Protein 1Q0X (pdb70)

Sequence (427 aa):
DAVVTQESALTTSPGETVTLTCRSSTGAVTTSNYANWVQEKPDHLFTGLIGGTNNRAPGVPARFSGSLIGDKAALTITGAQTEDEAIYFCALWSNNKLVFGGGTKLTVLGQPKSSPTVTLFPPSSEELSTAKATLVCTITDFYPGVVTVDWKVDGTPVTAGMETTQPSKQSNNKYMASSYLTLTARAWERHSSYSCQVTHEGHSSNKTLSRAEVQLQQSGAELMKPGASVKISCKATGYTFSSYWIEWVKQRPGHGLEWIGEILPGSGDTIFNEKFKGKATFTADTSSNTAYMQLSSLTSEDSAVYYCARWVLDYYGMDYWGQGTSLTVSSASTTPPSVYPLAPGGSAMVTLGCLVKGYFPEPVTVVWNKGSLSTGTHTFPAVLAADLYTLSSSVTVSASSWPGQSVTCNVAHPASSTKVDKKIAPS

Secondary structure (DSSP, 8-state):
--EEEE---EEE-TT--EEEEEEEESS-GGGSEEEEEEE-TTS-EEEEEEE-TTT--EEE-GGGTTTEEEEEETTTTEEEEEE-S--GGG-EEEEEEEEETTTTEEEEE---EEEEE--PPPB--EEEEE------EEEEEEEEEEEBSS--EEEEGGGTB-TTEEEPPPEEETTEEEEEEEEEEETTTTTTS--EEEEEEGGGTEEEEEE----/---EEE-SEEEE-TT--EEEEEEESSS---GGG--EEEEEETTTEEEEEEETTTEEPTT--TTEEEEEETTEEEEEESS--GGG-EEEEEEEE-SS-EEE---EEEEE--S--BPPEEEEEPPPHHHHTTTEEEEEEEEEEEBSS--EEEEEETTEEE-TTEEEPPPEE-TTS-EEEEEEEEEEHHHHTT--EEEEEEEETTEEEEEEEE--

B-factor: mean 27.27, std 8.22, range [9.15, 73.94]

Radius of gyration: 24.74 Å; Cα contacts (8 Å, |Δi|>4): 1158; chains: 2; bounding box: 66×43×62 Å

Solvent-accessible surface area: 19442 Å² total; per-residue (Å²): 162,12,91,10,79,19,53,90,59,48,87,7,36,68,59,91,86,15,52,0,30,0,84,10,82,97,34,60,4,61,90,73,24,68,0,1,0,2,9,17,56,117,128,51,93,7,55,2,3,1,0,12,9,92,50,103,5,76,84,17,55,84,42,3,47,8,44,66,84,75,45,58,0,0,0,24,0,64,32,2,74,74,95,2,59,8,48,0,8,0,2,2,101,14,100,117,31,12,32,16,1,56,8,0,123,3,34,2,39,44,46,111,127,22,66,11,74,5,33,21,2,30,11,14,94,71,1,46,100,72,44,98,0,2,0,0,0,4,0,12,38,0,14,15,14,108,29,82,18,72,3,67,6,72,58,86,106,32,105,81,44,32,69,46,7,137,51,29,128,11,124,78,76,56,37,20,1,0,0,6,0,44,27,67,1,125,18,13,83,169,59,62,42,0,9,0,39,0,39,8,104,75,118,61,24,70,95,76,28,75,88,135,167,28,92,10,111,17,30,54,86,51,109,41,133,75,59,31,48,9,107,0,26,0,106,1,59,51,42,84,3,39,70,68,44,0,3,0,0,12,28,64,116,83,95,24,11,39,14,0,0,29,5,38,11,51,68,44,86,52,84,59,22,112,141,8,167,68,43,4,80,13,61,37,60,74,107,53,60,11,0,60,0,77,1,44,75,2,57,70,87,6,31,8,24,2,0,0,0,18,37,27,117,129,18,93,0,0,7,63,21,0,70,8,1,38,4,60,10,26,85,53,84,70,40,69,13,51,8,19,29,2,11,41,70,110,148,80,106,23,28,0,0,0,1,0,48,12,1,27,45,85,87,10,71,17,65,2,30,136,43,93,47,87,118,31,42,37,52,3,35,26,21,98,37,97,128,54,36,7,12,0,0,3,0,41,14,50,46,106,34,20,83,64,120,65,4,17,0,21,5,23,0,83,54,32,104,33,171,40,96,53,127,2,55,78,130

Foldseek 3Di:
DKAKAWDAEDEEAAQAKDKIKIDIPVWFADLQFQKWKWWADPPRDIDTAGTSQFDGDPPHDPQWGWHGDTRIIMIMRGRDDQVRQTWMKMWTCDPNDIHIYPTYGYHYPPDDFDAWDKDKAWADPVQLVVQKTKIKIKIDFGPPQDKDKWKDFVRHTDDVQKDKAGWDADPVRGIIIMMMHMDTSVVVVVTFKMKMWMDDPRDIDMDMDTPD/DWAWAKDAAAEAAAQAKDKIKIAIDDDQLQAWKKWKWWADVPPGIDTAWIARNVVRDIDGDVVCPPFWDWDADSVRRMIMIMGGRDDQVRFTWMKIFTADVVVRDTDYIYPTYGYGHHPDDFDAWDKDWAADPVPFKGKIKMKTDFGDDDDKDKDKPNPPQDPQKDWDDWDDDPNGIITMMMHMDTPCCPPVPWIKMWMADVRVRDIDIGIHHHD

Nearest PDB structures (foldseek):
  1q0y-assembly1_L  TM=1.003E+00  e=4.539E-42  Mus musculus
  2y36-assembly1_L  TM=9.740E-01  e=8.845E-39  Mus musculus
  2y07-assembly1_L  TM=9.586E-01  e=6.105E-39  Mus musculus
  7u62-assembly2_M  TM=8.510E-01  e=1.624E-39  Mus musculus
  7u8c-assembly1_L  TM=8.739E-01  e=7.546E-39  Mus musculus

Structure (mmCIF, N/CA/C/O backbone):
data_1Q0X
#
_entry.id   1Q0X
#
_cell.length_a   56.514
_cell.length_b   59.924
_cell.length_c   114.706
_cell.angle_alpha   90.00
_cell.angle_beta   92.36
_cell.angle_gamma   90.00
#
_symmetry.space_group_name_H-M   'C 1 2 1'
#
loop_
_entity.id
_entity.type
_entity.pdbx_description
1 polymer 'Fab 9B1, light chain'
2 polymer 'Fab 9B1, heavy chain'
3 non-polymer 'SULFATE ION'
4 non-polymer 'TETRAETHYLENE GLYCOL'
5 water water
#
loop_
_atom_site.group_PDB
_atom_site.id
_atom_site.type_symbol
_atom_site.label_atom_id
_atom_site.label_alt_id
_atom_site.label_comp_id
_atom_site.label_asym_id
_atom_site.label_entity_id
_atom_site.label_seq_id
_atom_site.pdbx_PDB_ins_code
_atom_site.Cartn_x
_atom_site.Cartn_y
_atom_site.Cartn_z
_atom_site.occupancy
_atom_site.B_iso_or_equiv
_atom_site.auth_seq_id
_atom_site.auth_comp_id
_atom_site.auth_asym_id
_atom_site.auth_atom_id
_atom_site.pdbx_PDB_model_num
ATOM 1 N N . ASP A 1 1 ? 48.925 72.271 10.669 1.00 47.87 1 ASP L N 1
ATOM 2 C CA . ASP A 1 1 ? 47.795 72.108 11.629 1.00 48.43 1 ASP L CA 1
ATOM 3 C C . ASP A 1 1 ? 46.444 72.141 10.923 1.00 45.88 1 ASP L C 1
ATOM 4 O O . ASP A 1 1 ? 45.582 72.955 11.255 1.00 45.67 1 ASP L O 1
ATOM 9 N N . ALA A 1 2 ? 46.261 71.259 9.947 1.00 43.30 2 ALA L N 1
ATOM 10 C CA . ALA A 1 2 ? 45.001 71.195 9.220 1.00 40.92 2 ALA L CA 1
ATOM 11 C C . ALA A 1 2 ? 43.886 70.808 10.186 1.00 38.59 2 ALA L C 1
ATOM 12 O O . ALA A 1 2 ? 44.141 70.195 11.224 1.00 39.31 2 ALA L O 1
ATOM 14 N N . VAL A 1 3 ? 42.655 71.178 9.852 1.00 34.65 3 VAL L N 1
ATOM 15 C CA . VAL A 1 3 ? 41.511 70.850 10.694 1.00 33.95 3 VAL L CA 1
ATOM 16 C C . VAL A 1 3 ? 40.614 69.876 9.935 1.00 30.54 3 VAL L C 1
ATOM 17 O O . VAL A 1 3 ? 40.191 70.158 8.815 1.00 30.95 3 VAL L O 1
ATOM 21 N N . VAL A 1 4 ? 40.333 68.731 10.550 1.00 27.72 4 VAL L N 1
ATOM 22 C CA . VAL A 1 4 ? 39.502 67.701 9.929 1.00 24.50 4 VAL L CA 1
ATOM 23 C C . VAL A 1 4 ? 38.101 67.709 10.526 1.00 23.79 4 VAL L C 1
ATOM 24 O O . VAL A 1 4 ? 37.940 67.623 11.745 1.00 24.10 4 VAL L O 1
ATOM 28 N N . THR A 1 5 ? 37.090 67.797 9.662 1.00 23.66 5 THR L N 1
ATOM 29 C CA . THR A 1 5 ? 35.701 67.855 10.109 1.00 24.74 5 THR L CA 1
ATOM 30 C C . THR A 1 5 ? 34.819 66.683 9.669 1.00 21.11 5 THR L C 1
ATOM 31 O O . THR A 1 5 ? 34.839 66.266 8.510 1.00 22.50 5 THR L O 1
ATOM 35 N N . GLN A 1 6 ? 34.038 66.175 10.618 1.00 21.27 6 GLN L N 1
ATOM 36 C CA . GLN A 1 6 ? 33.122 65.057 10.401 1.00 20.03 6 GLN L CA 1
ATOM 37 C C . GLN A 1 6 ? 31.723 65.409 10.888 1.00 22.99 6 GLN L C 1
ATOM 38 O O . GLN A 1 6 ? 31.554 66.317 11.701 1.00 23.47 6 GLN L O 1
ATOM 44 N N . GLU A 1 7 ? 30.721 64.680 10.403 1.00 21.05 7 GLU L N 1
ATOM 45 C CA . GLU A 1 7 ? 29.351 64.901 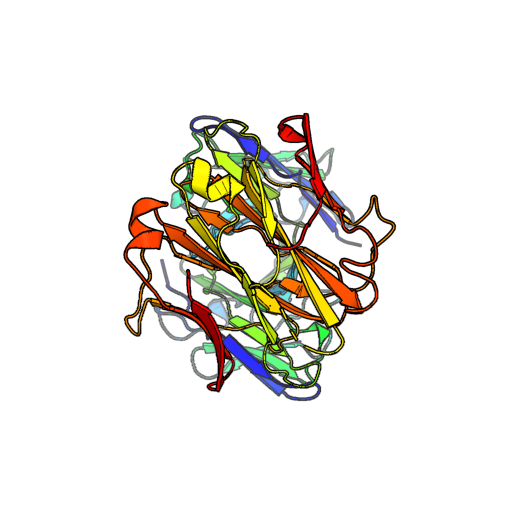10.858 1.00 22.61 7 GLU L CA 1
ATOM 46 C C . GLU A 1 7 ? 29.392 64.599 12.356 1.00 21.70 7 GLU L C 1
ATOM 47 O O . GLU A 1 7 ? 30.099 63.689 12.781 1.00 23.30 7 GLU L O 1
ATOM 53 N N . SER A 1 8 ? 28.644 65.339 13.165 1.00 21.80 8 SER L N 1
ATOM 54 C CA . SER A 1 8 ? 28.669 65.079 14.601 1.00 20.99 8 SER L CA 1
ATOM 55 C C . SER A 1 8 ? 27.909 63.800 14.933 1.00 22.00 8 SER L C 1
ATOM 56 O O . SER A 1 8 ? 28.326 63.018 15.791 1.00 22.71 8 SER L O 1
ATOM 59 N N . ALA A 1 9 ? 26.796 63.587 14.243 1.00 19.55 9 ALA L N 1
ATOM 60 C CA . ALA A 1 9 ? 25.977 62.412 14.493 1.00 19.45 9 ALA L CA 1
ATOM 61 C C . ALA A 1 9 ? 25.137 62.036 13.281 1.00 19.28 9 ALA L C 1
ATOM 62 O O . ALA A 1 9 ? 24.750 62.891 12.489 1.00 21.64 9 ALA L O 1
ATOM 64 N N . LEU A 1 10 ? 24.869 60.743 13.152 1.00 18.13 11 LEU L N 1
ATOM 65 C CA . LEU A 1 10 ? 24.058 60.214 12.062 1.00 18.77 11 LEU L CA 1
ATOM 66 C C . LEU A 1 10 ? 23.282 59.034 12.617 1.00 18.42 11 LEU L C 1
ATOM 67 O O . LEU A 1 10 ? 23.760 58.340 13.519 1.00 18.29 11 LEU L O 1
ATOM 72 N N . THR A 1 11 ? 22.085 58.818 12.080 1.00 18.87 12 THR L N 1
ATOM 73 C CA . THR A 1 11 ? 21.238 57.706 12.495 1.00 20.43 12 THR L CA 1
ATOM 74 C C . THR A 1 11 ? 20.878 56.863 11.283 1.00 21.32 12 THR L C 1
ATOM 75 O O . THR A 1 11 ? 20.609 57.400 10.205 1.00 23.70 12 THR L O 1
ATOM 79 N N . THR A 1 12 ? 20.875 55.546 11.471 1.00 20.20 13 THR L N 1
ATOM 80 C CA . THR A 1 12 ? 20.525 54.614 10.407 1.00 20.74 13 THR L CA 1
ATOM 81 C C . THR A 1 12 ? 19.826 53.408 11.030 1.00 23.12 13 THR L C 1
ATOM 82 O O . THR A 1 12 ? 19.751 53.291 12.253 1.00 20.03 13 THR L O 1
ATOM 86 N N . SER A 1 13 ? 19.304 52.521 10.192 1.00 24.80 14 SER L N 1
ATOM 87 C CA . SER A 1 13 ? 18.616 51.332 10.683 1.00 25.33 14 SER L CA 1
ATOM 88 C C . SER A 1 13 ? 19.269 50.089 10.100 1.00 26.09 14 SER L C 1
ATOM 89 O O . SER A 1 13 ? 19.976 50.163 9.094 1.00 24.55 14 SER L O 1
ATOM 92 N N . PRO A 1 14 ? 19.048 48.927 10.730 1.00 25.07 15 PRO L N 1
ATOM 93 C CA . PRO A 1 14 ? 19.635 47.681 10.240 1.00 24.26 15 PRO L CA 1
ATOM 94 C C . PRO A 1 14 ? 19.320 47.446 8.769 1.00 23.63 15 PRO L C 1
ATOM 95 O O . PRO A 1 14 ? 18.190 47.660 8.324 1.00 25.05 15 PRO L O 1
ATOM 99 N N . GLY A 1 15 ? 20.337 47.031 8.020 1.00 22.87 16 GLY L N 1
ATOM 100 C CA . GLY A 1 15 ? 20.151 46.751 6.610 1.00 21.75 16 GLY L CA 1
ATOM 101 C C . GLY A 1 15 ? 20.356 47.915 5.663 1.00 21.08 16 GLY L C 1
ATOM 102 O O . GLY A 1 15 ? 20.495 47.708 4.455 1.00 24.11 16 GLY L O 1
ATOM 103 N N . GLU A 1 16 ? 20.383 49.136 6.188 1.00 18.54 17 GLU L N 1
ATOM 104 C CA . GLU A 1 16 ? 20.557 50.305 5.338 1.00 17.05 17 GLU L CA 1
ATOM 105 C C . GLU A 1 16 ? 22.013 50.636 5.077 1.00 17.75 17 GLU L C 1
ATOM 106 O O . GLU A 1 16 ? 22.922 50.086 5.701 1.00 20.36 17 GLU L O 1
ATOM 112 N N . THR A 1 17 ? 22.215 51.533 4.125 1.00 17.75 18 THR L N 1
ATOM 113 C CA . THR A 1 17 ? 23.539 52.001 3.770 1.00 17.97 18 THR L CA 1
ATOM 114 C C . THR A 1 17 ? 23.685 53.388 4.379 1.00 19.98 18 THR L C 1
ATOM 115 O O . THR A 1 17 ? 22.775 54.219 4.293 1.00 18.51 18 THR L O 1
ATOM 119 N N . VAL A 1 18 ? 24.813 53.630 5.033 1.00 19.67 19 VAL L N 1
ATOM 120 C CA . VAL A 1 18 ? 25.061 54.932 5.623 1.00 17.37 19 VAL L CA 1
ATOM 121 C C . VAL A 1 18 ? 26.454 55.360 5.193 1.00 16.75 19 VAL L C 1
ATOM 122 O O . VAL A 1 18 ? 27.354 54.528 5.053 1.00 18.47 19 VAL L O 1
ATOM 126 N N . THR A 1 19 ? 26.616 56.655 4.953 1.00 17.61 20 THR L N 1
ATOM 127 C CA . THR A 1 19 ? 27.892 57.186 4.499 1.00 18.63 20 THR L CA 1
ATOM 128 C C . THR A 1 19 ? 28.370 58.319 5.396 1.00 19.87 20 THR L C 1
ATOM 129 O O . THR A 1 19 ? 27.652 59.297 5.621 1.00 18.34 20 THR L O 1
ATOM 133 N N . LEU A 1 20 ? 29.583 58.172 5.916 1.00 19.96 21 LEU L N 1
ATOM 134 C CA . LEU A 1 20 ? 30.183 59.177 6.784 1.00 19.48 21 LEU L CA 1
ATOM 135 C C . LEU A 1 20 ? 31.244 59.901 5.971 1.00 19.25 21 LEU L C 1
ATOM 136 O O . LEU A 1 20 ? 31.910 59.281 5.147 1.00 19.14 21 LEU L O 1
ATOM 141 N N . THR A 1 21 ? 31.405 61.204 6.192 1.00 17.90 22 THR L N 1
ATOM 142 C CA . THR A 1 21 ? 32.403 61.957 5.435 1.00 20.17 22 THR L CA 1
ATOM 143 C C . THR A 1 21 ? 33.443 62.635 6.306 1.00 18.86 22 THR L C 1
ATOM 144 O O . THR A 1 21 ? 33.237 62.867 7.500 1.00 18.40 22 THR L O 1
ATOM 148 N N . CYS A 1 22 ? 34.552 62.990 5.672 1.00 18.89 23 CYS L N 1
ATOM 149 C CA . CYS A 1 22 ? 35.689 63.571 6.364 1.00 21.44 23 CYS L CA 1
ATOM 150 C C . CYS A 1 22 ? 36.288 64.686 5.514 1.00 23.50 23 CYS L C 1
ATOM 151 O O . CYS A 1 22 ? 36.876 64.430 4.466 1.00 23.89 23 CYS L O 1
ATOM 154 N N . ARG A 1 23 ? 36.136 65.920 5.980 1.00 25.04 24 ARG L N 1
ATOM 155 C CA . ARG A 1 23 ? 36.629 67.086 5.256 1.00 27.25 24 ARG L CA 1
ATOM 156 C C . ARG A 1 23 ? 37.871 67.745 5.859 1.00 27.70 24 ARG L C 1
ATOM 157 O O . ARG A 1 23 ? 38.073 67.733 7.071 1.00 28.22 24 ARG L O 1
ATOM 165 N N . SER A 1 24 ? 38.696 68.324 4.990 1.00 25.56 25 SER L N 1
ATOM 166 C CA . SER A 1 24 ? 39.918 69.011 5.397 1.00 28.56 25 SER L CA 1
ATOM 167 C C . SER A 1 24 ? 39.789 70.511 5.155 1.00 30.62 25 SER L C 1
ATOM 168 O O . SER A 1 24 ? 39.273 70.938 4.122 1.00 30.90 25 SER L O 1
ATOM 171 N N . SER A 1 25 ? 40.271 71.303 6.107 1.00 30.36 26 SER L N 1
ATOM 172 C CA . SER A 1 25 ? 40.218 72.758 5.995 1.00 34.52 26 SER L CA 1
ATOM 173 C C . SER A 1 25 ? 41.309 73.238 5.044 1.00 35.83 26 SER L C 1
ATOM 174 O O . SER A 1 25 ? 41.260 74.358 4.535 1.00 35.94 26 SER L O 1
ATOM 177 N N . THR A 1 26 ? 42.298 72.381 4.814 1.00 37.84 27 THR L N 1
ATOM 178 C CA . THR A 1 26 ? 43.416 72.707 3.939 1.00 39.03 27 THR L CA 1
ATOM 179 C C . THR A 1 26 ? 43.024 72.661 2.469 1.00 38.69 27 THR L C 1
ATOM 180 O O . THR A 1 26 ? 43.564 73.404 1.651 1.00 38.50 27 THR L O 1
ATOM 184 N N . GLY A 1 27 A 42.084 71.785 2.139 1.00 37.46 27 GLY L N 1
ATOM 185 C CA . GLY A 1 27 A 41.642 71.660 0.763 1.00 36.26 27 GLY L CA 1
ATOM 186 C C . GLY A 1 27 A 40.964 70.328 0.517 1.00 35.15 27 GLY L C 1
ATOM 187 O O . GLY A 1 27 A 40.453 69.706 1.447 1.00 34.60 27 GLY L O 1
ATOM 188 N N . ALA A 1 28 B 40.963 69.884 -0.735 1.00 35.28 27 ALA L N 1
ATOM 189 C CA . ALA A 1 28 B 40.335 68.618 -1.085 1.00 32.62 27 ALA L CA 1
ATOM 190 C C . ALA A 1 28 B 41.141 67.442 -0.554 1.00 31.91 27 ALA L C 1
ATOM 191 O O . ALA A 1 28 B 42.375 67.449 -0.592 1.00 31.06 27 ALA L O 1
ATOM 193 N N . VAL A 1 29 C 40.438 66.434 -0.048 1.00 29.54 27 VAL L N 1
ATOM 194 C CA . VAL A 1 29 C 41.093 65.238 0.457 1.00 27.26 27 VAL L CA 1
ATOM 195 C C . VAL A 1 29 C 41.438 64.391 -0.760 1.00 27.64 27 VAL L C 1
ATOM 196 O O . VAL A 1 29 C 40.618 64.240 -1.665 1.00 30.12 27 VAL L O 1
ATOM 200 N N . THR A 1 30 ? 42.655 63.854 -0.788 1.00 26.61 28 THR L N 1
ATOM 201 C CA . THR A 1 30 ? 43.102 63.024 -1.901 1.00 28.44 28 THR L CA 1
ATOM 202 C C . THR A 1 30 ? 43.795 61.771 -1.369 1.00 28.37 28 THR L C 1
ATOM 203 O O . THR A 1 30 ? 43.990 61.627 -0.162 1.00 28.12 28 THR L O 1
ATOM 207 N N . THR A 1 31 ? 44.169 60.867 -2.267 1.00 28.93 29 THR L N 1
ATOM 208 C CA . THR A 1 31 ? 44.841 59.642 -1.851 1.00 29.62 29 THR L CA 1
ATOM 209 C C . THR A 1 31 ? 46.161 59.950 -1.149 1.00 28.90 29 THR L C 1
ATOM 210 O O . THR A 1 31 ? 46.717 59.101 -0.455 1.00 27.69 29 THR L O 1
ATOM 214 N N . SER A 1 32 ? 46.657 61.169 -1.333 1.00 29.33 30 SER L N 1
ATOM 215 C CA . SER A 1 32 ? 47.909 61.581 -0.710 1.00 27.21 30 SER L CA 1
ATOM 216 C C . SER A 1 32 ? 47.727 61.880 0.772 1.00 26.38 30 SER L C 1
ATOM 217 O O . SER A 1 32 ? 48.698 62.166 1.470 1.00 26.90 30 SER L O 1
ATOM 220 N N . ASN A 1 33 ? 46.483 61.825 1.248 1.00 24.62 31 ASN L N 1
ATOM 221 C CA . ASN A 1 33 ? 46.201 62.067 2.663 1.00 24.49 31 ASN L CA 1
ATOM 222 C C . ASN A 1 33 ? 46.020 60.743 3.402 1.00 23.49 31 ASN L C 1
ATOM 223 O O . ASN A 1 33 ? 45.823 60.729 4.615 1.00 23.50 31 ASN L O 1
ATOM 228 N N . TYR A 1 34 ? 46.089 59.640 2.657 1.00 24.25 32 TYR L N 1
ATOM 229 C CA . TYR A 1 34 ? 45.957 58.287 3.203 1.00 23.42 32 TYR L CA 1
ATOM 230 C C . TYR A 1 34 ? 44.908 58.188 4.306 1.00 24.14 32 TYR L C 1
ATOM 231 O O . TYR A 1 34 ? 45.179 57.686 5.399 1.00 23.27 32 TYR L O 1
ATOM 240 N N . ALA A 1 35 ? 43.700 58.645 4.003 1.00 21.45 33 ALA L N 1
ATOM 241 C CA . ALA A 1 35 ? 42.617 58.633 4.980 1.00 21.46 33 ALA L CA 1
ATOM 242 C C . ALA A 1 35 ? 42.438 57.319 5.730 1.00 18.07 33 ALA L C 1
ATOM 243 O O . ALA A 1 35 ? 42.375 56.243 5.137 1.00 18.79 33 ALA L O 1
ATOM 245 N N . ASN A 1 36 ? 42.348 57.434 7.052 1.00 18.48 34 ASN L N 1
ATOM 246 C CA . ASN A 1 36 ? 42.145 56.292 7.931 1.00 17.73 34 ASN L CA 1
ATOM 247 C C . ASN A 1 36 ? 40.772 56.444 8.553 1.00 15.14 34 ASN L C 1
ATOM 248 O O . ASN A 1 36 ? 40.276 57.553 8.706 1.00 18.03 34 ASN L O 1
ATOM 253 N N . TRP A 1 37 ? 40.180 55.314 8.917 1.00 17.04 35 TRP L N 1
ATOM 254 C CA . TRP A 1 37 ? 38.900 55.299 9.609 1.00 18.14 35 TRP L CA 1
ATOM 255 C C . TRP A 1 37 ? 39.027 54.280 10.732 1.00 16.27 35 TRP L C 1
ATOM 256 O O . TRP A 1 37 ? 39.433 53.148 10.491 1.00 17.65 35 TRP L O 1
ATOM 267 N N . VAL A 1 38 ? 38.718 54.695 11.957 1.00 15.86 36 VAL L N 1
ATOM 268 C CA . VAL A 1 38 ? 38.771 53.791 13.100 1.00 16.86 36 VAL L CA 1
ATOM 269 C C . VAL A 1 38 ? 37.430 53.851 13.821 1.00 16.19 36 VAL L C 1
ATOM 270 O O . VAL A 1 38 ? 36.694 54.838 13.711 1.00 16.67 36 VAL L O 1
ATOM 274 N N . GLN A 1 39 ? 37.128 52.795 14.564 1.00 17.75 37 GLN L N 1
ATOM 275 C CA . GLN A 1 39 ? 35.845 52.656 15.255 1.00 16.40 37 GLN L CA 1
ATOM 276 C C . GLN A 1 39 ? 35.986 52.530 16.769 1.00 16.35 37 GLN L C 1
ATOM 277 O O . GLN A 1 39 ? 36.743 51.693 17.247 1.00 18.41 37 GLN L O 1
ATOM 283 N N . GLU A 1 40 ? 35.262 53.364 17.516 1.00 15.72 38 GLU L N 1
ATOM 284 C CA . GLU A 1 40 ? 35.296 53.299 18.982 1.00 16.13 38 GLU L CA 1
ATOM 285 C C . GLU A 1 40 ? 33.948 52.836 19.526 1.00 18.29 38 GLU L C 1
ATOM 286 O O . GLU A 1 40 ? 32.932 53.505 19.329 1.00 18.37 38 GLU L O 1
ATOM 292 N N . LYS A 1 41 ? 33.943 51.697 20.207 1.00 20.87 39 LYS L N 1
ATOM 293 C CA . LYS A 1 41 ? 32.712 51.173 20.801 1.00 24.50 39 LYS L CA 1
ATOM 294 C C . LYS A 1 41 ? 32.769 51.430 22.305 1.00 28.42 39 LYS L C 1
ATOM 295 O O . LYS A 1 41 ? 33.831 51.743 22.842 1.00 29.05 39 LYS L O 1
ATOM 301 N N . PRO A 1 42 ? 31.625 51.315 23.003 1.00 30.93 40 PRO L N 1
ATOM 302 C CA . PRO A 1 42 ? 31.559 51.544 24.450 1.00 35.29 40 PRO L CA 1
ATOM 303 C C . PRO A 1 42 ? 32.745 51.002 25.244 1.00 36.37 40 PRO L C 1
ATOM 304 O O . PRO A 1 42 ? 33.282 49.937 24.938 1.00 36.80 40 PRO L O 1
ATOM 308 N N . ASP A 1 43 ? 33.128 51.753 26.273 1.00 38.55 41 ASP L N 1
ATOM 309 C CA . ASP A 1 43 ? 34.252 51.414 27.137 1.00 39.55 41 ASP L CA 1
ATOM 310 C C . ASP A 1 43 ? 35.529 51.640 26.331 1.00 37.82 41 ASP L C 1
ATOM 311 O O . ASP A 1 43 ? 36.475 50.852 26.395 1.00 36.95 41 ASP L O 1
ATOM 316 N N . HIS A 1 44 ? 35.525 52.739 25.580 1.00 32.95 42 HIS L N 1
ATOM 317 C CA . HIS A 1 44 ? 36.626 53.152 24.715 1.00 30.25 42 HIS L CA 1
ATOM 318 C C . HIS A 1 44 ? 37.394 52.014 24.047 1.00 26.94 42 HIS L C 1
ATOM 319 O O . HIS A 1 44 ? 38.605 51.868 24.221 1.00 27.74 42 HIS L O 1
ATOM 326 N N . LEU A 1 45 ? 36.670 51.226 23.256 1.00 25.43 43 LEU L N 1
ATOM 327 C CA . LEU A 1 45 ? 37.246 50.095 22.538 1.00 22.33 43 LEU L CA 1
ATOM 328 C C . LEU A 1 45 ? 37.459 50.467 21.072 1.00 23.50 43 LEU L C 1
ATOM 329 O O . LEU A 1 45 ? 36.502 50.524 20.302 1.00 21.21 43 LEU L O 1
ATOM 334 N N . PHE A 1 46 ? 38.712 50.717 20.696 1.00 18.71 44 PHE L N 1
ATOM 335 C CA . PHE A 1 46 ? 39.052 51.099 19.325 1.00 18.87 44 PHE L CA 1
ATOM 336 C C . PHE A 1 46 ? 39.482 49.945 18.424 1.00 18.19 44 PHE L C 1
ATOM 337 O O . PHE A 1 46 ? 40.172 49.017 18.851 1.00 17.36 44 PHE L O 1
ATOM 345 N N . THR A 1 47 ? 39.096 50.045 17.157 1.00 18.91 45 THR L N 1
ATOM 346 C CA . THR A 1 47 ? 39.415 49.045 16.147 1.00 23.67 45 THR L CA 1
ATOM 347 C C . THR A 1 47 ? 39.707 49.798 14.851 1.00 20.51 45 THR L C 1
ATOM 348 O O . THR A 1 47 ? 38.968 50.706 14.497 1.00 19.96 45 THR L O 1
ATOM 352 N N . GLY A 1 48 ? 40.783 49.437 14.157 1.00 21.30 46 GLY L N 1
ATOM 353 C CA . GLY A 1 48 ? 41.090 50.099 12.898 1.00 19.01 46 GLY L CA 1
ATOM 354 C C . GLY A 1 48 ? 40.216 49.498 11.809 1.00 17.73 46 GLY L C 1
ATOM 355 O O . GLY A 1 48 ? 40.039 48.282 11.777 1.00 20.12 46 GLY L O 1
ATOM 356 N N . LEU A 1 49 ? 39.663 50.329 10.926 1.00 16.59 47 LEU L N 1
ATOM 357 C CA . LEU A 1 49 ? 38.793 49.826 9.862 1.00 17.82 47 LEU L CA 1
ATOM 358 C C . LEU A 1 49 ? 39.378 50.005 8.476 1.00 17.07 47 LEU L C 1
ATOM 359 O O . LEU A 1 49 ? 39.415 49.066 7.676 1.00 19.54 47 LEU L O 1
ATOM 364 N N . ILE A 1 50 ? 39.834 51.223 8.208 1.00 16.40 48 ILE L N 1
ATOM 365 C CA . ILE A 1 50 ? 40.375 51.581 6.902 1.00 17.84 48 ILE L CA 1
ATOM 366 C C . ILE A 1 50 ? 41.699 52.336 6.980 1.00 19.06 48 ILE L C 1
ATOM 367 O O . ILE A 1 50 ? 41.924 53.140 7.882 1.00 21.13 48 ILE L O 1
ATOM 372 N N . GLY A 1 51 ? 42.569 52.064 6.015 1.00 19.33 49 GLY L N 1
ATOM 373 C CA . GLY A 1 51 ? 43.843 52.746 5.936 1.00 19.70 49 GLY L CA 1
ATOM 374 C C . GLY A 1 51 ? 44.090 53.024 4.463 1.00 19.68 49 GLY L C 1
ATOM 375 O O . GLY A 1 51 ? 43.493 52.365 3.616 1.00 22.27 49 GLY L O 1
ATOM 376 N N . GLY A 1 52 ? 44.940 53.996 4.150 1.00 23.53 50 GLY L N 1
ATOM 377 C CA . GLY A 1 52 ? 45.238 54.287 2.754 1.00 20.86 50 GLY L CA 1
ATOM 378 C C . GLY A 1 52 ? 44.020 54.525 1.879 1.00 20.49 50 GLY L C 1
ATOM 379 O O . GLY A 1 52 ? 43.964 54.066 0.736 1.00 22.53 50 GLY L O 1
ATOM 380 N N . THR A 1 53 ? 43.051 55.250 2.428 1.00 20.32 51 THR L N 1
ATOM 381 C CA . THR A 1 53 ? 41.804 55.589 1.748 1.00 20.90 51 THR L CA 1
ATOM 382 C C . THR A 1 53 ? 40.807 54.451 1.571 1.00 21.65 51 THR L C 1
ATOM 383 O O . THR A 1 53 ? 39.628 54.615 1.892 1.00 22.26 51 THR L O 1
ATOM 387 N N . ASN A 1 54 ? 41.262 53.305 1.069 1.00 20.14 52 ASN L N 1
ATOM 388 C CA . ASN A 1 54 ? 40.347 52.197 0.820 1.00 20.17 52 ASN L CA 1
ATOM 389 C C . ASN A 1 54 ? 40.813 50.796 1.199 1.00 20.43 52 ASN L C 1
ATOM 390 O O . ASN A 1 54 ? 40.190 49.811 0.811 1.00 20.61 52 ASN L O 1
ATOM 395 N N . ASN A 1 55 ? 41.889 50.692 1.967 1.00 20.48 53 ASN L N 1
ATOM 396 C CA . ASN A 1 55 ? 42.378 49.382 2.377 1.00 22.03 53 ASN L CA 1
ATOM 397 C C . ASN A 1 55 ? 41.659 48.944 3.651 1.00 19.70 53 ASN L C 1
ATOM 398 O O . ASN A 1 55 ? 41.671 49.660 4.652 1.00 19.26 53 ASN L O 1
ATOM 403 N N . ARG A 1 56 ? 41.034 47.774 3.614 1.00 22.22 54 ARG L N 1
ATOM 404 C CA . ARG A 1 56 ? 40.324 47.276 4.786 1.00 25.44 54 ARG L CA 1
ATOM 405 C C . ARG A 1 56 ? 41.278 46.540 5.729 1.00 26.53 54 ARG L C 1
ATOM 406 O O . ARG A 1 56 ? 42.102 45.734 5.292 1.00 26.64 54 ARG L O 1
ATOM 414 N N . ALA A 1 57 ? 41.169 46.833 7.022 1.00 24.40 55 ALA L N 1
ATOM 415 C CA . ALA A 1 57 ? 42.022 46.216 8.032 1.00 25.51 55 ALA L CA 1
ATOM 416 C C . ALA A 1 57 ? 41.741 44.727 8.192 1.00 27.36 55 ALA L C 1
ATOM 417 O O . ALA A 1 57 ? 40.664 44.242 7.843 1.00 25.56 55 ALA L O 1
ATOM 419 N N . PRO A 1 58 ? 42.718 43.977 8.727 1.00 30.18 56 PRO L N 1
ATOM 420 C CA . PRO A 1 58 ? 42.557 42.535 8.932 1.00 30.59 56 PRO L CA 1
ATOM 421 C C . PRO A 1 58 ? 41.418 42.202 9.895 1.00 30.11 56 PRO L C 1
ATOM 422 O O . PRO A 1 58 ? 41.375 42.707 11.017 1.00 32.04 56 PRO L O 1
ATOM 426 N N . GLY A 1 59 ? 40.496 41.354 9.449 1.00 32.44 57 GLY L N 1
ATOM 427 C CA . GLY A 1 59 ? 39.389 40.951 10.297 1.00 30.46 57 GLY L CA 1
ATOM 428 C C . GLY A 1 59 ? 38.164 41.841 10.248 1.00 32.74 57 GLY L C 1
ATOM 429 O O . GLY A 1 59 ? 37.134 41.514 10.837 1.00 33.75 57 GLY L O 1
ATOM 430 N N . VAL A 1 60 ? 38.265 42.965 9.549 1.00 28.01 58 VAL L N 1
ATOM 431 C CA . VAL A 1 60 ? 37.143 43.888 9.441 1.00 25.82 58 VAL L CA 1
ATOM 432 C C . VAL A 1 60 ? 36.114 43.397 8.428 1.00 24.09 58 VAL L C 1
ATOM 433 O O . VAL A 1 60 ? 36.461 42.999 7.316 1.00 24.79 58 VAL L O 1
ATOM 437 N N . PRO A 1 61 ? 34.825 43.407 8.808 1.00 24.93 59 PRO L N 1
ATOM 438 C CA . PRO A 1 61 ? 33.735 42.967 7.934 1.00 26.38 59 PRO L CA 1
ATOM 439 C C . PRO A 1 61 ? 33.778 43.619 6.553 1.00 25.55 59 PRO L C 1
ATOM 440 O O . PRO A 1 61 ? 34.153 44.784 6.413 1.00 24.52 59 PRO L O 1
ATOM 444 N N . ALA A 1 62 ? 33.379 42.867 5.534 1.00 26.63 60 ALA L N 1
ATOM 445 C CA . ALA A 1 62 ? 33.387 43.378 4.171 1.00 24.60 60 ALA L CA 1
ATOM 446 C C . ALA A 1 62 ? 32.404 44.519 3.930 1.00 24.29 60 ALA L C 1
ATOM 447 O O . ALA A 1 62 ? 32.517 45.232 2.936 1.00 27.96 60 ALA L O 1
ATOM 449 N N . ARG A 1 63 ? 31.450 44.699 4.837 1.00 22.25 61 ARG L N 1
ATOM 450 C CA . ARG A 1 63 ? 30.447 45.750 4.680 1.00 20.95 61 ARG L CA 1
ATOM 451 C C . ARG A 1 63 ? 30.990 47.160 4.874 1.00 18.98 61 ARG L C 1
ATOM 452 O O . ARG A 1 63 ? 30.296 48.140 4.590 1.00 19.10 61 ARG L O 1
ATOM 460 N N . PHE A 1 64 ? 32.227 47.255 5.356 1.00 20.03 62 PHE L N 1
ATOM 461 C CA . PHE A 1 64 ? 32.882 48.545 5.559 1.00 19.75 62 PHE L CA 1
ATOM 462 C C . PHE A 1 64 ? 33.791 48.841 4.378 1.00 20.37 62 PHE L C 1
ATOM 463 O O . PHE A 1 64 ? 34.595 47.999 3.994 1.00 20.69 62 PHE L O 1
ATOM 471 N N . SER A 1 65 ? 33.673 50.030 3.801 1.00 20.07 63 SER L N 1
ATOM 472 C CA . SER A 1 65 ? 34.554 50.387 2.698 1.00 19.69 63 SER L CA 1
ATOM 473 C C . SER A 1 65 ? 34.879 51.869 2.735 1.00 16.77 63 SER L C 1
ATOM 474 O O . SER A 1 65 ? 34.080 52.689 3.190 1.00 17.92 63 SER L O 1
ATOM 477 N N . GLY A 1 66 ? 36.074 52.204 2.264 1.00 18.90 64 GLY L N 1
ATOM 478 C CA . GLY A 1 66 ? 36.500 53.586 2.251 1.00 18.88 64 GLY L CA 1
ATOM 479 C C . GLY A 1 66 ? 36.609 54.091 0.833 1.00 18.52 64 GLY L C 1
ATOM 480 O O . GLY A 1 66 ? 36.880 53.322 -0.086 1.00 18.09 64 GLY L O 1
ATOM 481 N N . SER A 1 67 ? 36.396 55.387 0.656 1.00 19.30 65 SER L N 1
ATOM 482 C CA . SER A 1 67 ? 36.473 55.979 -0.668 1.00 19.04 65 SER L CA 1
ATOM 483 C C . SER A 1 67 ? 36.628 57.485 -0.574 1.00 20.62 65 SER L C 1
ATOM 484 O O . SER A 1 67 ? 36.794 58.047 0.508 1.00 21.51 65 SER L O 1
ATOM 487 N N . LEU A 1 68 ? 36.592 58.129 -1.732 1.00 21.93 66 LEU L N 1
ATOM 488 C CA . LEU A 1 68 ? 36.651 59.575 -1.810 1.00 22.49 66 LEU L CA 1
ATOM 489 C C . LEU A 1 68 ? 35.341 59.987 -2.466 1.00 23.83 66 LEU L C 1
ATOM 490 O O . LEU A 1 68 ? 34.941 59.408 -3.476 1.00 25.54 66 LEU L O 1
ATOM 495 N N . ILE A 1 69 ? 34.656 60.952 -1.869 1.00 23.04 67 ILE L N 1
ATOM 496 C CA . ILE A 1 69 ? 33.404 61.453 -2.423 1.00 23.89 67 ILE L CA 1
ATOM 497 C C . ILE A 1 69 ? 33.615 62.943 -2.600 1.00 26.28 67 ILE L C 1
ATOM 498 O O . ILE A 1 69 ? 33.642 63.694 -1.628 1.00 24.54 67 ILE L O 1
ATOM 503 N N . GLY A 1 70 ? 33.770 63.371 -3.847 1.00 28.85 68 GLY L N 1
ATOM 504 C CA . GLY A 1 70 ? 34.014 64.777 -4.089 1.00 29.42 68 GLY L CA 1
ATOM 505 C C . GLY A 1 70 ? 35.381 65.101 -3.518 1.00 30.50 68 GLY L C 1
ATOM 506 O O . GLY A 1 70 ? 36.352 64.394 -3.780 1.00 31.49 68 GLY L O 1
ATOM 507 N N . ASP A 1 71 ? 35.459 66.151 -2.711 1.00 30.67 69 ASP L N 1
ATOM 508 C CA . ASP A 1 71 ? 36.728 66.552 -2.120 1.00 31.64 69 ASP L CA 1
ATOM 509 C C . ASP A 1 71 ? 36.844 66.080 -0.673 1.00 29.23 69 ASP L C 1
ATOM 510 O O . ASP A 1 71 ? 37.566 66.678 0.123 1.00 31.48 69 ASP L O 1
ATOM 515 N N . LYS A 1 72 ? 36.136 65.004 -0.339 1.00 27.01 70 LYS L N 1
ATOM 516 C CA . LYS A 1 72 ? 36.156 64.470 1.023 1.00 25.46 70 LYS L CA 1
ATOM 517 C C . LYS A 1 72 ? 36.414 62.968 1.032 1.00 22.02 70 LYS L C 1
ATOM 518 O O . LYS A 1 72 ? 36.212 62.287 0.030 1.00 24.07 70 LYS L O 1
ATOM 524 N N . ALA A 1 73 ? 36.852 62.454 2.176 1.00 19.00 71 ALA L N 1
ATOM 525 C CA . ALA A 1 73 ? 37.067 61.022 2.323 1.00 18.01 71 ALA L CA 1
ATOM 526 C C . ALA A 1 73 ? 35.735 60.509 2.853 1.00 17.81 71 ALA L C 1
ATOM 527 O O . ALA A 1 73 ? 35.002 61.249 3.510 1.00 19.76 71 ALA L O 1
ATOM 529 N N . ALA A 1 74 ? 35.417 59.252 2.577 1.00 18.19 72 ALA L N 1
ATOM 530 C CA . ALA A 1 74 ? 34.153 58.704 3.038 1.00 17.99 72 ALA L CA 1
ATOM 531 C C . ALA A 1 74 ? 34.257 57.265 3.495 1.00 18.24 72 ALA L C 1
ATOM 532 O O . ALA A 1 74 ? 35.080 56.494 3.000 1.00 20.16 72 ALA L O 1
ATOM 534 N N . LEU A 1 75 ? 33.416 56.919 4.464 1.00 18.68 73 LEU L N 1
ATOM 535 C CA . LEU A 1 75 ? 33.343 55.560 4.963 1.00 14.67 73 LEU L CA 1
ATOM 536 C C . LEU A 1 75 ? 31.910 55.133 4.703 1.00 16.38 73 LEU L C 1
ATOM 537 O O . LEU A 1 75 ? 30.972 55.804 5.126 1.00 19.38 73 LEU L O 1
ATOM 542 N N . THR A 1 76 ? 31.748 54.027 3.995 1.00 17.00 74 THR L N 1
ATOM 543 C CA . THR A 1 76 ? 30.419 53.514 3.702 1.00 18.00 74 THR L CA 1
ATOM 544 C C . THR A 1 76 ? 30.216 52.203 4.442 1.00 18.15 74 THR L C 1
ATOM 545 O O . THR A 1 76 ? 31.096 51.345 4.468 1.00 19.08 74 THR L O 1
ATOM 549 N N . ILE A 1 77 ? 29.055 52.074 5.071 1.00 18.68 75 ILE L N 1
ATOM 550 C CA . ILE A 1 77 ? 28.696 50.846 5.754 1.00 16.96 75 ILE L CA 1
ATOM 551 C C . ILE A 1 77 ? 27.446 50.402 5.012 1.00 18.08 75 ILE L C 1
ATOM 552 O O . ILE A 1 77 ? 26.409 51.059 5.085 1.00 19.60 75 ILE L O 1
ATOM 557 N N . THR A 1 78 ? 27.558 49.324 4.246 1.00 20.50 76 THR L N 1
ATOM 558 C CA . THR A 1 78 ? 26.417 48.812 3.505 1.00 23.06 76 THR L CA 1
ATOM 559 C C . THR A 1 78 ? 25.820 47.694 4.353 1.00 26.12 76 THR L C 1
ATOM 560 O O . THR A 1 78 ? 26.551 46.861 4.885 1.00 33.90 76 THR L O 1
ATOM 564 N N . GLY A 1 79 ? 24.499 47.685 4.493 1.00 23.82 77 GLY L N 1
ATOM 565 C CA . GLY A 1 79 ? 23.864 46.664 5.301 1.00 24.11 77 GLY L CA 1
ATOM 566 C C . GLY A 1 79 ? 24.263 46.837 6.754 1.00 21.74 77 GLY L C 1
ATOM 567 O O . GLY A 1 79 ? 24.809 45.926 7.368 1.00 24.81 77 GLY L O 1
ATOM 568 N N . ALA A 1 80 ? 23.995 48.017 7.300 1.00 20.43 78 ALA L N 1
ATOM 569 C CA . ALA A 1 80 ? 24.338 48.312 8.685 1.00 20.57 78 ALA L CA 1
ATOM 570 C C . ALA A 1 80 ? 23.769 47.279 9.644 1.00 22.37 78 ALA L C 1
ATOM 571 O O . ALA A 1 80 ? 22.668 46.771 9.454 1.00 23.76 78 ALA L O 1
ATOM 573 N N . GLN A 1 81 ? 24.537 46.962 10.674 1.00 20.56 79 GLN L N 1
ATOM 574 C CA . GLN A 1 81 ? 24.090 46.006 11.669 1.00 20.75 79 GLN L CA 1
ATOM 575 C C . GLN A 1 81 ? 24.049 46.725 13.008 1.00 20.82 79 GLN L C 1
ATOM 576 O O . GLN A 1 81 ? 24.739 47.715 13.206 1.00 19.67 79 GLN L O 1
ATOM 582 N N . THR A 1 82 ? 23.210 46.250 13.919 1.00 21.31 80 THR L N 1
ATOM 583 C CA . THR A 1 82 ? 23.093 46.893 15.221 1.00 23.69 80 THR L CA 1
ATOM 584 C C . THR A 1 82 ? 24.436 47.083 15.920 1.00 22.37 80 THR L C 1
ATOM 585 O O . THR A 1 82 ? 24.661 48.095 16.584 1.00 24.68 80 THR L O 1
ATOM 589 N N . GLU A 1 83 ? 25.321 46.101 15.769 1.00 23.26 81 GLU L N 1
ATOM 590 C CA . GLU A 1 83 ? 26.641 46.139 16.391 1.00 26.02 81 GLU L CA 1
ATOM 591 C C . GLU A 1 83 ? 27.539 47.243 15.850 1.00 22.56 81 GLU L C 1
ATOM 592 O O . GLU A 1 83 ? 28.580 47.546 16.438 1.00 23.68 81 GLU L O 1
ATOM 598 N N . ASP A 1 84 ? 27.143 47.833 14.729 1.00 19.83 82 ASP L N 1
ATOM 599 C CA . ASP A 1 84 ? 27.940 48.891 14.126 1.00 20.16 82 ASP L CA 1
ATOM 600 C C . ASP A 1 84 ? 27.753 50.241 14.798 1.00 19.93 82 ASP L C 1
ATOM 601 O O . ASP A 1 84 ? 28.413 51.217 14.439 1.00 17.13 82 ASP L O 1
ATOM 606 N N . GLU A 1 85 ? 26.856 50.309 15.774 1.00 17.95 83 GLU L N 1
ATOM 607 C CA . GLU A 1 85 ? 26.658 51.560 16.484 1.00 19.19 83 GLU L CA 1
ATOM 608 C C . GLU A 1 85 ? 27.970 51.843 17.197 1.00 20.29 83 GLU L C 1
ATOM 609 O O . GLU A 1 85 ? 28.460 51.015 17.971 1.00 21.66 83 GLU L O 1
ATOM 615 N N . ALA A 1 86 ? 28.541 53.008 16.925 1.00 19.26 84 ALA L N 1
ATOM 616 C CA . ALA A 1 86 ? 29.811 53.393 17.523 1.00 18.36 84 ALA L CA 1
ATOM 617 C C . ALA A 1 86 ? 30.156 54.811 17.124 1.00 18.02 84 ALA L C 1
ATOM 618 O O . ALA A 1 86 ? 29.372 55.497 16.468 1.00 19.09 84 ALA L O 1
ATOM 620 N N . ILE A 1 87 ? 31.339 55.252 17.532 1.00 17.40 85 ILE L N 1
ATOM 621 C CA . ILE A 1 87 ? 31.816 56.576 17.168 1.00 17.44 85 ILE L CA 1
ATOM 622 C C . ILE A 1 87 ? 32.925 56.309 16.158 1.00 18.40 85 ILE L C 1
ATOM 623 O O . ILE A 1 87 ? 33.871 55.577 16.447 1.00 19.72 85 ILE L O 1
ATOM 628 N N . TYR A 1 88 ? 32.793 56.879 14.965 1.00 15.98 86 TYR L N 1
ATOM 629 C CA . TYR A 1 88 ? 33.788 56.677 13.922 1.00 16.61 86 TYR L CA 1
ATOM 630 C C . TYR A 1 88 ? 34.659 57.904 13.734 1.00 16.21 86 TYR L C 1
ATOM 631 O O . TYR A 1 88 ? 34.156 59.015 13.562 1.00 18.35 86 TYR L O 1
ATOM 640 N N . PHE A 1 89 ? 35.971 57.700 13.761 1.00 15.91 87 PHE L N 1
ATOM 641 C CA . PHE A 1 89 ? 36.895 58.813 13.579 1.00 17.07 87 PHE L CA 1
ATOM 642 C C . PHE A 1 89 ? 37.691 58.629 12.305 1.00 17.65 87 PHE L C 1
ATOM 643 O O . PHE A 1 89 ? 38.061 57.513 11.953 1.00 16.83 87 PHE L O 1
ATOM 651 N N . CYS A 1 90 ? 37.961 59.725 11.614 1.00 17.23 88 CYS L N 1
ATOM 652 C CA . CYS A 1 90 ? 38.794 59.633 10.432 1.00 17.76 88 CYS L CA 1
ATOM 653 C C . CYS A 1 90 ? 40.074 60.345 10.810 1.00 18.63 88 CYS L C 1
ATOM 654 O O . CYS A 1 90 ? 40.094 61.147 11.744 1.00 20.08 88 CYS L O 1
ATOM 657 N N . ALA A 1 91 ? 41.150 60.016 10.111 1.00 18.93 89 ALA L N 1
ATOM 658 C CA . ALA A 1 91 ? 42.436 60.645 10.349 1.00 20.48 89 ALA L CA 1
ATOM 659 C C . ALA A 1 91 ? 43.051 60.902 8.986 1.00 20.42 89 ALA L C 1
ATOM 660 O O . ALA A 1 91 ? 42.987 60.056 8.086 1.00 20.15 89 ALA L O 1
ATOM 662 N N . LEU A 1 92 ? 43.632 62.081 8.833 1.00 21.92 90 LEU L N 1
ATOM 663 C CA . LEU A 1 92 ? 44.261 62.447 7.579 1.00 24.28 90 LEU L CA 1
ATOM 664 C C . LEU A 1 92 ? 45.731 62.733 7.813 1.00 24.98 90 LEU L C 1
ATOM 665 O O . LEU A 1 92 ? 46.109 63.264 8.855 1.00 26.36 90 LEU L O 1
ATOM 670 N N . TRP A 1 93 ? 46.559 62.354 6.848 1.00 26.80 91 TRP L N 1
ATOM 671 C CA . TRP A 1 93 ? 47.987 62.604 6.941 1.00 29.80 91 TRP L CA 1
ATOM 672 C C . TRP A 1 93 ? 48.218 63.876 6.136 1.00 32.58 91 TRP L C 1
ATOM 673 O O . TRP A 1 93 ? 48.049 63.881 4.917 1.00 31.33 91 TRP L O 1
ATOM 684 N N . SER A 1 94 ? 48.575 64.957 6.824 1.00 35.88 92 SER L N 1
ATOM 685 C CA . SER A 1 94 ? 48.819 66.240 6.172 1.00 40.68 92 SER L CA 1
ATOM 686 C C . SER A 1 94 ? 49.947 66.999 6.863 1.00 41.38 92 SER L C 1
ATOM 687 O O . SER A 1 94 ? 49.950 67.140 8.086 1.00 41.04 92 SER L O 1
ATOM 690 N N . ASN A 1 95 ? 50.898 67.489 6.071 1.00 43.66 93 ASN L N 1
ATOM 691 C CA . ASN A 1 95 ? 52.042 68.232 6.596 1.00 44.19 93 ASN L CA 1
ATOM 692 C C . ASN A 1 95 ? 52.842 67.339 7.540 1.00 44.12 93 ASN L C 1
ATOM 693 O O . ASN A 1 95 ? 53.213 67.760 8.634 1.00 44.77 93 ASN L O 1
ATOM 698 N N . ASN A 1 96 ? 53.109 66.109 7.105 1.00 44.09 94 ASN L N 1
ATOM 699 C CA . ASN A 1 96 ? 53.842 65.139 7.915 1.00 43.80 94 ASN L CA 1
ATOM 700 C C . ASN A 1 96 ? 53.267 65.068 9.323 1.00 42.40 94 ASN L C 1
ATOM 701 O O . ASN A 1 96 ? 53.989 64.871 10.304 1.00 42.44 94 ASN L O 1
ATOM 706 N N . LYS A 1 97 ? 51.952 65.227 9.403 1.00 39.40 95 LYS L N 1
ATOM 707 C CA . LYS A 1 97 ? 51.238 65.188 10.668 1.00 36.88 95 LYS L CA 1
ATOM 708 C C . LYS A 1 97 ? 49.982 64.346 10.506 1.00 33.06 95 LYS L C 1
ATOM 709 O O . LYS A 1 97 ? 49.392 64.303 9.428 1.00 29.87 95 LYS L O 1
ATOM 715 N N . LEU A 1 98 ? 49.588 63.666 11.575 1.00 32.40 96 LEU L N 1
ATOM 716 C CA . LEU A 1 98 ? 48.388 62.842 11.548 1.00 28.50 96 LEU L CA 1
ATOM 717 C C . LEU A 1 98 ? 47.333 63.619 12.317 1.00 25.39 96 LEU L C 1
ATOM 718 O O . LEU A 1 98 ? 47.475 63.846 13.520 1.00 25.86 96 LEU L O 1
ATOM 723 N N . VAL A 1 99 ? 46.284 64.040 11.616 1.00 23.16 97 VAL L N 1
ATOM 724 C CA . VAL A 1 99 ? 45.215 64.821 12.225 1.00 21.73 97 VAL L CA 1
ATOM 725 C C . VAL A 1 99 ? 43.898 64.056 12.221 1.00 21.50 97 VAL L C 1
ATOM 726 O O . VAL A 1 99 ? 43.465 63.546 11.189 1.00 23.76 97 VAL L O 1
ATOM 730 N N . PHE A 1 100 ? 43.266 63.986 13.385 1.00 20.35 98 PHE L N 1
ATOM 731 C CA . PHE A 1 100 ? 42.004 63.272 13.544 1.00 20.65 98 PHE L CA 1
ATOM 732 C C . PHE A 1 100 ? 40.795 64.189 13.460 1.00 20.94 98 PHE L C 1
ATOM 733 O O . PHE A 1 100 ? 40.863 65.356 13.842 1.00 22.80 98 PHE L O 1
ATOM 741 N N . GLY A 1 101 ? 39.684 63.641 12.976 1.00 20.70 99 GLY L N 1
ATOM 742 C CA . GLY A 1 101 ? 38.450 64.401 12.908 1.00 21.15 99 GLY L CA 1
ATOM 743 C C . GLY A 1 101 ? 37.822 64.329 14.291 1.00 21.02 99 GLY L C 1
ATOM 744 O O . GLY A 1 101 ? 38.343 63.631 15.159 1.00 22.60 99 GLY L O 1
ATOM 745 N N . GLY A 1 102 ? 36.714 65.038 14.497 1.00 20.67 100 GLY L N 1
ATOM 746 C CA . GLY A 1 102 ? 36.062 65.049 15.796 1.00 18.44 100 GLY L CA 1
ATOM 747 C C . GLY A 1 102 ? 35.219 63.825 16.097 1.00 20.49 100 GLY L C 1
ATOM 748 O O . GLY A 1 102 ? 34.729 63.663 17.220 1.00 22.24 100 GLY L O 1
ATOM 749 N N . GLY A 1 103 ? 35.046 62.970 15.094 1.00 20.98 101 GLY L N 1
ATOM 750 C CA . GLY A 1 103 ? 34.271 61.755 15.264 1.00 19.48 101 GLY L CA 1
ATOM 751 C C . GLY A 1 103 ? 32.782 61.892 15.000 1.00 20.34 101 GLY L C 1
ATOM 752 O O . GLY A 1 103 ? 32.178 62.936 15.272 1.00 22.25 101 GLY L O 1
ATOM 753 N N . THR A 1 104 ? 32.189 60.832 14.459 1.00 17.85 102 THR L N 1
ATOM 754 C CA . THR A 1 104 ? 30.755 60.822 14.179 1.00 17.73 102 THR L CA 1
ATOM 755 C C . THR A 1 104 ? 30.097 59.719 14.993 1.00 17.85 102 THR L C 1
ATOM 756 O O . THR A 1 104 ? 30.484 58.553 14.905 1.00 16.65 102 THR L O 1
ATOM 760 N N . LYS A 1 105 ? 29.109 60.097 15.798 1.00 17.47 103 LYS L N 1
ATOM 761 C CA . LYS A 1 105 ? 28.382 59.131 16.608 1.00 18.67 103 LYS L CA 1
ATOM 762 C C . LYS A 1 105 ? 27.298 58.522 15.726 1.00 18.49 103 LYS L C 1
ATOM 763 O O . LYS A 1 105 ? 26.327 59.195 15.378 1.00 19.69 103 LYS L O 1
ATOM 769 N N . LEU A 1 106 ? 27.479 57.259 15.355 1.00 17.96 104 LEU L N 1
ATOM 770 C CA . LEU A 1 106 ? 26.499 56.567 14.533 1.00 18.56 104 LEU L CA 1
ATOM 771 C C . LEU A 1 106 ? 25.558 55.756 15.403 1.00 18.19 104 LEU L C 1
ATOM 772 O O . LEU A 1 106 ? 25.985 54.856 16.135 1.00 19.79 104 LEU L O 1
ATOM 777 N N . THR A 1 107 ? 24.278 56.099 15.329 1.00 17.76 105 THR L N 1
ATOM 778 C CA . THR A 1 107 ? 23.255 55.375 16.058 1.00 20.57 105 THR L CA 1
ATOM 779 C C . THR A 1 107 ? 22.614 54.428 15.056 1.00 20.25 105 THR L C 1
ATOM 780 O O . THR A 1 107 ? 22.305 54.820 13.933 1.00 20.81 105 THR L O 1
ATOM 784 N N . VAL A 1 108 ? 22.458 53.171 15.445 1.00 20.34 106 VAL L N 1
ATOM 785 C CA . VAL A 1 108 ? 21.800 52.194 14.590 1.00 21.82 106 VAL L CA 1
ATOM 786 C C . VAL A 1 108 ? 20.593 51.768 15.408 1.00 20.81 106 VAL L C 1
ATOM 787 O O . VAL A 1 108 ? 20.745 51.174 16.470 1.00 23.59 106 VAL L O 1
ATOM 791 N N . LEU A 1 109 A 19.399 52.100 14.928 1.00 21.38 106 LEU L N 1
ATOM 792 C CA . LEU A 1 109 A 18.175 51.759 15.646 1.00 24.29 106 LEU L CA 1
ATOM 793 C C . LEU A 1 109 A 17.992 50.248 15.700 1.00 24.84 106 LEU L C 1
ATOM 794 O O . LEU A 1 109 A 17.612 49.622 14.711 1.00 30.89 106 LEU L O 1
ATOM 799 N N . GLY A 1 110 ? 18.260 49.668 16.868 1.00 23.35 107 GLY L N 1
ATOM 800 C CA . GLY A 1 110 ? 18.153 48.229 17.026 1.00 25.49 107 GLY L CA 1
ATOM 801 C C . GLY A 1 110 ? 16.926 47.749 17.772 1.00 25.40 107 GLY L C 1
ATOM 802 O O . GLY A 1 110 ? 16.755 46.553 18.008 1.00 27.74 107 GLY L O 1
ATOM 803 N N . GLN A 1 111 ? 16.075 48.691 18.153 1.00 24.30 108 GLN L N 1
ATOM 804 C CA . GLN A 1 111 ? 14.843 48.374 18.860 1.00 24.05 108 GLN L CA 1
ATOM 805 C C . GLN A 1 111 ? 13.883 49.541 18.688 1.00 20.87 108 GLN L C 1
ATOM 806 O O . GLN A 1 111 ? 14.278 50.626 18.256 1.00 18.99 108 GLN L O 1
ATOM 812 N N . PRO A 1 112 ? 12.604 49.331 19.023 1.00 20.15 109 PRO L N 1
ATOM 813 C CA . PRO A 1 112 ? 11.590 50.380 18.897 1.00 21.29 109 PRO L CA 1
ATOM 814 C C . PRO A 1 112 ? 11.914 51.610 19.727 1.00 20.52 109 PRO L C 1
ATOM 815 O O . PRO A 1 112 ? 12.485 51.506 20.812 1.00 21.00 109 PRO L O 1
ATOM 819 N N . LYS A 1 113 ? 11.546 52.776 19.212 1.00 19.27 110 LYS L N 1
ATOM 820 C CA . LYS A 1 113 ? 11.761 54.008 19.945 1.00 19.95 110 LYS L CA 1
ATOM 821 C C . LYS A 1 113 ? 10.861 53.914 21.165 1.00 21.43 110 LYS L C 1
ATOM 822 O O . LYS A 1 113 ? 9.823 53.253 21.130 1.00 20.97 110 LYS L O 1
ATOM 828 N N . SER A 1 114 ? 11.270 54.557 22.248 1.00 19.63 111 SER L N 1
ATOM 829 C CA . SER A 1 114 ? 10.498 54.525 23.476 1.00 19.95 111 SER L CA 1
ATOM 830 C C . SER A 1 114 ? 10.657 55.826 24.242 1.00 18.29 111 SER L C 1
ATOM 831 O O . SER A 1 114 ? 11.774 56.258 24.524 1.00 19.85 111 SER L O 1
ATOM 834 N N . SER A 1 115 ? 9.539 56.465 24.570 1.00 19.69 112 SER L N 1
ATOM 835 C CA . SER A 1 115 ? 9.586 57.701 25.330 1.00 17.92 112 SER L CA 1
ATOM 836 C C . SER A 1 115 ? 9.989 57.364 26.766 1.00 19.60 112 SER L C 1
ATOM 837 O O . SER A 1 115 ? 9.748 56.257 27.254 1.00 20.35 112 SER L O 1
ATOM 840 N N . PRO A 1 116 ? 10.600 58.324 27.467 1.00 19.24 113 PRO L N 1
ATOM 841 C CA . PRO A 1 116 ? 11.031 58.087 28.844 1.00 17.99 113 PRO L CA 1
ATOM 842 C C . PRO A 1 116 ? 9.940 58.050 29.900 1.00 20.67 113 PRO L C 1
ATOM 843 O O . PRO A 1 116 ? 8.892 58.684 29.769 1.00 21.79 113 PRO L O 1
ATOM 847 N N . THR A 1 117 ? 10.224 57.294 30.950 1.00 21.29 114 THR L N 1
ATOM 848 C CA . THR A 1 117 ? 9.359 57.189 32.109 1.00 22.65 114 THR L CA 1
ATOM 849 C C . THR A 1 117 ? 10.080 58.091 33.109 1.00 22.49 114 THR L C 1
ATOM 850 O O . THR A 1 117 ? 11.270 57.918 33.367 1.00 23.06 114 THR L O 1
ATOM 854 N N . VAL A 1 118 ? 9.364 59.066 33.653 1.00 19.13 115 VAL L N 1
ATOM 855 C CA . VAL A 1 118 ? 9.958 60.014 34.587 1.00 20.93 115 VAL L CA 1
ATOM 856 C C . VAL A 1 118 ? 9.372 59.900 35.989 1.00 20.52 115 VAL L C 1
ATOM 857 O O . VAL A 1 118 ? 8.160 59.761 36.151 1.00 21.88 115 VAL L O 1
ATOM 861 N N . THR A 1 119 ? 10.249 59.962 36.989 1.00 20.69 116 THR L N 1
ATOM 862 C CA . THR A 1 119 ? 9.860 59.904 38.402 1.00 23.48 116 THR L CA 1
ATOM 863 C C . THR A 1 119 ? 10.574 61.049 39.123 1.00 22.90 116 THR L C 1
ATOM 864 O O . THR A 1 119 ? 11.781 61.222 38.973 1.00 22.20 116 THR L O 1
ATOM 868 N N . LEU A 1 120 ? 9.834 61.836 39.898 1.00 22.32 117 LEU L N 1
ATOM 869 C CA . LEU A 1 120 ? 10.431 62.958 40.612 1.00 20.80 117 LEU L CA 1
ATOM 870 C C . LEU A 1 120 ? 10.323 62.781 42.120 1.00 21.99 117 LEU L C 1
ATOM 871 O O . LEU A 1 120 ? 9.228 62.574 42.650 1.00 24.53 117 LEU L O 1
ATOM 876 N N . PHE A 1 121 ? 11.464 62.864 42.794 1.00 19.36 118 PHE L N 1
ATOM 877 C CA . PHE A 1 121 ? 11.534 62.716 44.247 1.00 21.93 118 PHE L CA 1
ATOM 878 C C . PHE A 1 121 ? 11.869 64.036 44.921 1.00 22.06 118 PHE L C 1
ATOM 879 O O . PHE A 1 121 ? 12.713 64.788 44.444 1.00 20.63 118 PHE L O 1
ATOM 887 N N . PRO A 1 122 ? 11.210 64.333 46.049 1.00 23.73 119 PRO L N 1
ATOM 888 C CA . PRO A 1 122 ? 11.470 65.572 46.783 1.00 24.51 119 PRO L CA 1
ATOM 889 C C . PRO A 1 122 ? 12.640 65.348 47.745 1.00 23.87 119 PRO L C 1
ATOM 890 O O . PRO A 1 122 ? 13.078 64.212 47.955 1.00 25.69 119 PRO L O 1
ATOM 894 N N . PRO A 1 123 ? 13.176 66.428 48.325 1.00 24.68 120 PRO L N 1
ATOM 895 C CA . PRO A 1 123 ? 14.292 66.321 49.264 1.00 25.03 120 PRO L CA 1
ATOM 896 C C . PRO A 1 123 ? 13.848 65.524 50.489 1.00 26.16 120 PRO L C 1
ATOM 897 O O . PRO A 1 123 ? 12.710 65.652 50.939 1.00 26.21 120 PRO L O 1
ATOM 901 N N . SER A 1 124 ? 14.738 64.698 51.022 1.00 26.77 121 SER L N 1
ATOM 902 C CA . SER A 1 124 ? 14.402 63.911 52.202 1.00 27.55 121 SER L CA 1
ATOM 903 C C . SER A 1 124 ? 14.483 64.819 53.424 1.00 28.90 121 SER L C 1
ATOM 904 O O . SER A 1 124 ? 15.248 65.782 53.441 1.00 28.80 121 SER L O 1
ATOM 907 N N . SER A 1 125 ? 13.691 64.510 54.444 1.00 30.94 122 SER L N 1
ATOM 908 C CA . SER A 1 125 ? 13.697 65.302 55.665 1.00 32.34 122 SER L CA 1
ATOM 909 C C . SER A 1 125 ? 15.109 65.336 56.236 1.00 31.57 122 SER L C 1
ATOM 910 O O . SER A 1 125 ? 15.560 66.359 56.745 1.00 31.13 122 SER L O 1
ATOM 913 N N . GLU A 1 126 ? 15.808 64.210 56.127 1.00 30.26 123 GLU L N 1
ATOM 914 C CA . GLU A 1 126 ? 17.164 64.093 56.643 1.00 29.25 123 GLU L CA 1
ATOM 915 C C . GLU A 1 126 ? 18.137 65.063 55.981 1.00 29.25 123 GLU L C 1
ATOM 916 O O . GLU A 1 126 ? 18.979 65.656 56.650 1.00 28.38 123 GLU L O 1
ATOM 922 N N . GLU A 1 127 ? 18.034 65.222 54.664 1.00 26.19 124 GLU L N 1
ATOM 923 C CA . GLU A 1 127 ? 18.928 66.136 53.966 1.00 26.88 124 GLU L CA 1
ATOM 924 C C . GLU A 1 127 ? 18.558 67.578 54.300 1.00 26.48 124 GLU L C 1
ATOM 925 O O . GLU A 1 127 ? 19.431 68.418 54.512 1.00 27.69 124 GLU L O 1
ATOM 931 N N . LEU A 1 128 ? 17.259 67.854 54.351 1.00 27.15 125 LEU L N 1
ATOM 932 C CA . LEU A 1 128 ? 16.778 69.198 54.654 1.00 27.53 125 LEU L CA 1
ATOM 933 C C . LEU A 1 128 ? 17.338 69.728 55.972 1.00 29.30 125 LEU L C 1
ATOM 934 O O . LEU A 1 128 ? 17.536 70.937 56.127 1.00 30.07 125 LEU L O 1
ATOM 939 N N . SER A 1 129 ? 17.605 68.822 56.910 1.00 30.78 126 SER L N 1
ATOM 940 C CA . SER A 1 129 ? 18.142 69.208 58.215 1.00 32.85 126 SER L CA 1
ATOM 941 C C . SER A 1 129 ? 19.567 69.739 58.115 1.00 33.25 126 SER L C 1
ATOM 942 O O . SER A 1 129 ? 20.066 70.369 59.048 1.00 35.70 126 SER L O 1
ATOM 945 N N . THR A 1 130 ? 20.224 69.481 56.990 1.00 32.06 127 THR L N 1
ATOM 946 C CA . THR A 1 130 ? 21.588 69.950 56.797 1.00 31.19 127 THR L CA 1
ATOM 947 C C . THR A 1 130 ? 21.578 71.250 56.012 1.00 31.05 127 THR L C 1
ATOM 948 O O . THR A 1 130 ? 22.625 71.743 55.594 1.00 32.15 127 THR L O 1
ATOM 952 N N . ALA A 1 131 ? 20.386 71.802 55.814 1.00 31.25 128 ALA L N 1
ATOM 953 C CA . ALA A 1 131 ? 20.229 73.047 55.072 1.00 32.25 128 ALA L CA 1
ATOM 954 C C . ALA A 1 131 ? 20.542 72.832 53.592 1.00 31.92 128 ALA L C 1
ATOM 955 O O . ALA A 1 131 ? 21.045 73.730 52.913 1.00 29.77 128 ALA L O 1
ATOM 957 N N . LYS A 1 132 ? 20.242 71.630 53.106 1.00 30.43 129 LYS L N 1
ATOM 958 C CA . LYS A 1 132 ? 20.463 71.269 51.707 1.00 29.60 129 LYS L CA 1
ATOM 959 C C . LYS A 1 132 ? 19.188 70.624 51.183 1.00 26.79 129 LYS L C 1
ATOM 960 O O . LYS A 1 132 ? 18.443 70.003 51.936 1.00 27.42 129 LYS L O 1
ATOM 966 N N . ALA A 1 133 ? 18.936 70.771 49.889 1.00 24.29 130 ALA L N 1
ATOM 967 C CA . ALA A 1 133 ? 17.752 70.186 49.281 1.00 22.90 130 ALA L CA 1
ATOM 968 C C . ALA A 1 133 ? 18.077 69.722 47.874 1.00 23.06 130 ALA L C 1
ATOM 969 O O . ALA A 1 133 ? 18.449 70.520 47.018 1.00 26.16 130 ALA L O 1
ATOM 971 N N . THR A 1 134 ? 17.947 68.425 47.640 1.00 21.12 131 THR L N 1
ATOM 972 C CA . THR A 1 134 ? 18.220 67.890 46.318 1.00 21.50 131 THR L CA 1
ATOM 973 C C . THR A 1 134 ? 17.002 67.152 45.790 1.00 22.79 131 THR L C 1
ATOM 974 O O . THR A 1 134 ? 16.513 66.214 46.422 1.00 24.48 131 THR L O 1
ATOM 978 N N . LEU A 1 135 ? 16.482 67.601 44.651 1.00 20.57 132 LEU L N 1
ATOM 979 C CA . LEU A 1 135 ? 15.361 66.915 44.035 1.00 20.06 132 LEU L CA 1
ATOM 980 C C . LEU A 1 135 ? 16.005 65.963 43.047 1.00 19.71 132 LEU L C 1
ATOM 981 O O . LEU A 1 135 ? 16.999 66.307 42.410 1.00 20.25 132 LEU L O 1
ATOM 986 N N . VAL A 1 136 ? 15.457 64.761 42.945 1.00 17.51 133 VAL L N 1
ATOM 987 C CA . VAL A 1 136 ? 16.008 63.762 42.039 1.00 20.17 133 VAL L CA 1
ATOM 988 C C . VAL A 1 136 ? 14.990 63.370 40.990 1.00 20.76 133 VAL L C 1
ATOM 989 O O . VAL A 1 136 ? 13.875 62.951 41.302 1.00 19.31 133 VAL L O 1
ATOM 993 N N . CYS A 1 137 ? 15.382 63.514 39.732 1.00 18.91 134 CYS L N 1
ATOM 994 C CA . CYS A 1 137 ? 14.511 63.175 38.627 1.00 18.67 134 CYS L CA 1
ATOM 995 C C . CYS A 1 137 ? 15.099 61.973 37.913 1.00 18.78 134 CYS L C 1
ATOM 996 O O . CYS A 1 137 ? 16.132 62.087 37.252 1.00 21.28 134 CYS L O 1
ATOM 999 N N . THR A 1 138 ? 14.463 60.816 38.063 1.00 16.75 135 THR L N 1
ATOM 1000 C CA . THR A 1 138 ? 14.966 59.614 37.404 1.00 17.82 135 THR L CA 1
ATOM 1001 C C . THR A 1 138 ? 14.295 59.470 36.049 1.00 17.28 135 THR L C 1
ATOM 1002 O O . THR A 1 138 ? 13.102 59.753 35.887 1.00 17.34 135 THR L O 1
ATOM 1006 N N . ILE A 1 139 ? 15.073 59.013 35.075 1.00 15.19 136 ILE L N 1
ATOM 1007 C CA . ILE A 1 139 ? 14.601 58.878 33.705 1.00 15.09 136 ILE L CA 1
ATOM 1008 C C . ILE A 1 139 ? 14.966 57.485 33.210 1.00 17.50 136 ILE L C 1
ATOM 1009 O O . ILE A 1 139 ? 16.144 57.145 33.117 1.00 18.37 136 ILE L O 1
ATOM 1014 N N . THR A 1 140 ? 13.957 56.677 32.901 1.00 17.44 137 THR L N 1
ATOM 1015 C CA . THR A 1 140 ? 14.217 55.313 32.468 1.00 18.37 137 THR L CA 1
ATOM 1016 C C . THR A 1 140 ? 13.470 54.865 31.214 1.00 16.19 137 THR L C 1
ATOM 1017 O O . THR A 1 140 ? 12.560 55.534 30.727 1.00 16.99 137 THR L O 1
ATOM 1021 N N . ASP A 1 141 ? 13.888 53.711 30.702 1.00 18.04 138 ASP L N 1
ATOM 1022 C CA . ASP A 1 141 ? 13.277 53.093 29.532 1.00 20.40 138 ASP L CA 1
ATOM 1023 C C . ASP A 1 141 ? 13.094 53.952 28.287 1.00 19.14 138 ASP L C 1
ATOM 1024 O O . ASP A 1 141 ? 12.028 53.938 27.670 1.00 19.09 138 ASP L O 1
ATOM 1029 N N . PHE A 1 142 ? 14.113 54.712 27.906 1.00 17.36 139 PHE L N 1
ATOM 1030 C CA . PHE A 1 142 ? 13.964 55.499 26.696 1.00 14.57 139 PHE L CA 1
ATOM 1031 C C . PHE A 1 142 ? 14.917 55.017 25.617 1.00 16.12 139 PHE L C 1
ATOM 1032 O O . PHE A 1 142 ? 15.958 54.433 25.906 1.00 17.63 139 PHE L O 1
ATOM 1040 N N . TYR A 1 143 ? 14.526 55.233 24.367 1.00 17.18 140 TYR L N 1
ATOM 1041 C CA . TYR A 1 143 ? 15.341 54.811 23.240 1.00 18.71 140 TYR L CA 1
ATOM 1042 C C . TYR A 1 143 ? 14.937 55.633 22.025 1.00 20.14 140 TYR L C 1
ATOM 1043 O O . TYR A 1 143 ? 13.754 55.770 21.733 1.00 19.73 140 TYR L O 1
ATOM 1052 N N . PRO A 1 144 ? 15.910 56.200 21.294 1.00 18.13 141 PRO L N 1
ATOM 1053 C CA . PRO A 1 144 ? 17.365 56.155 21.486 1.00 20.60 141 PRO L CA 1
ATOM 1054 C C . PRO A 1 144 ? 17.810 56.851 22.769 1.00 19.14 141 PRO L C 1
ATOM 1055 O O . PRO A 1 144 ? 17.009 57.495 23.451 1.00 20.21 141 PRO L O 1
ATOM 1059 N N . GLY A 1 145 ? 19.102 56.740 23.070 1.00 21.09 142 GLY L N 1
ATOM 1060 C CA . GLY A 1 145 ? 19.638 57.321 24.288 1.00 21.39 142 GLY L CA 1
ATOM 1061 C C . GLY A 1 145 ? 20.064 58.775 24.265 1.00 23.17 142 GLY L C 1
ATOM 1062 O O . GLY A 1 145 ? 21.215 59.084 24.582 1.00 28.74 142 GLY L O 1
ATOM 1063 N N . VAL A 1 146 ? 19.151 59.664 23.889 1.00 21.47 143 VAL L N 1
ATOM 1064 C CA . VAL A 1 146 ? 19.427 61.097 23.857 1.00 22.30 143 VAL L CA 1
ATOM 1065 C C . VAL A 1 146 ? 18.235 61.877 24.405 1.00 23.72 143 VAL L C 1
ATOM 1066 O O . VAL A 1 146 ? 17.131 61.800 23.868 1.00 21.43 143 VAL L O 1
ATOM 1070 N N . VAL A 1 147 ? 18.458 62.621 25.482 1.00 21.51 144 VAL L N 1
ATOM 1071 C CA . VAL A 1 147 ? 17.403 63.432 26.073 1.00 19.21 144 VAL L CA 1
ATOM 1072 C C . VAL A 1 147 ? 17.976 64.752 26.554 1.00 19.61 144 VAL L C 1
ATOM 1073 O O . VAL A 1 147 ? 19.194 64.903 26.703 1.00 21.24 144 VAL L O 1
ATOM 1077 N N . THR A 1 148 ? 17.092 65.716 26.771 1.00 18.31 145 THR L N 1
ATOM 1078 C CA . THR A 1 148 ? 17.490 67.001 27.312 1.00 20.29 145 THR L CA 1
ATOM 1079 C C . THR A 1 148 ? 16.537 67.210 28.471 1.00 20.64 145 THR L C 1
ATOM 1080 O O . THR A 1 148 ? 15.366 66.810 28.408 1.00 19.67 145 THR L O 1
ATOM 1084 N N . VAL A 1 149 ? 17.044 67.810 29.540 1.00 17.94 146 VAL L N 1
ATOM 1085 C CA . VAL A 1 149 ? 16.238 68.030 30.728 1.00 18.43 146 VAL L CA 1
ATOM 1086 C C . VAL A 1 149 ? 16.110 69.505 31.078 1.00 21.36 146 VAL L C 1
ATOM 1087 O O . VAL A 1 149 ? 17.063 70.275 30.967 1.00 22.32 146 VAL L O 1
ATOM 1091 N N . ASP A 1 150 ? 14.912 69.887 31.498 1.00 19.48 147 ASP L N 1
ATOM 1092 C CA . ASP A 1 150 ? 14.633 71.255 31.891 1.00 21.08 147 ASP L CA 1
ATOM 1093 C C . ASP A 1 150 ? 13.878 71.240 33.202 1.00 21.16 147 ASP L C 1
ATOM 1094 O O . ASP A 1 150 ? 12.956 70.442 33.380 1.00 22.53 147 ASP L O 1
ATOM 1099 N N . TRP A 1 151 ? 14.285 72.107 34.122 1.00 19.60 148 TRP L N 1
ATOM 1100 C CA . TRP A 1 151 ? 13.623 72.223 35.416 1.00 18.03 148 TRP L CA 1
ATOM 1101 C C . TRP A 1 151 ? 12.904 73.554 35.518 1.00 19.92 148 TRP L C 1
ATOM 1102 O O . TRP A 1 151 ? 13.362 74.564 34.995 1.00 19.99 148 TRP L O 1
ATOM 1113 N N . LYS A 1 152 ? 11.773 73.547 36.202 1.00 20.50 149 LYS L N 1
ATOM 1114 C CA . LYS A 1 152 ? 11.017 74.766 36.396 1.00 24.10 149 LYS L CA 1
ATOM 1115 C C . LYS A 1 152 ? 10.511 74.808 37.820 1.00 24.34 149 LYS L C 1
ATOM 1116 O O . LYS A 1 152 ? 9.999 73.818 38.349 1.00 25.06 149 LYS L O 1
ATOM 1122 N N . VAL A 1 153 ? 10.686 75.961 38.446 1.00 24.82 150 VAL L N 1
ATOM 1123 C CA . VAL A 1 153 ? 10.227 76.162 39.802 1.00 26.33 150 VAL L CA 1
ATOM 1124 C C . VAL A 1 153 ? 9.123 77.201 39.697 1.00 27.83 150 VAL L C 1
ATOM 1125 O O . VAL A 1 153 ? 9.375 78.354 39.346 1.00 27.85 150 VAL L O 1
ATOM 1129 N N . ASP A 1 154 ? 7.898 76.776 39.986 1.00 28.42 151 ASP L N 1
ATOM 1130 C CA . ASP A 1 154 ? 6.739 77.651 39.900 1.00 29.03 151 ASP L CA 1
ATOM 1131 C C . ASP A 1 154 ? 6.618 78.266 38.513 1.00 30.75 151 ASP L C 1
ATOM 1132 O O . ASP A 1 154 ? 6.298 79.446 38.367 1.00 32.74 151 ASP L O 1
ATOM 1137 N N . GLY A 1 155 ? 6.887 77.448 37.499 1.00 28.19 152 GLY L N 1
ATOM 1138 C CA . GLY A 1 155 ? 6.776 77.884 36.120 1.00 29.50 152 GLY L CA 1
ATOM 1139 C C . GLY A 1 155 ? 7.986 78.539 35.483 1.00 27.95 152 GLY L C 1
ATOM 1140 O O . GLY A 1 155 ? 8.028 78.681 34.262 1.00 30.59 152 GLY L O 1
ATOM 1141 N N . THR A 1 156 ? 8.963 78.941 36.288 1.00 29.93 153 THR L N 1
ATOM 1142 C CA . THR A 1 156 ? 10.152 79.599 35.754 1.00 30.68 153 THR L CA 1
ATOM 1143 C C . THR A 1 156 ? 11.355 78.667 35.643 1.00 28.21 153 THR L C 1
ATOM 1144 O O . THR A 1 156 ? 11.682 77.945 36.585 1.00 26.23 153 THR L O 1
ATOM 1148 N N . PRO A 1 157 ? 12.034 78.681 34.485 1.00 26.04 154 PRO L N 1
ATOM 1149 C CA . PRO A 1 157 ? 13.207 77.829 34.259 1.00 23.72 154 PRO L CA 1
ATOM 1150 C C . PRO A 1 157 ? 14.323 78.068 35.266 1.00 23.16 154 PRO L C 1
ATOM 1151 O O . PRO A 1 157 ? 14.599 79.204 35.651 1.00 20.10 154 PRO L O 1
ATOM 1155 N N . VAL A 1 158 ? 14.969 76.985 35.685 1.00 21.33 155 VAL L N 1
ATOM 1156 C CA . VAL A 1 158 ? 16.071 77.084 36.622 1.00 20.13 155 VAL L CA 1
ATOM 1157 C C . VAL A 1 158 ? 17.173 76.123 36.206 1.00 20.56 155 VAL L C 1
ATOM 1158 O O . VAL A 1 158 ? 16.912 74.952 35.924 1.00 21.90 155 VAL L O 1
ATOM 1162 N N . THR A 1 159 ? 18.401 76.630 36.151 1.00 19.77 156 THR L N 1
ATOM 1163 C CA . THR A 1 159 ? 19.543 75.801 35.790 1.00 18.86 156 THR L CA 1
ATOM 1164 C C . THR A 1 159 ? 20.625 75.844 36.869 1.00 19.41 156 THR L C 1
ATOM 1165 O O . THR A 1 159 ? 21.516 74.998 36.895 1.00 19.43 156 THR L O 1
ATOM 1169 N N . ALA A 1 160 ? 20.551 76.828 37.760 1.00 22.28 157 ALA L N 1
ATOM 1170 C CA . ALA A 1 160 ? 21.534 76.944 38.834 1.00 21.79 157 ALA L CA 1
ATOM 1171 C C . ALA A 1 160 ? 21.384 75.748 39.769 1.00 24.22 157 ALA L C 1
ATOM 1172 O O . ALA A 1 160 ? 20.277 75.440 40.207 1.00 24.97 157 ALA L O 1
ATOM 1174 N N . GLY A 1 161 ? 22.493 75.073 40.058 1.00 22.72 158 GLY L N 1
ATOM 1175 C CA . GLY A 1 161 ? 22.451 73.925 40.948 1.00 21.82 158 GLY L CA 1
ATOM 1176 C C . GLY A 1 161 ? 21.923 72.666 40.290 1.00 19.85 158 GLY L C 1
ATOM 1177 O O . GLY A 1 161 ? 21.633 71.671 40.956 1.00 21.47 158 GLY L O 1
ATOM 1178 N N . MET A 1 162 ? 21.817 72.689 38.970 1.00 18.67 159 MET L N 1
ATOM 1179 C CA . MET A 1 162 ? 21.302 71.528 38.271 1.00 20.79 159 MET L CA 1
ATOM 1180 C C . MET A 1 162 ? 22.382 70.756 37.524 1.00 20.43 159 MET L C 1
ATOM 1181 O O . MET A 1 162 ? 23.282 71.343 36.917 1.00 22.99 159 MET L O 1
ATOM 1186 N N . GLU A 1 163 ? 22.294 69.432 37.603 1.00 18.97 160 GLU L N 1
ATOM 1187 C CA . GLU A 1 163 ? 23.240 68.547 36.937 1.00 20.44 160 GLU L CA 1
ATOM 1188 C C . GLU A 1 163 ? 22.491 67.351 36.370 1.00 20.31 160 GLU L C 1
ATOM 1189 O O . GLU A 1 163 ? 21.597 66.806 37.014 1.00 18.70 160 GLU L O 1
ATOM 1195 N N . THR A 1 164 ? 22.865 66.933 35.166 1.00 17.49 161 THR L N 1
ATOM 1196 C CA . THR A 1 164 ? 22.206 65.801 34.524 1.00 16.84 161 THR L CA 1
ATOM 1197 C C . THR A 1 164 ? 23.257 64.799 34.073 1.00 17.05 161 THR L C 1
ATOM 1198 O O . THR A 1 164 ? 24.284 65.184 33.517 1.00 19.82 161 THR L O 1
ATOM 1202 N N . THR A 1 165 ? 23.000 63.520 34.313 1.00 15.87 162 THR L N 1
ATOM 1203 C CA . THR A 1 165 ? 23.959 62.489 33.937 1.00 17.08 162 THR L CA 1
ATOM 1204 C C . THR A 1 165 ? 23.911 62.199 32.456 1.00 18.22 162 THR L C 1
ATOM 1205 O O . THR A 1 165 ? 23.032 62.666 31.737 1.00 18.96 162 THR L O 1
ATOM 1209 N N . GLN A 1 166 ? 24.895 61.427 32.015 1.00 21.09 163 GLN L N 1
ATOM 1210 C CA . GLN A 1 166 ? 24.953 60.973 30.640 1.00 20.91 163 GLN L CA 1
ATOM 1211 C C . GLN A 1 166 ? 24.020 59.772 30.660 1.00 19.87 163 GLN L C 1
ATOM 1212 O O . GLN A 1 166 ? 23.756 59.202 31.724 1.00 21.89 163 GLN L O 1
ATOM 1218 N N . PRO A 1 167 ? 23.494 59.378 29.498 1.00 20.17 164 PRO L N 1
ATOM 1219 C CA . PRO A 1 167 ? 22.599 58.223 29.459 1.00 18.72 164 PRO L CA 1
ATOM 1220 C C . PRO A 1 167 ? 23.432 56.951 29.559 1.00 19.54 164 PRO L C 1
ATOM 1221 O O . PRO A 1 167 ? 24.585 56.923 29.127 1.00 21.13 164 PRO L O 1
ATOM 1225 N N . SER A 1 168 ? 22.866 55.905 30.146 1.00 18.93 165 SER L N 1
ATOM 1226 C CA . SER A 1 168 ? 23.571 54.637 30.252 1.00 19.68 165 SER L CA 1
ATOM 1227 C C . SER A 1 168 ? 22.597 53.533 29.877 1.00 18.49 165 SER L C 1
ATOM 1228 O O . SER A 1 168 ? 21.384 53.681 30.046 1.00 20.87 165 SER L O 1
ATOM 1231 N N . LYS A 1 169 ? 23.128 52.431 29.362 1.00 19.87 166 LYS L N 1
ATOM 1232 C CA . LYS A 1 169 ? 22.298 51.313 28.930 1.00 22.86 166 LYS L CA 1
ATOM 1233 C C . LYS A 1 169 ? 21.754 50.482 30.084 1.00 24.90 166 LYS L C 1
ATOM 1234 O O . LYS A 1 169 ? 22.472 50.173 31.041 1.00 29.11 166 LYS L O 1
ATOM 1240 N N . GLN A 1 170 ? 20.476 50.130 29.989 1.00 23.09 167 GLN L N 1
ATOM 1241 C CA . GLN A 1 170 ? 19.808 49.306 30.993 1.00 24.96 167 GLN L CA 1
ATOM 1242 C C . GLN A 1 170 ? 19.923 47.845 30.562 1.00 24.52 167 GLN L C 1
ATOM 1243 O O . GLN A 1 170 ? 20.355 47.551 29.447 1.00 25.29 167 GLN L O 1
ATOM 1249 N N . SER A 1 171 ? 19.519 46.932 31.437 1.00 27.90 168 SER L N 1
ATOM 1250 C CA . SER A 1 171 ? 19.583 45.509 31.124 1.00 30.00 168 SER L CA 1
ATOM 1251 C C . SER A 1 171 ? 18.693 45.146 29.935 1.00 29.88 168 SER L C 1
ATOM 1252 O O . SER A 1 171 ? 18.997 44.213 29.188 1.00 31.73 168 SER L O 1
ATOM 1255 N N . ASN A 1 172 ? 17.597 45.880 29.757 1.00 27.99 169 ASN L N 1
ATOM 1256 C CA . ASN A 1 172 ? 16.685 45.606 28.649 1.00 24.88 169 ASN L CA 1
ATOM 1257 C C . ASN A 1 172 ? 17.087 46.326 27.369 1.00 25.81 169 ASN L C 1
ATOM 1258 O O . ASN A 1 172 ? 16.333 46.357 26.403 1.00 28.61 169 ASN L O 1
ATOM 1263 N N . ASN A 1 173 ? 18.286 46.897 27.373 1.00 24.52 170 ASN L N 1
ATOM 1264 C CA . ASN A 1 173 ? 18.832 47.612 26.224 1.00 26.83 170 ASN L CA 1
ATOM 1265 C C . ASN A 1 173 ? 18.283 49.010 25.971 1.00 23.93 170 ASN L C 1
ATOM 1266 O O . ASN A 1 173 ? 18.668 49.662 25.003 1.00 22.96 170 ASN L O 1
ATOM 1271 N N . LYS A 1 174 ? 17.364 49.466 26.817 1.00 20.16 172 LYS L N 1
ATOM 1272 C CA . LYS A 1 174 ? 16.870 50.828 26.682 1.00 18.99 172 LYS L CA 1
ATOM 1273 C C . LYS A 1 174 ? 17.846 51.671 27.505 1.00 17.30 172 LYS L C 1
ATOM 1274 O O . LYS A 1 174 ? 18.826 51.141 28.030 1.00 19.16 172 LYS L O 1
ATOM 1280 N N . TYR A 1 175 ? 17.587 52.968 27.622 1.00 16.60 173 TYR L N 1
ATOM 1281 C CA . TYR A 1 175 ? 18.484 53.843 28.375 1.00 16.55 173 TYR L CA 1
ATOM 1282 C C . TYR A 1 175 ? 17.890 54.479 29.616 1.00 18.34 173 TYR L C 1
ATOM 1283 O O . TYR A 1 175 ? 16.676 54.608 29.750 1.00 18.94 173 TYR L O 1
ATOM 1292 N N . MET A 1 176 ? 18.778 54.884 30.518 1.00 16.56 174 MET L N 1
ATOM 1293 C CA . MET A 1 176 ? 18.394 55.547 31.757 1.00 18.73 174 MET L CA 1
ATOM 1294 C C . MET A 1 176 ? 19.317 56.738 32.004 1.00 18.43 174 MET L C 1
ATOM 1295 O O . MET A 1 176 ? 20.453 56.778 31.522 1.00 17.48 174 MET L O 1
ATOM 1300 N N . ALA A 1 177 ? 18.811 57.718 32.746 1.00 17.08 175 ALA L N 1
ATOM 1301 C CA . ALA A 1 177 ? 19.577 58.908 33.093 1.00 18.66 175 ALA L CA 1
ATOM 1302 C C . ALA A 1 177 ? 18.942 59.514 34.334 1.00 18.90 175 ALA L C 1
ATOM 1303 O O . ALA A 1 177 ? 17.851 59.108 34.736 1.00 19.09 175 ALA L O 1
ATOM 1305 N N . SER A 1 178 ? 19.630 60.473 34.941 1.00 17.16 176 SER L N 1
ATOM 1306 C CA . SER A 1 178 ? 19.128 61.139 36.136 1.00 18.58 176 SER L CA 1
ATOM 1307 C C . SER A 1 178 ? 19.464 62.613 36.064 1.00 18.37 176 SER L C 1
ATOM 1308 O O . SER A 1 178 ? 20.443 62.999 35.436 1.00 17.16 176 SER L O 1
ATOM 1311 N N . SER A 1 179 ? 18.645 63.440 36.702 1.00 14.64 177 SER L N 1
ATOM 1312 C CA . SER A 1 179 ? 18.918 64.864 36.752 1.00 17.27 177 SER L CA 1
ATOM 1313 C C . SER A 1 179 ? 18.686 65.283 38.193 1.00 18.51 177 SER L C 1
ATOM 1314 O O . SER A 1 179 ? 17.799 64.751 38.870 1.00 17.50 177 SER L O 1
ATOM 1317 N N . TYR A 1 180 ? 19.490 66.228 38.654 1.00 16.78 178 TYR L N 1
ATOM 1318 C CA . TYR A 1 180 ? 19.414 66.705 40.029 1.00 16.74 178 TYR L CA 1
ATOM 1319 C C . TYR A 1 180 ? 19.333 68.214 40.117 1.00 19.88 178 TYR L C 1
ATOM 1320 O O . TYR A 1 180 ? 20.013 68.926 39.387 1.00 18.32 178 TYR L O 1
ATOM 1329 N N . LEU A 1 181 ? 18.498 68.701 41.025 1.00 18.18 179 LEU L N 1
ATOM 1330 C CA . LEU A 1 181 ? 18.392 70.133 41.256 1.00 16.61 179 LEU L CA 1
ATOM 1331 C C . LEU A 1 181 ? 18.695 70.316 42.737 1.00 18.55 179 LEU L C 1
ATOM 1332 O O . LEU A 1 181 ? 17.960 69.821 43.589 1.00 21.56 179 LEU L O 1
ATOM 1337 N N . THR A 1 182 ? 19.789 71.007 43.038 1.00 20.99 180 THR L N 1
ATOM 1338 C CA . THR A 1 182 ? 20.191 71.234 44.420 1.00 20.47 180 THR L CA 1
ATOM 1339 C C . THR A 1 182 ? 20.103 72.695 44.828 1.00 23.67 180 THR L C 1
ATOM 1340 O O . THR A 1 182 ? 20.561 73.584 44.112 1.00 21.85 180 THR L O 1
ATOM 1344 N N . LEU A 1 183 ? 19.501 72.932 45.987 1.00 23.65 181 LEU L N 1
ATOM 1345 C CA . LEU A 1 183 ? 19.360 74.282 46.514 1.00 25.74 181 LEU L CA 1
ATOM 1346 C C . LEU A 1 183 ? 19.603 74.193 48.009 1.00 25.19 181 LEU L C 1
ATOM 1347 O O . LEU A 1 183 ? 19.843 73.109 48.546 1.00 24.08 181 LEU L O 1
ATOM 1352 N N . THR A 1 184 ? 19.556 75.336 48.680 1.00 25.51 182 THR L N 1
ATOM 1353 C CA . THR A 1 184 ? 19.718 75.345 50.125 1.00 25.85 182 THR L CA 1
ATOM 1354 C C . THR A 1 184 ? 18.330 74.979 50.629 1.00 26.38 182 THR L C 1
ATOM 1355 O O . THR A 1 184 ? 17.354 75.081 49.887 1.00 27.89 182 THR L O 1
ATOM 1359 N N . ALA A 1 185 ? 18.232 74.544 51.877 1.00 25.36 183 ALA L N 1
ATOM 1360 C CA . ALA A 1 185 ? 16.931 74.190 52.422 1.00 27.30 183 ALA L CA 1
ATOM 1361 C C . ALA A 1 185 ? 16.065 75.445 52.429 1.00 28.13 183 ALA L C 1
ATOM 1362 O O . ALA A 1 185 ? 14.871 75.395 52.135 1.00 27.26 183 ALA L O 1
ATOM 1364 N N . ARG A 1 186 ? 16.682 76.577 52.747 1.00 28.20 184 ARG L N 1
ATOM 1365 C CA . ARG A 1 186 ? 15.959 77.843 52.796 1.00 29.91 184 ARG L CA 1
ATOM 1366 C C . ARG A 1 186 ? 15.378 78.218 51.436 1.00 30.82 184 ARG L C 1
ATOM 1367 O O . ARG A 1 186 ? 14.234 78.667 51.345 1.00 31.50 184 ARG L O 1
ATOM 1375 N N . ALA A 1 187 ? 16.168 78.039 50.380 1.00 27.49 185 ALA L N 1
ATOM 1376 C CA . ALA A 1 187 ? 15.722 78.361 49.029 1.00 28.51 185 ALA L CA 1
ATOM 1377 C C . ALA A 1 187 ? 14.601 77.423 48.594 1.00 28.49 185 ALA L C 1
ATOM 1378 O O . ALA A 1 187 ? 13.657 77.836 47.917 1.00 29.41 185 ALA L O 1
ATOM 1380 N N . TRP A 1 188 ? 14.711 76.159 48.986 1.00 26.97 186 TRP L N 1
ATOM 1381 C CA . TRP A 1 188 ? 13.704 75.163 48.653 1.00 26.14 186 TRP L CA 1
ATOM 1382 C C . TRP A 1 188 ? 12.347 75.595 49.200 1.00 27.26 186 TRP L C 1
ATOM 1383 O O . TRP A 1 188 ? 11.316 75.398 48.556 1.00 25.90 186 TRP L O 1
ATOM 1394 N N . GLU A 1 189 ? 12.365 76.226 50.368 1.00 29.25 187 GLU L N 1
ATOM 1395 C CA . GLU A 1 189 ? 11.140 76.683 51.020 1.00 31.60 187 GLU L CA 1
ATOM 1396 C C . GLU A 1 189 ? 10.570 77.969 50.418 1.00 32.04 187 GLU L C 1
ATOM 1397 O O . GLU A 1 189 ? 9.432 78.341 50.708 1.00 30.63 187 GLU L O 1
ATOM 1403 N N . ARG A 1 190 ? 11.357 78.644 49.582 1.00 30.34 188 ARG L N 1
ATOM 1404 C CA . ARG A 1 190 ? 10.908 79.879 48.944 1.00 31.77 188 ARG L CA 1
ATOM 1405 C C . ARG A 1 190 ? 10.203 79.606 47.617 1.00 31.79 188 ARG L C 1
ATOM 1406 O O . ARG A 1 190 ? 9.906 80.529 46.860 1.00 32.95 188 ARG L O 1
ATOM 1414 N N . HIS A 1 191 ? 9.938 78.335 47.338 1.00 31.94 189 HIS L N 1
ATOM 1415 C CA . HIS A 1 191 ? 9.263 77.943 46.107 1.00 32.01 189 HIS L CA 1
ATOM 1416 C C . HIS A 1 191 ? 8.172 76.927 46.427 1.00 30.68 189 HIS L C 1
ATOM 1417 O O . HIS A 1 191 ? 8.223 76.263 47.460 1.00 30.91 189 HIS L O 1
ATOM 1424 N N . SER A 1 192 ? 7.191 76.803 45.540 1.00 28.62 190 SER L N 1
ATOM 1425 C CA . SER A 1 192 ? 6.091 75.869 45.756 1.00 31.14 190 SER L CA 1
ATOM 1426 C C . SER A 1 192 ? 6.121 74.646 44.848 1.00 28.90 190 SER L C 1
ATOM 1427 O O . SER A 1 192 ? 6.290 73.519 45.310 1.00 33.02 190 SER L O 1
ATOM 1430 N N . SER A 1 193 ? 5.948 74.877 43.552 1.00 28.65 191 SER L N 1
ATOM 1431 C CA . SER A 1 193 ? 5.925 73.793 42.584 1.00 28.59 191 SER L CA 1
ATOM 1432 C C . SER A 1 193 ? 7.271 73.577 41.909 1.00 26.58 191 SER L C 1
ATOM 1433 O O . SER A 1 193 ? 7.919 74.530 41.473 1.00 26.32 191 SER L O 1
ATOM 1436 N N . TYR A 1 194 ? 7.686 72.315 41.832 1.00 24.38 192 TYR L N 1
ATOM 1437 C CA . TYR A 1 194 ? 8.945 71.943 41.192 1.00 24.08 192 TYR L CA 1
ATOM 1438 C C . TYR A 1 194 ? 8.613 70.995 40.063 1.00 23.45 192 TYR L C 1
ATOM 1439 O O . TYR A 1 194 ? 7.831 70.066 40.237 1.00 23.86 192 TYR L O 1
ATOM 1448 N N . SER A 1 195 ? 9.214 71.226 38.903 1.00 22.04 193 SER L N 1
ATOM 1449 C CA . SER A 1 195 ? 8.933 70.399 37.745 1.00 23.43 193 SER L CA 1
ATOM 1450 C C . SER A 1 195 ? 10.172 69.952 36.986 1.00 21.82 193 SER L C 1
ATOM 1451 O O . SER A 1 195 ? 11.080 70.744 36.752 1.00 21.07 193 SER L O 1
ATOM 1454 N N . CYS A 1 196 ? 10.195 68.673 36.621 1.00 21.87 194 CYS L N 1
ATOM 1455 C CA . CYS A 1 196 ? 11.284 68.096 35.842 1.00 20.70 194 CYS L CA 1
ATOM 1456 C C . CYS A 1 196 ? 10.661 67.734 34.500 1.00 19.31 194 CYS L C 1
ATOM 1457 O O . CYS A 1 196 ? 9.689 66.981 34.443 1.00 21.01 194 CYS L O 1
ATOM 1460 N N . GLN A 1 197 ? 11.215 68.274 33.422 1.00 19.56 195 GLN L N 1
ATOM 1461 C CA . GLN A 1 197 ? 10.685 68.018 32.094 1.00 20.88 195 GLN L CA 1
ATOM 1462 C C . GLN A 1 197 ? 11.758 67.403 31.210 1.00 20.64 195 GLN L C 1
ATOM 1463 O O . GLN A 1 197 ? 12.839 67.971 31.031 1.00 20.05 195 GLN L O 1
ATOM 1469 N N . VAL A 1 198 ? 11.448 66.232 30.667 1.00 17.05 196 VAL L N 1
ATOM 1470 C CA . VAL A 1 198 ? 12.379 65.497 29.828 1.00 17.58 196 VAL L CA 1
ATOM 1471 C C . VAL A 1 198 ? 11.926 65.454 28.374 1.00 18.72 196 VAL L C 1
ATOM 1472 O O . VAL A 1 198 ? 10.868 64.908 28.053 1.00 20.34 196 VAL L O 1
ATOM 1476 N N . THR A 1 199 ? 12.730 66.041 27.494 1.00 19.44 197 THR L N 1
ATOM 1477 C CA . THR A 1 199 ? 12.411 66.056 26.072 1.00 18.71 197 THR L CA 1
ATOM 1478 C C . THR A 1 199 ? 13.202 64.973 25.349 1.00 21.03 197 THR L C 1
ATOM 1479 O O . THR A 1 199 ? 14.433 64.880 25.471 1.00 19.37 197 THR L O 1
ATOM 1483 N N . HIS A 1 200 ? 12.478 64.153 24.597 1.00 19.98 198 HIS L N 1
ATOM 1484 C CA . HIS A 1 200 ? 13.052 63.038 23.853 1.00 16.42 198 HIS L CA 1
ATOM 1485 C C . HIS A 1 200 ? 12.442 63.055 22.459 1.00 20.84 198 HIS L C 1
ATOM 1486 O O . HIS A 1 200 ? 11.235 62.901 22.304 1.00 20.68 198 HIS L O 1
ATOM 1493 N N . GLU A 1 201 ? 13.282 63.263 21.451 1.00 21.24 199 GLU L N 1
ATOM 1494 C CA . GLU A 1 201 ? 12.833 63.319 20.065 1.00 21.93 199 GLU L CA 1
ATOM 1495 C C . GLU A 1 201 ? 11.631 64.233 19.853 1.00 23.71 199 GLU L C 1
ATOM 1496 O O . GLU A 1 201 ? 10.642 63.844 19.223 1.00 25.41 199 GLU L O 1
ATOM 1502 N N . GLY A 1 202 ? 11.718 65.446 20.385 1.00 23.23 200 GLY L N 1
ATOM 1503 C CA . GLY A 1 202 ? 10.648 66.410 20.214 1.00 25.70 200 GLY L CA 1
ATOM 1504 C C . GLY A 1 202 ? 9.458 66.302 21.146 1.00 26.87 200 GLY L C 1
ATOM 1505 O O . GLY A 1 202 ? 8.621 67.205 21.181 1.00 32.01 200 GLY L O 1
ATOM 1506 N N . HIS A 1 203 ? 9.362 65.212 21.900 1.00 20.99 201 HIS L N 1
ATOM 1507 C CA . HIS A 1 203 ? 8.245 65.045 22.822 1.00 22.73 201 HIS L CA 1
ATOM 1508 C C . HIS A 1 203 ? 8.733 65.233 24.248 1.00 20.92 201 HIS L C 1
ATOM 1509 O O . HIS A 1 203 ? 9.766 64.684 24.629 1.00 22.01 201 HIS L O 1
ATOM 1516 N N . SER A 1 204 ? 7.987 66.009 25.031 1.00 20.82 202 SER L N 1
ATOM 1517 C CA . SER A 1 204 ? 8.353 66.281 26.420 1.00 20.13 202 SER L CA 1
ATOM 1518 C C . SER A 1 204 ? 7.470 65.564 27.439 1.00 24.84 202 SER L C 1
ATOM 1519 O O . SER A 1 204 ? 6.243 65.673 27.402 1.00 25.21 202 SER L O 1
ATOM 1522 N N . SER A 1 205 ? 8.110 64.831 28.343 1.00 24.70 203 SER L N 1
ATOM 1523 C CA . SER A 1 205 ? 7.415 64.121 29.407 1.00 23.70 203 SER L CA 1
ATOM 1524 C C . SER A 1 205 ? 7.734 64.881 30.693 1.00 26.56 203 SER L C 1
ATOM 1525 O O . SER A 1 205 ? 8.901 65.152 30.984 1.00 22.65 203 SER L O 1
ATOM 1528 N N . ASN A 1 206 ? 6.703 65.229 31.458 1.00 25.49 204 ASN L N 1
ATOM 1529 C CA . ASN A 1 206 ? 6.891 65.996 32.685 1.00 29.02 204 ASN L CA 1
ATOM 1530 C C . ASN A 1 206 ? 6.325 65.393 33.963 1.00 29.19 204 ASN L C 1
ATOM 1531 O O . ASN A 1 206 ? 5.344 64.653 33.942 1.00 29.44 204 ASN L O 1
ATOM 1536 N N . LYS A 1 207 ? 6.970 65.735 35.072 1.00 27.92 207 LYS L N 1
ATOM 1537 C CA . LYS A 1 207 ? 6.561 65.313 36.404 1.00 27.67 207 LYS L CA 1
ATOM 1538 C C . LYS A 1 207 ? 6.770 66.507 37.321 1.00 27.28 207 LYS L C 1
ATOM 1539 O O . LYS A 1 207 ? 7.777 67.210 37.214 1.00 25.83 207 LYS L O 1
ATOM 1545 N N . THR A 1 208 ? 5.818 66.752 38.212 1.00 28.77 208 THR L N 1
ATOM 1546 C CA . THR A 1 208 ? 5.929 67.877 39.129 1.00 29.59 208 THR L CA 1
ATOM 1547 C C . THR A 1 208 ? 5.482 67.500 40.530 1.00 28.30 208 THR L C 1
ATOM 1548 O O . THR A 1 208 ? 4.845 66.471 40.734 1.00 27.15 208 THR L O 1
ATOM 1552 N N . LEU A 1 209 ? 5.825 68.345 41.494 1.00 27.41 209 LEU L N 1
ATOM 1553 C CA . LEU A 1 209 ? 5.443 68.125 42.881 1.00 28.54 209 LEU L CA 1
ATOM 1554 C C . LEU A 1 209 ? 5.372 69.464 43.597 1.00 29.73 209 LEU L C 1
ATOM 1555 O O . LEU A 1 209 ? 5.921 70.462 43.123 1.00 27.40 209 LEU L O 1
ATOM 1560 N N . SER A 1 210 ? 4.683 69.474 44.733 1.00 30.99 210 SER L N 1
ATOM 1561 C CA . SER A 1 210 ? 4.538 70.669 45.551 1.00 33.44 210 SER L CA 1
ATOM 1562 C C . SER A 1 210 ? 5.258 70.415 46.869 1.00 33.61 210 SER L C 1
ATOM 1563 O O . SER A 1 210 ? 5.074 69.367 47.484 1.00 34.18 210 SER L O 1
ATOM 1566 N N . ARG A 1 211 ? 6.074 71.371 47.298 1.00 35.74 211 ARG L N 1
ATOM 1567 C CA . ARG A 1 211 ? 6.822 71.238 48.546 1.00 37.37 211 ARG L CA 1
ATOM 1568 C C . ARG A 1 211 ? 5.925 70.915 49.735 1.00 40.37 211 ARG L C 1
ATOM 1569 O O . ARG A 1 211 ? 6.260 70.067 50.565 1.00 40.81 211 ARG L O 1
ATOM 1577 N N . ALA A 1 212 ? 4.786 71.594 49.816 1.00 42.68 212 ALA L N 1
ATOM 1578 C CA . ALA A 1 212 ? 3.849 71.376 50.912 1.00 47.32 212 ALA L CA 1
ATOM 1579 C C . ALA A 1 212 ? 3.144 70.033 50.777 1.00 48.88 212 ALA L C 1
ATOM 1580 O O . ALA A 1 212 ? 3.437 69.310 49.801 1.00 50.53 212 ALA L O 1
ATOM 1583 N N . GLU B 2 1 ? 47.190 35.797 16.654 1.00 37.13 1 GLU H N 1
ATOM 1584 C CA . GLU B 2 1 ? 46.271 36.968 16.696 1.00 35.75 1 GLU H CA 1
ATOM 1585 C C . GLU B 2 1 ? 46.978 38.178 17.295 1.00 32.31 1 GLU H C 1
ATOM 1586 O O . GLU B 2 1 ? 47.528 38.108 18.395 1.00 30.96 1 GLU H O 1
ATOM 1592 N N . VAL B 2 2 ? 46.961 39.284 16.556 1.00 30.45 2 VAL H N 1
ATOM 1593 C CA . VAL B 2 2 ? 47.605 40.518 16.994 1.00 28.04 2 VAL H CA 1
ATOM 1594 C C . VAL B 2 2 ? 46.860 41.162 18.155 1.00 25.51 2 VAL H C 1
ATOM 1595 O O . VAL B 2 2 ? 45.645 41.336 18.109 1.00 24.04 2 VAL H O 1
ATOM 1599 N N . GLN B 2 3 ? 47.601 41.510 19.199 1.00 24.46 3 GLN H N 1
ATOM 1600 C CA . GLN B 2 3 ? 47.015 42.143 20.370 1.00 23.66 3 GLN H CA 1
ATOM 1601 C C . GLN B 2 3 ? 47.980 43.130 21.010 1.00 22.60 3 GLN H C 1
ATOM 1602 O O . GLN B 2 3 ? 49.187 42.906 21.026 1.00 21.38 3 GLN H O 1
ATOM 1608 N N . LEU B 2 4 ? 47.427 44.222 21.527 1.00 20.82 4 LEU H N 1
ATOM 1609 C CA . LEU B 2 4 ? 48.201 45.246 22.218 1.00 20.12 4 LEU H CA 1
ATOM 1610 C C . LEU B 2 4 ? 47.522 45.448 23.576 1.00 19.94 4 LEU H C 1
ATOM 1611 O O . LEU B 2 4 ? 46.383 45.912 23.644 1.00 21.14 4 LEU H O 1
ATOM 1616 N N . GLN B 2 5 ? 48.210 45.078 24.652 1.00 19.41 5 GLN H N 1
ATOM 1617 C CA . GLN B 2 5 ? 47.664 45.223 26.004 1.00 19.99 5 GLN H CA 1
ATOM 1618 C C . GLN B 2 5 ? 48.344 46.365 26.746 1.00 19.96 5 GLN H C 1
ATOM 1619 O O . GLN B 2 5 ? 49.564 46.359 26.909 1.00 21.66 5 GLN H O 1
ATOM 1625 N N . GLN B 2 6 ? 47.556 47.327 27.220 1.00 18.08 6 GLN H N 1
ATOM 1626 C CA . GLN B 2 6 ? 48.109 48.488 27.922 1.00 17.60 6 GLN H CA 1
ATOM 1627 C C . GLN B 2 6 ? 47.949 48.406 29.427 1.00 19.63 6 GLN H C 1
ATOM 1628 O O . GLN B 2 6 ? 47.135 47.630 29.939 1.00 20.33 6 GLN H O 1
ATOM 1634 N N . SER B 2 7 ? 48.726 49.218 30.133 1.00 18.32 7 SER H N 1
ATOM 1635 C CA . SER B 2 7 ? 48.651 49.232 31.586 1.00 19.83 7 SER H CA 1
ATOM 1636 C C . SER B 2 7 ? 47.305 49.769 32.058 1.00 19.80 7 SER H C 1
ATOM 1637 O O . SER B 2 7 ? 46.582 50.424 31.303 1.00 19.50 7 SER H O 1
ATOM 1640 N N . GLY B 2 8 ? 46.976 49.479 33.313 1.00 20.32 8 GLY H N 1
ATOM 1641 C CA . GLY B 2 8 ? 45.703 49.897 33.876 1.00 21.78 8 GLY H CA 1
ATOM 1642 C C . GLY B 2 8 ? 45.552 51.377 34.155 1.00 21.09 8 GLY H C 1
ATOM 1643 O O . GLY B 2 8 ? 46.492 52.149 33.986 1.00 22.23 8 GLY H O 1
ATOM 1644 N N . ALA B 2 9 ? 44.354 51.766 34.588 1.00 23.65 9 ALA H N 1
ATOM 1645 C CA . ALA B 2 9 ? 44.052 53.161 34.886 1.00 24.51 9 ALA H CA 1
ATOM 1646 C C . ALA B 2 9 ? 45.020 53.732 35.914 1.00 25.20 9 ALA H C 1
ATOM 1647 O O . ALA B 2 9 ? 45.387 53.065 36.879 1.00 23.86 9 ALA H O 1
ATOM 1649 N N . GLU B 2 10 ? 45.420 54.982 35.701 1.00 27.02 10 GLU H N 1
ATOM 1650 C CA . GLU B 2 10 ? 46.359 55.656 36.587 1.00 29.43 10 GLU H CA 1
ATOM 1651 C C . GLU B 2 10 ? 45.721 56.858 37.272 1.00 29.60 10 GLU H C 1
ATOM 1652 O O . GLU B 2 10 ? 44.942 57.594 36.668 1.00 25.42 10 GLU H O 1
ATOM 1658 N N . LEU B 2 11 ? 46.055 57.045 38.543 1.00 33.74 11 LEU H N 1
ATOM 1659 C CA . LEU B 2 11 ? 45.551 58.173 39.313 1.00 35.28 11 LEU H CA 1
ATOM 1660 C C . LEU B 2 11 ? 46.805 58.885 39.791 1.00 35.87 11 LEU H C 1
ATOM 1661 O O . LEU B 2 11 ? 47.526 58.379 40.652 1.00 36.84 11 LEU H O 1
ATOM 1666 N N . MET B 2 12 ? 47.076 60.049 39.210 1.00 34.44 12 MET H N 1
ATOM 1667 C CA . MET B 2 12 ? 48.263 60.813 39.560 1.00 32.02 12 MET H CA 1
ATOM 1668 C C . MET B 2 12 ? 47.924 62.204 40.066 1.00 30.93 12 MET H C 1
ATOM 1669 O O . MET B 2 12 ? 46.892 62.771 39.714 1.00 29.60 12 MET H O 1
ATOM 1674 N N . LYS B 2 13 ? 48.806 62.744 40.897 1.00 32.17 13 LYS H N 1
ATOM 1675 C CA . LYS B 2 13 ? 48.623 64.084 41.425 1.00 33.85 13 LYS H CA 1
ATOM 1676 C C . LYS B 2 13 ? 49.403 65.043 40.536 1.00 33.69 13 LYS H C 1
ATOM 1677 O O . LYS B 2 13 ? 50.402 64.663 39.923 1.00 33.44 13 LYS H O 1
ATOM 1683 N N . PRO B 2 14 ? 48.951 66.300 40.446 1.00 34.33 14 PRO H N 1
ATOM 1684 C CA . PRO B 2 14 ? 49.626 67.301 39.619 1.00 33.63 14 PRO H CA 1
ATOM 1685 C C . PRO B 2 14 ? 51.127 67.337 39.879 1.00 33.96 14 PRO H C 1
ATOM 1686 O O . PRO B 2 14 ? 51.570 67.269 41.027 1.00 34.22 14 PRO H O 1
ATOM 1690 N N . GLY B 2 15 ? 51.907 67.439 38.809 1.00 32.32 15 GLY H N 1
ATOM 1691 C CA . GLY B 2 15 ? 53.349 67.490 38.952 1.00 31.36 15 GLY H CA 1
ATOM 1692 C C . GLY B 2 15 ? 54.009 66.127 38.922 1.00 30.73 15 GLY H C 1
ATOM 1693 O O . GLY B 2 15 ? 55.228 66.025 38.807 1.00 29.67 15 GLY H O 1
ATOM 1694 N N . ALA B 2 16 ? 53.208 65.075 39.032 1.00 30.48 16 ALA H N 1
ATOM 1695 C CA . ALA B 2 16 ? 53.740 63.722 39.009 1.00 29.99 16 ALA H CA 1
ATOM 1696 C C . ALA B 2 16 ? 54.105 63.319 37.584 1.00 31.75 16 ALA H C 1
ATOM 1697 O O . ALA B 2 16 ? 54.012 64.119 36.652 1.00 30.19 16 ALA H O 1
ATOM 1699 N N . SER B 2 17 ? 54.528 62.071 37.431 1.00 32.96 17 SER H N 1
ATOM 1700 C CA . SER B 2 17 ? 54.903 61.533 36.131 1.00 33.96 17 SER H CA 1
ATOM 1701 C C . SER B 2 17 ? 54.352 60.118 36.056 1.00 33.05 17 SER H C 1
ATOM 1702 O O . SER B 2 17 ? 54.197 59.454 37.083 1.00 33.54 17 SER H O 1
ATOM 1705 N N . VAL B 2 18 ? 54.045 59.655 34.850 1.00 27.25 18 VAL H N 1
ATOM 1706 C CA . VAL B 2 18 ? 53.508 58.312 34.693 1.00 26.17 18 VAL H CA 1
ATOM 1707 C C . VAL B 2 18 ? 54.082 57.634 33.455 1.00 26.08 18 VAL H C 1
ATOM 1708 O O . VAL B 2 18 ? 54.393 58.294 32.469 1.00 23.18 18 VAL H O 1
ATOM 1712 N N . LYS B 2 19 ? 54.232 56.314 33.528 1.00 23.86 19 LYS H N 1
ATOM 1713 C CA . LYS B 2 19 ? 54.767 55.534 32.417 1.00 23.72 19 LYS H CA 1
ATOM 1714 C C . LYS B 2 19 ? 53.722 54.502 32.016 1.00 24.49 19 LYS H C 1
ATOM 1715 O O . LYS B 2 19 ? 53.423 53.571 32.771 1.00 25.31 19 LYS H O 1
ATOM 1721 N N . ILE B 2 20 ? 53.164 54.685 30.825 1.00 21.12 20 ILE H N 1
ATOM 1722 C CA . ILE B 2 20 ? 52.134 53.801 30.290 1.00 20.91 20 ILE H CA 1
ATOM 1723 C C . ILE B 2 20 ? 52.778 52.760 29.386 1.00 20.60 20 ILE H C 1
ATOM 1724 O O . ILE B 2 20 ? 53.612 53.095 28.542 1.00 21.19 20 ILE H O 1
ATOM 1729 N N . SER B 2 21 ? 52.385 51.500 29.557 1.00 17.41 21 SER H N 1
ATOM 1730 C CA . SER B 2 21 ? 52.950 50.418 28.760 1.00 19.85 21 SER H CA 1
ATOM 1731 C C . SER B 2 21 ? 51.982 49.911 27.700 1.00 19.51 21 SER H C 1
ATOM 1732 O O . SER B 2 21 ? 50.767 50.086 27.806 1.00 19.05 21 SER H O 1
ATOM 1735 N N . CYS B 2 22 ? 52.552 49.270 26.684 1.00 17.57 22 CYS H N 1
ATOM 1736 C CA . CYS B 2 22 ? 51.811 48.719 25.555 1.00 18.07 22 CYS H CA 1
ATOM 1737 C C . CYS B 2 22 ? 52.525 47.428 25.152 1.00 17.80 22 CYS H C 1
ATOM 1738 O O . CYS B 2 22 ? 53.545 47.463 24.469 1.00 18.28 22 CYS H O 1
ATOM 1741 N N . LYS B 2 23 ? 51.986 46.291 25.581 1.00 17.63 23 LYS H N 1
ATOM 1742 C CA . LYS B 2 23 ? 52.595 44.996 25.291 1.00 17.66 23 LYS H CA 1
ATOM 1743 C C . LYS B 2 23 ? 52.013 44.359 24.040 1.00 20.35 23 LYS H C 1
ATOM 1744 O O . LYS B 2 23 ? 50.810 44.146 23.945 1.00 19.59 23 LYS H O 1
ATOM 1750 N N . ALA B 2 24 ? 52.880 44.036 23.090 1.00 19.74 24 ALA H N 1
ATOM 1751 C CA . ALA B 2 24 ? 52.436 43.445 21.835 1.00 18.86 24 ALA H CA 1
ATOM 1752 C C . ALA B 2 24 ? 52.657 41.938 21.755 1.00 20.86 24 ALA H C 1
ATOM 1753 O O . ALA B 2 24 ? 53.676 41.420 22.208 1.00 23.33 24 ALA H O 1
ATOM 1755 N N . THR B 2 25 ? 51.687 41.247 21.164 1.00 22.01 25 THR H N 1
ATOM 1756 C CA . THR B 2 25 ? 51.762 39.803 20.963 1.00 22.44 25 THR H CA 1
ATOM 1757 C C . THR B 2 25 ? 51.128 39.489 19.611 1.00 20.91 25 THR H C 1
ATOM 1758 O O . THR B 2 25 ? 50.342 40.277 19.095 1.00 20.78 25 THR H O 1
ATOM 1762 N N . GLY B 2 26 ? 51.486 38.351 19.027 1.00 21.87 26 GLY H N 1
ATOM 1763 C CA . GLY B 2 26 ? 50.891 37.970 17.758 1.00 23.37 26 GLY H CA 1
ATOM 1764 C C . GLY B 2 26 ? 51.609 38.399 16.491 1.00 22.40 26 GLY H C 1
ATOM 1765 O O . GLY B 2 26 ? 51.178 38.051 15.392 1.00 24.98 26 GLY H O 1
ATOM 1766 N N . TYR B 2 27 ? 52.689 39.163 16.630 1.00 22.17 27 TYR H N 1
ATOM 1767 C CA . TYR B 2 27 ? 53.454 39.614 15.469 1.00 21.20 27 TYR H CA 1
ATOM 1768 C C . TYR B 2 27 ? 54.859 40.030 15.893 1.00 19.26 27 TYR H C 1
ATOM 1769 O O . TYR B 2 27 ? 55.172 40.054 17.083 1.00 19.91 27 TYR H O 1
ATOM 1778 N N . THR B 2 28 ? 55.708 40.351 14.922 1.00 19.79 28 THR H N 1
ATOM 1779 C CA . THR B 2 28 ? 57.073 40.768 15.228 1.00 20.49 28 THR H CA 1
ATOM 1780 C C . THR B 2 28 ? 57.100 42.246 15.592 1.00 19.07 28 THR H C 1
ATOM 1781 O O . THR B 2 28 ? 57.119 43.124 14.731 1.00 21.58 28 THR H O 1
ATOM 1785 N N . PHE B 2 29 ? 57.096 42.488 16.897 1.00 20.57 29 PHE H N 1
ATOM 1786 C CA . PHE B 2 29 ? 57.090 43.821 17.487 1.00 19.33 29 PHE H CA 1
ATOM 1787 C C . PHE B 2 29 ? 58.111 44.814 16.923 1.00 18.95 29 PHE H C 1
ATOM 1788 O O . PHE B 2 29 ? 57.795 45.981 16.710 1.00 20.26 29 PHE H O 1
ATOM 1796 N N . SER B 2 30 ? 59.334 44.361 16.677 1.00 20.65 30 SER H N 1
ATOM 1797 C CA . SER B 2 30 ? 60.357 45.275 16.181 1.00 17.72 30 SER H CA 1
ATOM 1798 C C . SER B 2 30 ? 60.140 45.815 14.768 1.00 17.73 30 SER H C 1
ATOM 1799 O O . SER B 2 30 ? 60.722 46.837 14.398 1.00 19.76 30 SER H O 1
ATOM 1802 N N . SER B 2 31 ? 59.284 45.154 13.995 1.00 20.19 31 SER H N 1
ATOM 1803 C CA . SER B 2 31 ? 59.039 45.540 12.606 1.00 19.04 31 SER H CA 1
ATOM 1804 C C . SER B 2 31 ? 58.006 46.626 12.308 1.00 21.00 31 SER H C 1
ATOM 1805 O O . SER B 2 31 ? 57.954 47.121 11.185 1.00 21.58 31 SER H O 1
ATOM 1808 N N . TYR B 2 32 ? 57.200 47.013 13.291 1.00 17.88 32 TYR H N 1
ATOM 1809 C CA . TYR B 2 32 ? 56.157 48.004 13.038 1.00 17.95 32 TYR H CA 1
ATOM 1810 C C . TYR B 2 32 ? 56.171 49.217 13.946 1.00 17.78 32 TYR H C 1
ATOM 1811 O O . TYR B 2 32 ? 56.475 49.108 15.132 1.00 18.67 32 TYR H O 1
ATOM 1820 N N . TRP B 2 33 ? 55.832 50.373 13.385 1.00 18.41 33 TRP H N 1
ATOM 1821 C CA . TRP B 2 33 ? 55.771 51.597 14.170 1.00 18.32 33 TRP H CA 1
ATOM 1822 C C . TRP B 2 33 ? 54.600 51.524 15.133 1.00 18.27 33 TRP H C 1
ATOM 1823 O O . TRP B 2 33 ? 53.539 50.991 14.795 1.00 17.54 33 TRP H O 1
ATOM 1834 N N . ILE B 2 34 ? 54.810 52.049 16.335 1.00 17.73 34 ILE H N 1
ATOM 1835 C CA . ILE B 2 34 ? 53.766 52.114 17.348 1.00 16.45 34 ILE H CA 1
ATOM 1836 C C . ILE B 2 34 ? 53.378 53.583 17.478 1.00 16.98 34 ILE H C 1
ATOM 1837 O O . ILE B 2 34 ? 54.236 54.442 17.702 1.00 18.09 34 ILE H O 1
ATOM 1842 N N . GLU B 2 35 ? 52.090 53.866 17.317 1.00 15.75 35 GLU H N 1
ATOM 1843 C CA . GLU B 2 35 ? 51.570 55.223 17.422 1.00 16.66 35 GLU H CA 1
ATOM 1844 C C . GLU B 2 35 ? 50.959 55.428 18.804 1.00 17.57 35 GLU H C 1
ATOM 1845 O O . GLU B 2 35 ? 50.396 54.496 19.387 1.00 18.63 35 GLU H O 1
ATOM 1851 N N . TRP B 2 36 ? 51.077 56.645 19.325 1.00 16.83 36 TRP H N 1
ATOM 1852 C CA . TRP B 2 36 ? 50.482 56.987 20.615 1.00 15.61 36 TRP H CA 1
ATOM 1853 C C . T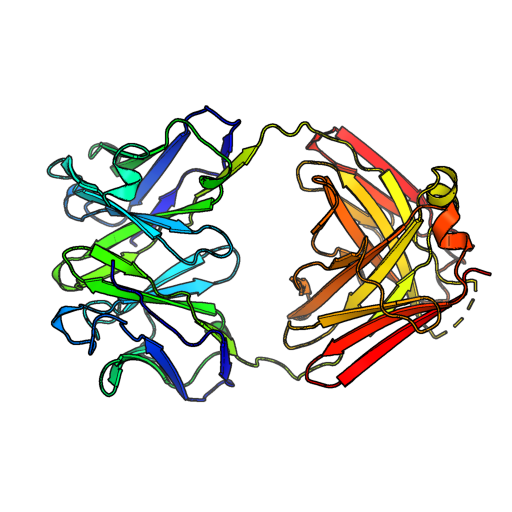RP B 2 36 ? 49.471 58.100 20.360 1.00 14.88 36 TRP H C 1
ATOM 1854 O O . TRP B 2 36 ? 49.782 59.094 19.696 1.00 16.09 36 TRP H O 1
ATOM 1865 N N . VAL B 2 37 ? 48.266 57.922 20.900 1.00 15.53 37 VAL H N 1
ATOM 1866 C CA . VAL B 2 37 ? 47.156 58.853 20.705 1.00 15.98 37 VAL H CA 1
ATOM 1867 C C . VAL B 2 37 ? 46.514 59.272 22.029 1.00 17.99 37 VAL H C 1
ATOM 1868 O O . VAL B 2 37 ? 46.416 58.474 22.961 1.00 18.33 37 VAL H O 1
ATOM 1872 N N . LYS B 2 38 ? 46.070 60.525 22.097 1.00 16.12 38 LYS H N 1
ATOM 1873 C CA . LYS B 2 38 ? 45.444 61.070 23.299 1.00 18.82 38 LYS H CA 1
ATOM 1874 C C . LYS B 2 38 ? 43.965 61.382 23.065 1.00 19.99 38 LYS H C 1
ATOM 1875 O O . LYS B 2 38 ? 43.619 62.071 22.109 1.00 19.44 38 LYS H O 1
ATOM 1881 N N . GLN B 2 39 ? 43.094 60.861 23.926 1.00 18.76 39 GLN H N 1
ATOM 1882 C CA . GLN B 2 39 ? 41.659 61.124 23.802 1.00 19.78 39 GLN H CA 1
ATOM 1883 C C . GLN B 2 39 ? 41.160 61.835 25.052 1.00 22.80 39 GLN H C 1
ATOM 1884 O O . GLN B 2 39 ? 40.948 61.216 26.097 1.00 21.76 39 GLN H O 1
ATOM 1890 N N . ARG B 2 40 ? 40.968 63.141 24.933 1.00 25.39 40 ARG H N 1
ATOM 1891 C CA . ARG B 2 40 ? 40.508 63.953 26.047 1.00 29.42 40 ARG H CA 1
ATOM 1892 C C . ARG B 2 40 ? 39.075 64.385 25.762 1.00 31.26 40 ARG H C 1
ATOM 1893 O O . ARG B 2 40 ? 38.763 64.836 24.663 1.00 30.38 40 ARG H O 1
ATOM 1901 N N . PRO B 2 41 ? 38.177 64.232 26.746 1.00 34.52 41 PRO H N 1
ATOM 1902 C CA . PRO B 2 41 ? 36.777 64.620 26.557 1.00 36.69 41 PRO H CA 1
ATOM 1903 C C . PRO B 2 41 ? 36.640 66.021 25.968 1.00 38.51 41 PRO H C 1
ATOM 1904 O O . PRO B 2 41 ? 37.202 66.978 26.497 1.00 40.65 41 PRO H O 1
ATOM 1908 N N . GLY B 2 42 ? 35.902 66.128 24.866 1.00 39.56 42 GLY H N 1
ATOM 1909 C CA . GLY B 2 42 ? 35.693 67.415 24.227 1.00 40.94 42 GLY H CA 1
ATOM 1910 C C . GLY B 2 42 ? 36.848 67.890 23.368 1.00 41.75 42 GLY H C 1
ATOM 1911 O O . GLY B 2 42 ? 36.876 69.046 22.944 1.00 43.22 42 GLY H O 1
ATOM 1912 N N . HIS B 2 43 ? 37.802 67.004 23.099 1.00 40.24 43 HIS H N 1
ATOM 1913 C CA . HIS B 2 43 ? 38.961 67.359 22.289 1.00 38.38 43 HIS H CA 1
ATOM 1914 C C . HIS B 2 43 ? 39.273 66.302 21.230 1.00 36.93 43 HIS H C 1
ATOM 1915 O O . HIS B 2 43 ? 40.398 66.219 20.734 1.00 35.76 43 HIS H O 1
ATOM 1922 N N . GLY B 2 44 ? 38.270 65.499 20.884 1.00 34.96 44 GLY H N 1
ATOM 1923 C CA . GLY B 2 44 ? 38.457 64.463 19.880 1.00 33.08 44 GLY H CA 1
ATOM 1924 C C . GLY B 2 44 ? 39.671 63.593 20.151 1.00 30.22 44 GLY H C 1
ATOM 1925 O O . GLY B 2 44 ? 39.827 63.062 21.249 1.00 31.33 44 GLY H O 1
ATOM 1926 N N . LEU B 2 45 ? 40.531 63.449 19.146 1.00 26.43 45 LEU H N 1
ATOM 1927 C CA . LEU B 2 45 ? 41.745 62.645 19.277 1.00 23.22 45 LEU H CA 1
ATOM 1928 C C . LEU B 2 45 ? 42.959 63.458 18.842 1.00 21.64 45 LEU H C 1
ATOM 1929 O O . LEU B 2 45 ? 42.886 64.219 17.877 1.00 24.03 45 LEU H O 1
ATOM 1934 N N . GLU B 2 46 ? 44.069 63.285 19.555 1.00 20.43 46 GLU H N 1
ATOM 1935 C CA . GLU B 2 46 ? 45.315 63.982 19.249 1.00 20.20 46 GLU H CA 1
ATOM 1936 C C . GLU B 2 46 ? 46.461 62.995 19.077 1.00 18.91 46 GLU H C 1
ATOM 1937 O O . GLU B 2 46 ? 46.639 62.098 19.900 1.00 18.75 46 GLU H O 1
ATOM 1943 N N . TRP B 2 47 ? 47.248 63.185 18.021 1.00 18.53 47 TRP H N 1
ATOM 1944 C CA . TRP B 2 47 ? 48.398 62.328 17.758 1.00 16.56 47 TRP H CA 1
ATOM 1945 C C . TRP B 2 47 ? 49.571 62.825 18.601 1.00 16.64 47 TRP H C 1
ATOM 1946 O O . TRP B 2 47 ? 49.925 64.002 18.543 1.00 18.65 47 TRP H O 1
ATOM 1957 N N . ILE B 2 48 ? 50.170 61.932 19.384 1.00 17.83 48 ILE H N 1
ATOM 1958 C CA . ILE B 2 48 ? 51.293 62.306 20.241 1.00 16.29 48 ILE H CA 1
ATOM 1959 C C . ILE B 2 48 ? 52.628 62.097 19.542 1.00 16.81 48 ILE H C 1
ATOM 1960 O O . ILE B 2 48 ? 53.483 62.988 19.520 1.00 18.07 48 ILE H O 1
ATOM 1965 N N . GLY B 2 49 ? 52.797 60.914 18.968 1.00 17.44 49 GLY H N 1
ATOM 1966 C CA . GLY B 2 49 ? 54.034 60.600 18.276 1.00 17.66 49 GLY H CA 1
ATOM 1967 C C . GLY B 2 49 ? 54.129 59.123 17.965 1.00 17.38 49 GLY H C 1
ATOM 1968 O O . GLY B 2 49 ? 53.142 58.391 18.089 1.00 17.39 49 GLY H O 1
ATOM 1969 N N . GLU B 2 50 ? 55.314 58.663 17.581 1.00 16.57 50 GLU H N 1
ATOM 1970 C CA . GLU B 2 50 ? 55.477 57.255 17.231 1.00 17.77 50 GLU H CA 1
ATOM 1971 C C . GLU B 2 50 ? 56.905 56.757 17.438 1.00 18.46 50 GLU H C 1
ATOM 1972 O O . GLU B 2 50 ? 57.848 57.544 17.459 1.00 20.06 50 GLU H O 1
ATOM 1978 N N . ILE B 2 51 ? 57.056 55.446 17.591 1.00 18.03 51 ILE H N 1
ATOM 1979 C CA . ILE B 2 51 ? 58.377 54.848 17.769 1.00 17.88 51 ILE H CA 1
ATOM 1980 C C . ILE B 2 51 ? 58.466 53.542 16.986 1.00 19.20 51 ILE H C 1
ATOM 1981 O O . ILE B 2 51 ? 57.496 52.793 16.900 1.00 18.20 51 ILE H O 1
ATOM 1986 N N . LEU B 2 52 ? 59.620 53.288 16.375 1.00 18.69 52 LEU H N 1
ATOM 1987 C CA . LEU B 2 52 ? 59.825 52.043 15.642 1.00 18.08 52 LEU H CA 1
ATOM 1988 C C . LEU B 2 52 ? 60.737 51.240 16.566 1.00 18.80 52 LEU H C 1
ATOM 1989 O O . LEU B 2 52 ? 61.917 51.553 16.717 1.00 19.48 52 LEU H O 1
ATOM 1994 N N . PRO B 2 53 A 60.202 50.190 17.201 1.00 18.09 52 PRO H N 1
ATOM 1995 C CA . PRO B 2 53 A 61.011 49.383 18.121 1.00 18.20 52 PRO H CA 1
ATOM 1996 C C . PRO B 2 53 A 62.339 48.842 17.607 1.00 19.52 52 PRO H C 1
ATOM 1997 O O . PRO B 2 53 A 63.339 48.861 18.326 1.00 21.53 52 PRO H O 1
ATOM 2001 N N . GLY B 2 54 ? 62.352 48.367 16.370 1.00 18.92 53 GLY H N 1
ATOM 2002 C CA . GLY B 2 54 ? 63.571 47.808 15.814 1.00 22.98 53 GLY H CA 1
ATOM 2003 C C . GLY B 2 54 ? 64.746 48.759 15.690 1.00 22.83 53 GLY H C 1
ATOM 2004 O O . GLY B 2 54 ? 65.898 48.332 15.800 1.00 24.46 53 GLY H O 1
ATOM 2005 N N . SER B 2 55 ? 64.471 50.040 15.469 1.00 18.87 54 SER H N 1
ATOM 2006 C CA . SER B 2 55 ? 65.532 51.034 15.306 1.00 19.79 54 SER H CA 1
ATOM 2007 C C . SER B 2 55 ? 65.599 52.017 16.467 1.00 21.61 54 SER H C 1
ATOM 2008 O O . SER B 2 55 ? 66.629 52.670 16.687 1.00 20.48 54 SER H O 1
ATOM 2011 N N . GLY B 2 56 ? 64.491 52.134 17.190 1.00 20.45 55 GLY H N 1
ATOM 2012 C CA . GLY B 2 56 ? 64.423 53.052 18.308 1.00 19.97 55 GLY H CA 1
ATOM 2013 C C . GLY B 2 56 ? 64.138 54.467 17.841 1.00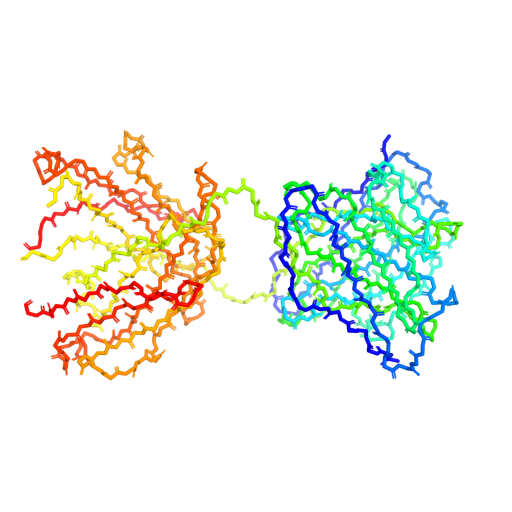 19.46 55 GLY H C 1
ATOM 2014 O O . GLY B 2 56 ? 64.088 55.391 18.645 1.00 21.96 55 GLY H O 1
ATOM 2015 N N . ASP B 2 57 ? 63.948 54.640 16.535 1.00 19.41 56 ASP H N 1
ATOM 2016 C CA . ASP B 2 57 ? 63.673 55.958 15.982 1.00 21.18 56 ASP H CA 1
ATOM 2017 C C . ASP B 2 57 ? 62.322 56.471 16.462 1.00 21.16 56 ASP H C 1
ATOM 2018 O O . ASP B 2 57 ? 61.345 55.724 16.520 1.00 19.81 56 ASP H O 1
ATOM 2023 N N . THR B 2 58 ? 62.275 57.749 16.815 1.00 22.58 57 THR H N 1
ATOM 2024 C CA . THR B 2 58 ? 61.038 58.357 17.289 1.00 23.66 57 THR H CA 1
ATOM 2025 C C . THR B 2 58 ? 60.718 59.634 16.531 1.00 26.18 57 THR H C 1
ATOM 2026 O O . THR B 2 58 ? 61.612 60.319 16.031 1.00 28.09 57 THR H O 1
ATOM 2030 N N . ILE B 2 59 ? 59.428 59.935 16.444 1.00 23.92 58 ILE H N 1
ATOM 2031 C CA . ILE B 2 59 ? 58.944 61.144 15.795 1.00 23.07 58 ILE H CA 1
ATOM 2032 C C . ILE B 2 59 ? 57.822 61.662 16.682 1.00 22.48 58 ILE H C 1
ATOM 2033 O O . ILE B 2 59 ? 56.873 60.931 16.986 1.00 22.13 58 ILE H O 1
ATOM 2038 N N . PHE B 2 60 ? 57.945 62.912 17.117 1.00 22.22 59 PHE H N 1
ATOM 2039 C CA . PHE B 2 60 ? 56.948 63.514 17.993 1.00 21.58 59 PHE H CA 1
ATOM 2040 C C . PHE B 2 60 ? 56.144 64.634 17.366 1.00 24.63 59 PHE H C 1
ATOM 2041 O O . PHE B 2 60 ? 56.622 65.355 16.480 1.00 24.46 59 PHE H O 1
ATOM 2049 N N . ASN B 2 61 ? 54.917 64.776 17.854 1.00 22.27 60 ASN H N 1
ATOM 2050 C CA . ASN B 2 61 ? 54.051 65.866 17.451 1.00 22.26 60 ASN H CA 1
ATOM 2051 C C . ASN B 2 61 ? 54.690 66.988 18.266 1.00 22.72 60 ASN H C 1
ATOM 2052 O O . ASN B 2 61 ? 54.838 66.870 19.484 1.00 21.05 60 ASN H O 1
ATOM 2057 N N . GLU B 2 62 ? 55.094 68.058 17.595 1.00 23.88 61 GLU H N 1
ATOM 2058 C CA . GLU B 2 62 ? 55.753 69.185 18.247 1.00 26.00 61 GLU H CA 1
ATOM 2059 C C . GLU B 2 62 ? 55.183 69.534 19.617 1.00 25.12 61 GLU H C 1
ATOM 2060 O O . GLU B 2 62 ? 55.922 69.746 20.581 1.00 26.03 61 GLU H O 1
ATOM 2066 N N . LYS B 2 63 ? 53.859 69.588 19.687 1.00 24.57 62 LYS H N 1
ATOM 2067 C CA . LYS B 2 63 ? 53.143 69.928 20.911 1.00 26.35 62 LYS H CA 1
ATOM 2068 C C . LYS B 2 63 ? 53.486 69.067 22.126 1.00 25.02 62 LYS H C 1
ATOM 2069 O O . LYS B 2 63 ? 53.376 69.523 23.263 1.00 26.90 62 LYS H O 1
ATOM 2075 N N . PHE B 2 64 ? 53.909 67.831 21.885 1.00 21.74 63 PHE H N 1
ATOM 2076 C CA . PHE B 2 64 ? 54.219 66.907 22.969 1.00 21.77 63 PHE H CA 1
ATOM 2077 C C . PHE B 2 64 ? 55.705 66.641 23.190 1.00 22.08 63 PHE H C 1
ATOM 2078 O O . PHE B 2 64 ? 56.064 65.808 24.019 1.00 20.48 63 PHE H O 1
ATOM 2086 N N . LYS B 2 65 ? 56.568 67.357 22.476 1.00 20.56 64 LYS H N 1
ATOM 2087 C CA . LYS B 2 65 ? 58.009 67.129 22.605 1.00 22.89 64 LYS H CA 1
ATOM 2088 C C . LYS B 2 65 ? 58.565 67.274 24.018 1.00 23.85 64 LYS H C 1
ATOM 2089 O O . LYS B 2 65 ? 59.585 66.663 24.348 1.00 25.30 64 LYS H O 1
ATOM 2095 N N . GLY B 2 66 ? 57.903 68.071 24.851 1.00 22.46 65 GLY H N 1
ATOM 2096 C CA . GLY B 2 66 ? 58.374 68.254 26.214 1.00 26.47 65 GLY H CA 1
ATOM 2097 C C . GLY B 2 66 ? 57.430 67.648 27.234 1.00 26.34 65 GLY H C 1
ATOM 2098 O O . GLY B 2 66 ? 57.510 67.944 28.428 1.00 30.89 65 GLY H O 1
ATOM 2099 N N . LYS B 2 67 ? 56.536 66.787 26.759 1.00 22.61 66 LYS H N 1
ATOM 2100 C CA . LYS B 2 67 ? 55.550 66.142 27.619 1.00 23.18 66 LYS H CA 1
ATOM 2101 C C . LYS B 2 67 ? 55.698 64.622 27.611 1.00 24.82 66 LYS H C 1
ATOM 2102 O O . LYS B 2 67 ? 55.553 63.967 28.646 1.00 24.85 66 LYS H O 1
ATOM 2108 N N . ALA B 2 68 ? 56.006 64.068 26.443 1.00 20.93 67 ALA H N 1
ATOM 2109 C CA . ALA B 2 68 ? 56.127 62.622 26.306 1.00 20.52 67 ALA H CA 1
ATOM 2110 C C . ALA B 2 68 ? 57.509 62.131 25.897 1.00 19.11 67 ALA H C 1
ATOM 2111 O O . ALA B 2 68 ? 58.276 62.842 25.243 1.00 19.18 67 ALA H O 1
ATOM 2113 N N . THR B 2 69 ? 57.807 60.899 26.291 1.00 17.32 68 THR H N 1
ATOM 2114 C CA . THR B 2 69 ? 59.063 60.238 25.954 1.00 16.77 68 THR H CA 1
ATOM 2115 C C . THR B 2 69 ? 58.742 58.785 25.629 1.00 17.26 68 THR H C 1
ATOM 2116 O O . THR B 2 69 ? 58.097 58.099 26.420 1.00 18.23 68 THR H O 1
ATOM 2120 N N . PHE B 2 70 ? 59.184 58.325 24.461 1.00 15.47 69 PHE H N 1
ATOM 2121 C CA . PHE B 2 70 ? 58.925 56.954 24.018 1.00 16.23 69 PHE H CA 1
ATOM 2122 C C . PHE B 2 70 ? 60.108 56.019 24.207 1.00 18.27 69 PHE H C 1
ATOM 2123 O O . PHE B 2 70 ? 61.247 56.389 23.955 1.00 18.14 69 PHE H O 1
ATOM 2131 N N . THR B 2 71 ? 59.826 54.804 24.659 1.00 17.70 70 THR H N 1
ATOM 2132 C CA . THR B 2 71 ? 60.861 53.787 24.813 1.00 17.42 70 THR H CA 1
ATOM 2133 C C . THR B 2 71 ? 60.249 52.460 24.393 1.00 18.93 70 THR H C 1
ATOM 2134 O O . THR B 2 71 ? 59.029 52.339 24.252 1.00 17.19 70 THR H O 1
ATOM 2138 N N . ALA B 2 72 ? 61.098 51.470 24.167 1.00 18.35 71 ALA H N 1
ATOM 2139 C CA . ALA B 2 72 ? 60.621 50.157 23.771 1.00 19.61 71 ALA H CA 1
ATOM 2140 C C . ALA B 2 72 ? 61.664 49.120 24.141 1.00 25.61 71 ALA H C 1
ATOM 2141 O O . ALA B 2 72 ? 62.860 49.419 24.227 1.00 26.13 71 ALA H O 1
ATOM 2143 N N . ASP B 2 73 ? 61.197 47.904 24.381 1.00 23.08 72 ASP H N 1
ATOM 2144 C CA . ASP B 2 73 ? 62.073 46.803 24.744 1.00 26.57 72 ASP H CA 1
ATOM 2145 C C . ASP B 2 73 ? 61.690 45.634 23.856 1.00 26.99 72 ASP H C 1
ATOM 2146 O O . ASP B 2 73 ? 60.652 45.007 24.062 1.00 27.59 72 ASP H O 1
ATOM 2151 N N . THR B 2 74 ? 62.527 45.349 22.863 1.00 26.07 73 THR H N 1
ATOM 2152 C CA . THR B 2 74 ? 62.253 44.264 21.933 1.00 28.54 73 THR H CA 1
ATOM 2153 C C . THR B 2 74 ? 62.323 42.892 22.592 1.00 32.07 73 THR H C 1
ATOM 2154 O O . THR B 2 74 ? 61.758 41.923 22.084 1.00 35.28 73 THR H O 1
ATOM 2158 N N . SER B 2 75 ? 62.997 42.812 23.733 1.00 31.67 74 SER H N 1
ATOM 2159 C CA . SER B 2 75 ? 63.116 41.548 24.447 1.00 32.94 74 SER H CA 1
ATOM 2160 C C . SER B 2 75 ? 61.790 41.153 25.083 1.00 32.12 74 SER H C 1
ATOM 2161 O O . SER B 2 75 ? 61.435 39.974 25.117 1.00 32.89 74 SER H O 1
ATOM 2164 N N . SER B 2 76 ? 61.058 42.142 25.586 1.00 27.96 75 SER H N 1
ATOM 2165 C CA . SER B 2 76 ? 59.771 41.886 26.221 1.00 26.38 75 SER H CA 1
ATOM 2166 C C . SER B 2 76 ? 58.594 42.291 25.334 1.00 24.84 75 SER H C 1
ATOM 2167 O O . SER B 2 76 ? 57.440 42.183 25.744 1.00 25.29 75 SER H O 1
ATOM 2170 N N . ASN B 2 77 ? 58.889 42.759 24.125 1.00 22.93 76 ASN H N 1
ATOM 2171 C CA . ASN B 2 77 ? 57.851 43.181 23.186 1.00 22.09 76 ASN H CA 1
ATOM 2172 C C . ASN B 2 77 ? 56.934 44.234 23.795 1.00 22.42 76 ASN H C 1
ATOM 2173 O O . ASN B 2 77 ? 55.718 44.180 23.617 1.00 20.04 76 ASN H O 1
ATOM 2178 N N . THR B 2 78 ? 57.512 45.200 24.496 1.00 20.21 77 THR H N 1
ATOM 2179 C CA . THR B 2 78 ? 56.706 46.238 25.129 1.00 18.97 77 THR H CA 1
ATOM 2180 C C . THR B 2 78 ? 57.171 47.647 24.786 1.00 20.05 77 THR H C 1
ATOM 2181 O O . THR B 2 78 ? 58.369 47.933 24.773 1.00 23.05 77 THR H O 1
ATOM 2185 N N . ALA B 2 79 ? 56.209 48.519 24.493 1.00 17.46 78 ALA H N 1
ATOM 2186 C CA . ALA B 2 79 ? 56.493 49.915 24.190 1.00 18.02 78 ALA H CA 1
ATOM 2187 C C . ALA B 2 79 ? 55.992 50.716 25.386 1.00 18.68 78 ALA H C 1
ATOM 2188 O O . ALA B 2 79 ? 55.037 50.314 26.054 1.00 18.18 78 ALA H O 1
ATOM 2190 N N . TYR B 2 80 ? 56.638 51.839 25.669 1.00 16.89 79 TYR H N 1
ATOM 2191 C CA . TYR B 2 80 ? 56.231 52.663 26.798 1.00 17.63 79 TYR H CA 1
ATOM 2192 C C . TYR B 2 80 ? 56.186 54.137 26.448 1.00 18.00 79 TYR H C 1
ATOM 2193 O O . TYR B 2 80 ? 56.953 54.624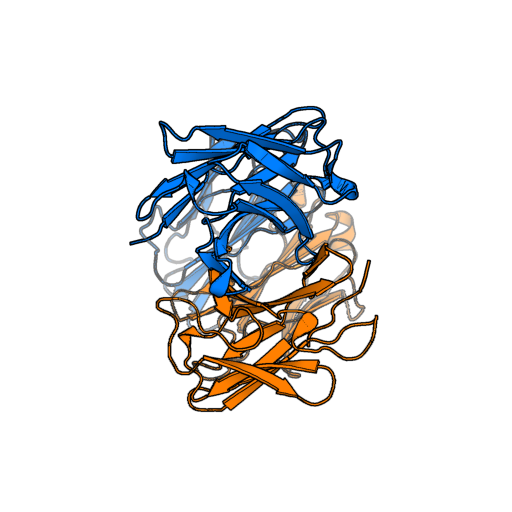 25.609 1.00 16.24 79 TYR H O 1
ATOM 2202 N N . MET B 2 81 ? 55.282 54.848 27.105 1.00 15.96 80 MET H N 1
ATOM 2203 C CA . MET B 2 81 ? 55.201 56.287 26.935 1.00 16.37 80 MET H CA 1
ATOM 2204 C C . MET B 2 81 ? 55.171 56.925 28.309 1.00 18.76 80 MET H C 1
ATOM 2205 O O . MET B 2 81 ? 54.302 56.621 29.129 1.00 19.16 80 MET H O 1
ATOM 2210 N N . GLN B 2 82 ? 56.132 57.802 28.569 1.00 17.29 81 GLN H N 1
ATOM 2211 C CA . GLN B 2 82 ? 56.160 58.476 29.852 1.00 18.69 81 GLN H CA 1
ATOM 2212 C C . GLN B 2 82 ? 55.736 59.931 29.689 1.00 20.08 81 GLN H C 1
ATOM 2213 O O . GLN B 2 82 ? 56.213 60.638 28.793 1.00 19.39 81 GLN H O 1
ATOM 2219 N N . LEU B 2 83 ? 54.823 60.361 30.551 1.00 19.32 82 LEU H N 1
ATOM 2220 C CA . LEU B 2 83 ? 54.321 61.731 30.547 1.00 19.96 82 LEU H CA 1
ATOM 2221 C C . LEU B 2 83 ? 54.858 62.411 31.804 1.00 23.23 82 LEU H C 1
ATOM 2222 O O . LEU B 2 83 ? 54.809 61.837 32.889 1.00 26.45 82 LEU H O 1
ATOM 2227 N N . SER B 2 84 A 55.371 63.627 31.656 1.00 22.73 82 SER H N 1
ATOM 2228 C CA . SER B 2 84 A 55.945 64.352 32.790 1.00 25.36 82 SER H CA 1
ATOM 2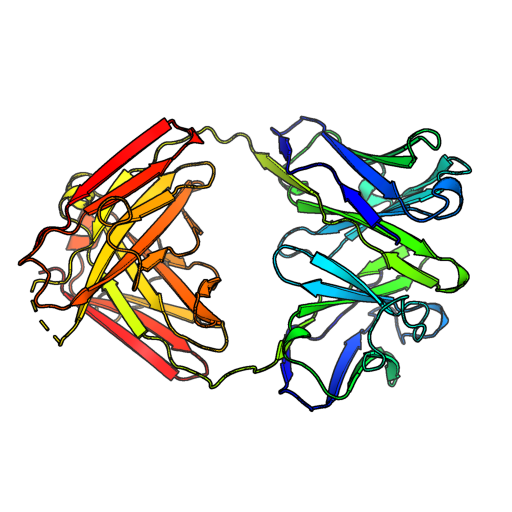229 C C . SER B 2 84 A 55.155 65.588 33.212 1.00 25.52 82 SER H C 1
ATOM 2230 O O . SER B 2 84 A 54.251 66.033 32.506 1.00 27.94 82 SER H O 1
ATOM 2233 N N . SER B 2 85 B 55.514 66.135 34.373 1.00 27.03 82 SER H N 1
ATOM 2234 C CA . SER B 2 85 B 54.870 67.334 34.913 1.00 27.16 82 SER H CA 1
ATOM 2235 C C . SER B 2 85 B 53.380 67.339 34.610 1.00 26.37 82 SER H C 1
ATOM 2236 O O . SER B 2 85 B 52.874 68.242 33.950 1.00 27.06 82 SER H O 1
ATOM 2239 N N . LEU B 2 86 C 52.676 66.327 35.105 1.00 26.07 82 LEU H N 1
ATOM 2240 C CA . LEU B 2 86 C 51.250 66.198 34.852 1.00 24.78 82 LEU H CA 1
ATOM 2241 C C . LEU B 2 86 C 50.387 67.342 35.372 1.00 27.34 82 LEU H C 1
ATOM 2242 O O . LEU B 2 86 C 50.627 67.886 36.454 1.00 28.03 82 LEU H O 1
ATOM 2247 N N . THR B 2 87 ? 49.379 67.693 34.581 1.00 27.53 83 THR H N 1
ATOM 2248 C CA . THR B 2 87 ? 48.431 68.745 34.922 1.00 27.77 83 THR H CA 1
ATOM 2249 C C . THR B 2 87 ? 47.055 68.213 34.560 1.00 27.56 83 THR H C 1
ATOM 2250 O O . THR B 2 87 ? 46.943 67.156 33.946 1.00 26.74 83 THR H O 1
ATOM 2254 N N . SER B 2 88 ? 46.010 68.945 34.928 1.00 25.72 84 SER H N 1
ATOM 2255 C CA . SER B 2 88 ? 44.651 68.518 34.625 1.00 27.55 84 SER H CA 1
ATOM 2256 C C . SER B 2 88 ? 44.402 68.366 33.121 1.00 27.05 84 SER H C 1
ATOM 2257 O O . SER B 2 88 ? 43.514 67.620 32.711 1.00 27.87 84 SER H O 1
ATOM 2260 N N . GLU B 2 89 ? 45.174 69.077 32.302 1.00 24.89 85 GLU H N 1
ATOM 2261 C CA . GLU B 2 89 ? 45.024 68.988 30.850 1.00 25.29 85 GLU H CA 1
ATOM 2262 C C . GLU B 2 89 ? 45.528 67.641 30.326 1.00 23.66 85 GLU H C 1
ATOM 2263 O O . GLU B 2 89 ? 45.258 67.278 29.181 1.00 23.86 85 GLU H O 1
ATOM 2269 N N . ASP B 2 90 ? 46.272 66.914 31.155 1.00 23.34 86 ASP H N 1
ATOM 2270 C CA . ASP B 2 90 ? 46.794 65.613 30.747 1.00 22.59 86 ASP H CA 1
ATOM 2271 C C . ASP B 2 90 ? 45.808 64.486 31.029 1.00 24.35 86 ASP H C 1
ATOM 2272 O O . ASP B 2 90 ? 46.023 63.348 30.600 1.00 22.07 86 ASP H O 1
ATOM 2277 N N . SER B 2 91 ? 44.744 64.791 31.768 1.00 25.21 87 SER H N 1
ATOM 2278 C CA . SER B 2 91 ? 43.732 63.783 32.068 1.00 24.71 87 SER H CA 1
ATOM 2279 C C . SER B 2 91 ? 43.095 63.379 30.747 1.00 23.11 87 SER H C 1
ATOM 2280 O O . SER B 2 91 ? 42.567 64.221 30.016 1.00 23.21 87 SER H O 1
ATOM 2283 N N . ALA B 2 92 ? 43.147 62.086 30.444 1.00 20.08 88 ALA H N 1
ATOM 2284 C CA . ALA B 2 92 ? 42.595 61.575 29.201 1.00 17.62 88 ALA H CA 1
ATOM 2285 C C . ALA B 2 92 ? 42.848 60.080 29.116 1.00 18.10 88 ALA H C 1
ATOM 2286 O O . ALA B 2 92 ? 43.420 59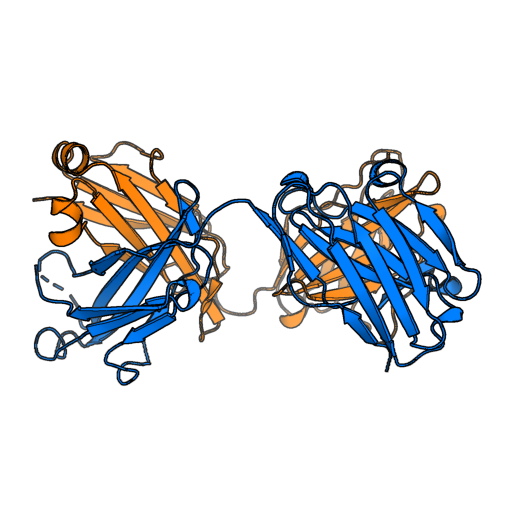.489 30.027 1.00 21.75 88 ALA H O 1
ATOM 2288 N N . VAL B 2 93 ? 42.400 59.476 28.024 1.00 19.61 89 VAL H N 1
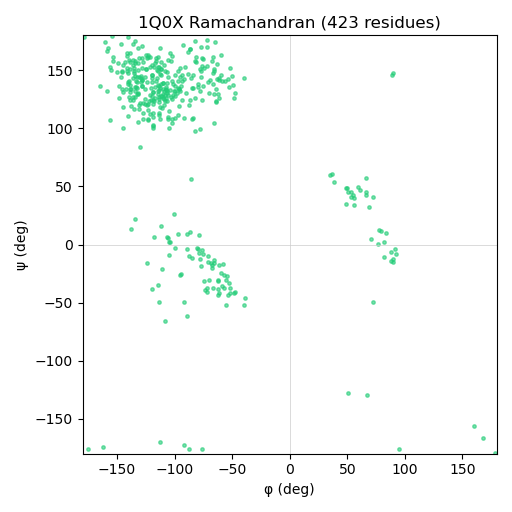ATOM 2289 C CA . VAL B 2 93 ? 42.633 58.057 27.801 1.00 18.10 89 VAL H CA 1
ATOM 2290 C C . VAL B 2 93 ? 43.702 58.034 26.719 1.00 19.38 89 VAL H C 1
ATOM 2291 O O . VAL B 2 93 ? 43.583 58.732 25.708 1.00 20.69 89 VAL H O 1
ATOM 2295 N N . TYR B 2 94 ? 44.756 57.259 26.946 1.00 19.10 90 TYR H N 1
ATOM 2296 C CA . TYR B 2 94 ? 45.846 57.170 25.984 1.00 16.61 90 TYR H CA 1
ATOM 2297 C C . TYR B 2 94 ? 45.874 55.806 25.320 1.00 16.56 90 TYR H C 1
ATOM 2298 O O . TYR B 2 94 ? 45.688 54.784 25.973 1.00 19.69 90 TYR H O 1
ATOM 2307 N N . TYR B 2 95 ? 46.117 55.801 24.015 1.00 16.77 91 TYR H N 1
ATOM 2308 C CA . TYR B 2 95 ? 46.159 54.569 23.247 1.00 16.55 91 TYR H CA 1
ATOM 2309 C C . TYR B 2 95 ? 47.453 54.407 22.481 1.00 17.65 91 TYR H C 1
ATOM 2310 O O . TYR B 2 95 ? 48.092 55.394 22.102 1.00 16.30 91 TYR H O 1
ATOM 2319 N N . CYS B 2 96 ? 47.832 53.152 22.268 1.00 18.18 92 CYS H N 1
ATOM 2320 C CA . CYS B 2 96 ? 48.968 52.834 21.417 1.00 18.51 92 CYS H CA 1
ATOM 2321 C C . CYS B 2 96 ? 48.278 52.105 20.272 1.00 17.04 92 CYS H C 1
ATOM 2322 O O . CYS B 2 96 ? 47.218 51.495 20.468 1.00 18.12 92 CYS H O 1
ATOM 2325 N N . ALA B 2 97 ? 48.833 52.203 19.071 1.00 15.73 93 ALA H N 1
ATOM 2326 C CA . ALA B 2 97 ? 48.245 51.539 17.917 1.00 16.11 93 ALA H CA 1
ATOM 2327 C C . ALA B 2 97 ? 49.350 51.176 16.945 1.00 15.24 93 ALA H C 1
ATOM 2328 O O . ALA B 2 97 ? 50.353 51.874 16.850 1.00 19.31 93 ALA H O 1
ATOM 2330 N N . ARG B 2 98 ? 49.160 50.081 16.222 1.00 15.78 94 ARG H N 1
ATOM 2331 C CA . ARG B 2 98 ? 50.166 49.638 15.277 1.00 16.84 94 ARG H CA 1
ATOM 2332 C C . ARG B 2 98 ? 49.953 50.225 13.892 1.00 17.51 94 ARG H C 1
ATOM 2333 O O . ARG B 2 98 ? 48.850 50.186 13.360 1.00 17.84 94 ARG H O 1
ATOM 2341 N N . TRP B 2 99 ? 51.015 50.778 13.316 1.00 15.46 95 TRP H N 1
ATOM 2342 C CA . TRP B 2 99 ? 50.932 51.327 11.975 1.00 17.07 95 TRP H CA 1
ATOM 2343 C C . TRP B 2 99 ? 51.516 50.294 11.030 1.00 18.08 95 TRP H C 1
ATOM 2344 O O . TRP B 2 99 ? 52.555 49.701 11.317 1.00 20.53 95 TRP H O 1
ATOM 2355 N N . VAL B 2 100 ? 50.845 50.074 9.906 1.00 17.93 96 VAL H N 1
ATOM 2356 C CA . VAL B 2 100 ? 51.333 49.128 8.914 1.00 19.50 96 VAL H CA 1
ATOM 2357 C C . VAL B 2 100 ? 51.578 49.938 7.647 1.00 20.82 96 VAL H C 1
ATOM 2358 O O . VAL B 2 100 ? 50.668 50.567 7.119 1.00 20.47 96 VAL H O 1
ATOM 2362 N N . LEU B 2 101 ? 52.817 49.922 7.168 1.00 22.35 97 LEU H N 1
ATOM 2363 C CA . LEU B 2 101 ? 53.200 50.705 5.996 1.00 23.23 97 LEU H CA 1
ATOM 2364 C C . LEU B 2 101 ? 52.409 50.512 4.701 1.00 24.24 97 LEU H C 1
ATOM 2365 O O . LEU B 2 101 ? 51.934 51.491 4.120 1.00 26.62 97 LEU H O 1
ATOM 2370 N N . ASP B 2 102 ? 52.261 49.271 4.247 1.00 26.44 98 ASP H N 1
ATOM 2371 C CA . ASP B 2 102 ? 51.537 49.002 3.003 1.00 27.53 98 ASP H CA 1
ATOM 2372 C C . ASP B 2 102 ? 50.020 49.130 3.149 1.00 30.02 98 ASP H C 1
ATOM 2373 O O . ASP B 2 102 ? 49.282 49.075 2.163 1.00 30.44 98 ASP H O 1
ATOM 2378 N N . TYR B 2 103 ? 49.569 49.297 4.388 1.00 25.95 99 TYR H N 1
ATOM 2379 C CA . TYR B 2 103 ? 48.153 49.457 4.704 1.00 24.57 99 TYR H CA 1
ATOM 2380 C C . TYR B 2 103 ? 47.887 50.958 4.791 1.00 21.35 99 TYR H C 1
ATOM 2381 O O . TYR B 2 103 ? 46.772 51.432 4.541 1.00 21.95 99 TYR H O 1
ATOM 2390 N N . TYR B 2 104 ? 48.941 51.701 5.123 1.00 22.91 100 TYR H N 1
ATOM 2391 C CA . TYR B 2 104 ? 48.878 53.147 5.277 1.00 21.30 100 TYR H CA 1
ATOM 2392 C C . TYR B 2 104 ? 47.873 53.526 6.358 1.00 20.06 100 TYR H C 1
ATOM 2393 O O . TYR B 2 104 ? 47.018 54.387 6.158 1.00 20.72 100 TYR H O 1
ATOM 2402 N N . GLY B 2 105 A 47.992 52.883 7.516 1.00 19.70 100 GLY H N 1
ATOM 2403 C CA . GLY B 2 105 A 47.080 53.182 8.603 1.00 20.88 100 GLY H CA 1
ATOM 2404 C C . GLY B 2 105 A 47.341 52.401 9.874 1.00 20.45 100 GLY H C 1
ATOM 2405 O O . GLY B 2 105 A 48.234 51.560 9.937 1.00 19.05 100 GLY H O 1
ATOM 2406 N N . MET B 2 106 B 46.535 52.687 10.891 1.00 20.56 100 MET H N 1
ATOM 2407 C CA . MET B 2 106 B 46.643 52.041 12.191 1.00 19.63 100 MET H CA 1
ATOM 2408 C C . MET B 2 106 B 45.584 50.952 12.272 1.00 21.02 100 MET H C 1
ATOM 2409 O O . MET B 2 106 B 44.392 51.255 12.369 1.00 22.66 100 MET H O 1
ATOM 2414 N N . ASP B 2 107 ? 46.000 49.690 12.236 1.00 20.45 101 ASP H N 1
ATOM 2415 C CA . ASP B 2 107 ? 45.017 48.615 12.288 1.00 20.85 101 ASP H CA 1
ATOM 2416 C C . ASP B 2 107 ? 44.645 48.134 13.683 1.00 23.72 101 ASP H C 1
ATOM 2417 O O . ASP B 2 107 ? 43.483 48.247 14.084 1.00 24.19 101 ASP H O 1
ATOM 2422 N N . TYR B 2 108 ? 45.608 47.620 14.440 1.00 19.43 102 TYR H N 1
ATOM 2423 C CA . TYR B 2 108 ? 45.298 47.142 15.783 1.00 20.04 102 TYR H CA 1
ATOM 2424 C C . TYR B 2 108 ? 45.561 48.198 16.843 1.00 18.75 102 TYR H C 1
ATOM 2425 O O . TYR B 2 108 ? 46.594 48.870 16.816 1.00 18.13 102 TYR H O 1
ATOM 2434 N N . TRP B 2 109 ? 44.621 48.328 17.780 1.00 18.68 103 TRP H N 1
ATOM 2435 C CA . TRP B 2 109 ? 44.708 49.314 18.854 1.00 18.93 103 TRP H CA 1
ATOM 2436 C C . TRP B 2 109 ? 44.725 48.688 20.244 1.00 20.12 103 TRP H C 1
ATOM 2437 O O . TRP B 2 109 ? 44.083 47.658 20.477 1.00 18.75 103 TRP H O 1
ATOM 2448 N N . GLY B 2 110 ? 45.458 49.317 21.163 1.00 19.22 104 GLY H N 1
ATOM 2449 C CA . GLY B 2 110 ? 45.498 48.852 22.537 1.00 18.58 104 GLY H CA 1
ATOM 2450 C C . GLY B 2 110 ? 44.143 49.182 23.139 1.00 21.61 104 GLY H C 1
ATOM 2451 O O . GLY B 2 110 ? 43.369 49.911 22.512 1.00 20.01 104 GLY H O 1
ATOM 2452 N N . GLN B 2 111 ? 43.842 48.687 24.338 1.00 19.45 105 GLN H N 1
ATOM 2453 C CA . GLN B 2 111 ? 42.528 48.961 24.914 1.00 22.65 105 GLN H CA 1
ATOM 2454 C C . GLN B 2 111 ? 42.410 50.324 25.565 1.00 21.48 105 GLN H C 1
ATOM 2455 O O . GLN B 2 111 ? 41.332 50.706 26.019 1.00 22.18 105 GLN H O 1
ATOM 2461 N N . GLY B 2 112 ? 43.512 51.063 25.595 1.00 18.66 106 GLY H N 1
ATOM 2462 C CA . GLY B 2 112 ? 43.490 52.377 26.200 1.00 18.96 106 GLY H CA 1
ATOM 2463 C C . GLY B 2 112 ? 43.807 52.370 27.684 1.00 19.74 106 GLY H C 1
ATOM 2464 O O . GLY B 2 112 ? 43.488 51.421 28.405 1.00 21.11 106 GLY H O 1
ATOM 2465 N N . THR B 2 113 ? 44.443 53.449 28.129 1.00 16.53 107 THR H N 1
ATOM 2466 C CA . THR B 2 113 ? 44.813 53.637 29.529 1.00 16.78 107 THR H CA 1
ATOM 2467 C C . THR B 2 113 ? 44.252 54.977 29.999 1.00 20.79 107 THR H C 1
ATOM 2468 O O . THR B 2 113 ? 44.582 56.031 29.446 1.00 17.24 107 THR H O 1
ATOM 2472 N N . SER B 2 114 ? 43.407 54.937 31.022 1.00 20.44 108 SER H N 1
ATOM 2473 C CA . SER B 2 114 ? 42.800 56.154 31.540 1.00 21.68 108 SER H CA 1
ATOM 2474 C C . SER B 2 114 ? 43.683 56.804 32.590 1.00 23.69 108 SER H C 1
ATOM 2475 O O . SER B 2 114 ? 43.998 56.197 33.614 1.00 26.67 108 SER H O 1
ATOM 2478 N N . LEU B 2 115 ? 44.088 58.042 32.326 1.00 21.75 109 LEU H N 1
ATOM 2479 C CA . LEU B 2 115 ? 44.920 58.791 33.253 1.00 20.45 109 LEU H CA 1
ATOM 2480 C C . LEU B 2 115 ? 44.112 59.925 33.862 1.00 21.66 109 LEU H C 1
ATOM 2481 O O . LEU B 2 115 ? 43.472 60.697 33.145 1.00 23.86 109 LEU H O 1
ATOM 2486 N N . THR B 2 116 ? 44.144 60.011 35.187 1.00 23.17 110 THR H N 1
ATOM 2487 C CA . THR B 2 116 ? 43.438 61.061 35.909 1.00 27.80 110 THR H CA 1
ATOM 2488 C C . THR B 2 116 ? 44.448 61.804 36.770 1.00 24.70 110 THR H C 1
ATOM 2489 O O . THR B 2 116 ? 45.100 61.210 37.628 1.00 28.11 110 THR H O 1
ATOM 2493 N N . VAL B 2 117 ? 44.585 63.101 36.523 1.00 25.72 111 VAL H N 1
ATOM 2494 C CA . VAL B 2 117 ? 45.495 63.932 37.290 1.00 27.24 111 VAL H CA 1
ATOM 2495 C C . VAL B 2 117 ? 44.616 64.765 38.215 1.00 27.49 111 VAL H C 1
ATOM 2496 O O . VAL B 2 117 ? 43.882 65.644 37.762 1.00 28.18 111 VAL H O 1
ATOM 2500 N N . SER B 2 118 ? 44.680 64.465 39.508 1.00 30.40 112 SER H N 1
ATOM 2501 C CA . SER B 2 118 ? 43.868 65.164 40.498 1.00 32.30 112 SER H CA 1
ATOM 2502 C C . SER B 2 118 ? 44.563 65.253 41.850 1.00 32.17 112 SER H C 1
ATOM 2503 O O . SER B 2 118 ? 45.437 64.448 42.171 1.00 32.05 112 SER H O 1
ATOM 2506 N N . SER B 2 119 ? 44.170 66.242 42.643 1.00 32.31 113 SER H N 1
ATOM 2507 C CA . SER B 2 119 ? 44.748 66.425 43.968 1.00 34.11 113 SER H CA 1
ATOM 2508 C C . SER B 2 119 ? 43.645 66.268 45.008 1.00 34.13 113 SER H C 1
ATOM 2509 O O . SER B 2 119 ? 43.864 66.485 46.200 1.00 35.48 113 SER H O 1
ATOM 2512 N N . ALA B 2 120 ? 42.464 65.877 44.542 1.00 34.83 114 ALA H N 1
ATOM 2513 C CA . ALA B 2 120 ? 41.306 65.692 45.409 1.00 36.17 114 ALA H CA 1
ATOM 2514 C C . ALA B 2 120 ? 41.509 64.545 46.390 1.00 37.67 114 ALA H C 1
ATOM 2515 O O . ALA B 2 120 ? 42.196 63.568 46.092 1.00 36.07 114 ALA H O 1
ATOM 2517 N N . SER B 2 121 ? 40.899 64.667 47.563 1.00 37.21 115 SER H N 1
ATOM 2518 C CA . SER B 2 121 ? 41.020 63.639 48.587 1.00 35.32 115 SER H CA 1
ATOM 2519 C C . SER B 2 121 ? 39.770 62.773 48.659 1.00 34.39 115 SER H C 1
ATOM 2520 O O . SER B 2 121 ? 38.688 63.183 48.235 1.00 34.70 115 SER H O 1
ATOM 2523 N N . THR B 2 122 ? 39.934 61.569 49.195 1.00 31.28 116 THR H N 1
ATOM 2524 C CA . THR B 2 122 ? 38.828 60.632 49.345 1.00 30.13 116 THR H CA 1
ATOM 2525 C C . THR B 2 122 ? 37.780 61.225 50.278 1.00 29.65 116 THR H C 1
ATOM 2526 O O . THR B 2 122 ? 38.093 61.678 51.381 1.00 30.35 116 THR H O 1
ATOM 2530 N N . THR B 2 123 ? 36.532 61.217 49.829 1.00 29.06 117 THR H N 1
ATOM 2531 C CA . THR B 2 123 ? 35.434 61.774 50.604 1.00 29.04 117 THR H CA 1
ATOM 2532 C C . THR B 2 123 ? 34.270 60.789 50.650 1.00 27.42 117 THR H C 1
ATOM 2533 O O . THR B 2 123 ? 33.840 60.276 49.617 1.00 25.93 117 THR H O 1
ATOM 2537 N N . PRO B 2 124 ? 33.754 60.496 51.855 1.00 25.60 118 PRO H N 1
ATOM 2538 C CA . PRO B 2 124 ? 32.635 59.562 51.978 1.00 24.72 118 PRO H CA 1
ATOM 2539 C C . PRO B 2 124 ? 31.329 60.225 51.553 1.00 24.09 118 PRO H C 1
ATOM 2540 O O . PRO B 2 124 ? 31.183 61.442 51.645 1.00 24.02 118 PRO H O 1
ATOM 2544 N N . PRO B 2 125 ? 30.360 59.431 51.089 1.00 25.55 119 PRO H N 1
ATOM 2545 C CA . PRO B 2 125 ? 29.090 60.018 50.669 1.00 25.38 119 PRO H CA 1
ATOM 2546 C C . PRO B 2 125 ? 28.079 60.141 51.799 1.00 26.06 119 PRO H C 1
ATOM 2547 O O . PRO B 2 125 ? 28.240 59.549 52.867 1.00 26.88 119 PRO H O 1
ATOM 2551 N N . SER B 2 126 ? 27.043 60.929 51.538 1.00 24.46 120 SER H N 1
ATOM 2552 C CA . SER B 2 126 ? 25.935 61.103 52.461 1.00 24.93 120 SER H CA 1
ATOM 2553 C C . SER B 2 126 ? 24.829 60.324 51.771 1.00 22.63 120 SER H C 1
ATOM 2554 O O . SER B 2 126 ? 24.624 60.470 50.566 1.00 23.10 120 SER H O 1
ATOM 2557 N N . VAL B 2 127 ? 24.129 59.482 52.518 1.00 22.13 121 VAL H N 1
ATOM 2558 C CA . VAL B 2 127 ? 23.068 58.677 51.931 1.00 20.46 121 VAL H CA 1
ATOM 2559 C C . VAL B 2 127 ? 21.698 59.109 52.423 1.00 22.13 121 VAL H C 1
ATOM 2560 O O . VAL B 2 127 ? 21.459 59.193 53.633 1.00 23.20 121 VAL H O 1
ATOM 2564 N N . TYR B 2 128 ? 20.798 59.373 51.480 1.00 20.15 122 TYR H N 1
ATOM 2565 C CA . TYR B 2 128 ? 19.448 59.813 51.820 1.00 22.54 122 TYR H CA 1
ATOM 2566 C C . TYR B 2 128 ? 18.377 58.980 51.132 1.00 25.61 122 TYR H C 1
ATOM 2567 O O . TYR B 2 128 ? 18.515 58.605 49.966 1.00 23.27 122 TYR H O 1
ATOM 2576 N N . PRO B 2 129 ? 17.277 58.696 51.845 1.00 28.33 123 PRO H N 1
ATOM 2577 C CA . PRO B 2 129 ? 16.174 57.906 51.296 1.00 29.45 123 PRO H CA 1
ATOM 2578 C C . PRO B 2 129 ? 15.303 58.735 50.353 1.00 31.35 123 PRO H C 1
ATOM 2579 O O . PRO B 2 129 ? 15.099 59.932 50.569 1.00 33.23 123 PRO H O 1
ATOM 2583 N N . LEU B 2 130 ? 14.800 58.097 49.302 1.00 29.70 124 LEU H N 1
ATOM 2584 C CA . LEU B 2 130 ? 13.943 58.774 48.336 1.00 31.19 124 LEU H CA 1
ATOM 2585 C C . LEU B 2 130 ? 12.578 58.097 48.336 1.00 32.91 124 LEU H C 1
ATOM 2586 O O . LEU B 2 130 ? 12.412 57.017 47.770 1.00 31.54 124 LEU H O 1
ATOM 2591 N N . ALA B 2 131 ? 11.608 58.734 48.984 1.00 35.48 125 ALA H N 1
ATOM 2592 C CA . ALA B 2 131 ? 10.255 58.193 49.060 1.00 36.14 125 ALA H CA 1
ATOM 2593 C C . ALA B 2 131 ? 9.294 59.020 48.214 1.00 36.07 125 ALA H C 1
ATOM 2594 O O . ALA B 2 131 ? 9.534 60.202 47.960 1.00 34.23 125 ALA H O 1
ATOM 2596 N N . PRO B 2 132 ? 8.191 58.401 47.762 1.00 38.31 126 PRO H N 1
ATOM 2597 C CA . PRO B 2 132 ? 7.169 59.057 46.940 1.00 41.22 126 PRO H CA 1
ATOM 2598 C C . PRO B 2 132 ? 6.540 60.247 47.658 1.00 43.96 126 PRO H C 1
ATOM 2599 O O . PRO B 2 132 ? 6.649 60.373 48.878 1.00 44.03 126 PRO H O 1
ATOM 2603 N N . GLY B 2 133 ? 5.879 61.113 46.897 1.00 47.30 127 GLY H N 1
ATOM 2604 C CA . GLY B 2 133 ? 5.235 62.272 47.486 1.00 49.47 127 GLY H CA 1
ATOM 2605 C C . GLY B 2 133 ? 3.922 61.901 48.147 1.00 51.05 127 GLY H C 1
ATOM 2606 O O . GLY B 2 133 ? 2.899 61.754 47.476 1.00 52.49 127 GLY H O 1
ATOM 2607 N N . GLY B 2 134 ? 3.949 61.746 49.467 1.00 51.74 128 GLY H N 1
ATOM 2608 C CA . GLY B 2 134 ? 2.746 61.388 50.197 1.00 52.92 128 GLY H CA 1
ATOM 2609 C C . GLY B 2 134 ? 1.888 62.589 50.545 1.00 52.52 128 GLY H C 1
ATOM 2610 O O . GLY B 2 134 ? 0.747 62.699 50.098 1.00 52.81 128 GLY H O 1
ATOM 2611 N N . SER B 2 141 ? -1.298 53.905 41.616 1.00 51.80 135 SER H N 1
ATOM 2612 C CA . SER B 2 141 ? -0.812 52.989 40.591 1.00 51.91 135 SER H CA 1
ATOM 2613 C C . SER B 2 141 ? -0.651 51.580 41.152 1.00 51.08 135 SER H C 1
ATOM 2614 O O . SER B 2 141 ? -0.993 51.316 42.305 1.00 52.05 135 SER H O 1
ATOM 2617 N N . ALA B 2 142 ? -0.133 50.677 40.326 1.00 49.89 136 ALA H N 1
ATOM 2618 C CA . ALA B 2 142 ? 0.083 49.297 40.744 1.00 46.91 136 ALA H CA 1
ATOM 2619 C C . ALA B 2 142 ? 1.515 49.130 41.240 1.00 45.05 136 ALA H C 1
ATOM 2620 O O . ALA B 2 142 ? 1.805 48.244 42.045 1.00 44.46 136 ALA H O 1
ATOM 2622 N N . MET B 2 143 ? 2.405 49.992 40.755 1.00 41.48 137 MET H N 1
ATOM 2623 C CA . MET B 2 143 ? 3.811 49.945 41.138 1.00 38.58 137 MET H CA 1
ATOM 2624 C C . MET B 2 143 ? 4.232 51.217 41.862 1.00 37.07 137 MET H C 1
ATOM 2625 O O . MET B 2 143 ? 3.618 52.271 41.701 1.00 38.48 137 MET H O 1
ATOM 2630 N N . VAL B 2 144 ? 5.285 51.108 42.663 1.00 34.11 138 VAL H N 1
ATOM 2631 C CA . VAL B 2 144 ? 5.807 52.248 43.401 1.00 31.07 138 VAL H CA 1
ATOM 2632 C C . VAL B 2 144 ? 7.318 52.267 43.210 1.00 29.19 138 VAL H C 1
ATOM 2633 O O . VAL B 2 144 ? 7.961 51.217 43.199 1.00 27.76 138 VAL H O 1
ATOM 2637 N N . THR B 2 145 ? 7.883 53.455 43.029 1.00 27.70 139 THR H N 1
ATOM 2638 C CA . THR B 2 145 ? 9.322 53.571 42.845 1.00 26.96 139 THR H CA 1
ATOM 2639 C C . THR B 2 145 ? 9.971 54.234 44.051 1.00 26.27 139 THR H C 1
ATOM 2640 O O . THR B 2 145 ? 9.576 55.322 44.471 1.00 26.15 139 THR H O 1
ATOM 2644 N N . LEU B 2 146 ? 10.967 53.558 44.610 1.00 26.23 140 LEU H N 1
ATOM 2645 C CA . LEU B 2 146 ? 11.687 54.069 45.766 1.00 27.13 140 LEU H CA 1
ATOM 2646 C C . LEU B 2 146 ? 13.125 54.288 45.339 1.00 27.24 140 LEU H C 1
ATOM 2647 O O . LEU B 2 146 ? 13.568 53.738 44.335 1.00 26.77 140 LEU H O 1
ATOM 2652 N N . GLY B 2 147 ? 13.858 55.096 46.088 1.00 25.93 141 GLY H N 1
ATOM 2653 C CA . GLY B 2 147 ? 15.233 55.326 45.708 1.00 25.50 141 GLY H CA 1
ATOM 2654 C C . GLY B 2 147 ? 16.118 55.722 46.858 1.00 24.42 141 GLY H C 1
ATOM 2655 O O . GLY B 2 147 ? 15.680 55.817 48.002 1.00 21.73 141 GLY H O 1
ATOM 2656 N N . CYS B 2 148 ? 17.385 55.935 46.536 1.00 25.05 142 CYS H N 1
ATOM 2657 C CA . CYS B 2 148 ? 18.368 56.358 47.508 1.00 25.01 142 CYS H CA 1
ATOM 2658 C C . CYS B 2 148 ? 19.347 57.268 46.809 1.00 25.02 142 CYS H C 1
ATOM 2659 O O . CYS B 2 148 ? 19.788 56.989 45.692 1.00 24.13 142 CYS H O 1
ATOM 2662 N N . LEU B 2 149 ? 19.643 58.379 47.466 1.00 20.35 143 LEU H N 1
ATOM 2663 C CA . LEU B 2 149 ? 20.566 59.374 46.943 1.00 20.34 143 LEU H CA 1
ATOM 2664 C C . LEU B 2 149 ? 21.910 59.203 47.638 1.00 22.32 143 LEU H C 1
ATOM 2665 O O . LEU B 2 149 ? 21.982 59.145 48.866 1.00 22.08 143 LEU H O 1
ATOM 2670 N N . VAL B 2 150 ? 22.972 59.111 46.845 1.00 20.00 144 VAL H N 1
ATOM 2671 C CA . VAL B 2 150 ? 24.316 58.953 47.370 1.00 17.72 144 VAL H CA 1
ATOM 2672 C C . VAL B 2 150 ? 25.060 60.180 46.877 1.00 20.30 144 VAL H C 1
ATOM 2673 O O . VAL B 2 150 ? 25.504 60.230 45.728 1.00 20.54 144 VAL H O 1
ATOM 2677 N N . LYS B 2 151 ? 25.200 61.162 47.762 1.00 19.77 145 LYS H N 1
ATOM 2678 C CA . LYS B 2 151 ? 25.818 62.436 47.411 1.00 20.74 145 LYS H CA 1
ATOM 2679 C C . LYS B 2 151 ? 27.165 62.821 48.016 1.00 21.63 145 LYS H C 1
ATOM 2680 O O . LYS B 2 151 ? 27.480 62.489 49.158 1.00 25.66 145 LYS H O 1
ATOM 2686 N N . GLY B 2 152 ? 27.947 63.546 47.220 1.00 23.14 146 GLY H N 1
ATOM 2687 C CA . GLY B 2 152 ? 29.232 64.060 47.657 1.00 22.16 146 GLY H CA 1
ATOM 2688 C C . GLY B 2 152 ? 30.368 63.115 47.978 1.00 21.36 146 GLY H C 1
ATOM 2689 O O . GLY B 2 152 ? 31.047 63.292 48.987 1.00 24.52 146 GLY H O 1
ATOM 2690 N N . TYR B 2 153 ? 30.603 62.124 47.128 1.00 22.19 147 TYR H N 1
ATOM 2691 C CA . TYR B 2 153 ? 31.693 61.195 47.391 1.00 23.15 147 TYR H CA 1
ATOM 2692 C C . TYR B 2 153 ? 32.782 61.294 46.339 1.00 24.57 147 TYR H C 1
ATOM 2693 O O . TYR B 2 153 ? 32.561 61.811 45.245 1.00 23.28 147 TYR H O 1
ATOM 2702 N N . PHE B 2 154 ? 33.960 60.793 46.688 1.00 24.74 148 PHE H N 1
ATOM 2703 C CA . PHE B 2 154 ? 35.105 60.790 45.788 1.00 28.78 148 PHE H CA 1
ATOM 2704 C C . PHE B 2 154 ? 36.141 59.821 46.343 1.00 28.33 148 PHE H C 1
ATOM 2705 O O . PHE B 2 154 ? 36.397 59.800 47.546 1.00 30.36 148 PHE H O 1
ATOM 2713 N N . PRO B 2 155 ? 36.736 58.990 45.479 1.00 29.04 149 PRO H N 1
ATOM 2714 C CA . PRO B 2 155 ? 36.475 58.925 44.039 1.00 30.01 149 PRO H CA 1
ATOM 2715 C C . PRO B 2 155 ? 35.390 57.886 43.786 1.00 28.15 149 PRO H C 1
ATOM 2716 O O . PRO B 2 155 ? 34.788 57.368 44.724 1.00 26.60 149 PRO H O 1
ATOM 2720 N N . GLU B 2 156 ? 35.129 57.589 42.519 1.00 30.35 150 GLU H N 1
ATOM 2721 C CA . GLU B 2 156 ? 34.138 56.579 42.193 1.00 28.18 150 GLU H CA 1
ATOM 2722 C C . GLU B 2 156 ? 34.821 55.241 42.462 1.00 28.48 150 GLU H C 1
ATOM 2723 O O . GLU B 2 156 ? 36.047 55.167 42.516 1.00 31.48 150 GLU H O 1
ATOM 2729 N N . PRO B 2 157 ? 34.042 54.168 42.631 1.00 28.66 151 PRO H N 1
ATOM 2730 C CA . PRO B 2 157 ? 32.582 54.165 42.584 1.00 29.15 151 PRO H CA 1
ATOM 2731 C C . PRO B 2 157 ? 31.977 53.861 43.951 1.00 28.26 151 PRO H C 1
ATOM 2732 O O . PRO B 2 157 ? 32.668 53.838 44.970 1.00 25.75 151 PRO H O 1
ATOM 2736 N N . VAL B 2 158 ? 30.671 53.636 43.941 1.00 29.08 152 VAL H N 1
ATOM 2737 C CA . VAL B 2 158 ? 29.920 53.270 45.127 1.00 28.13 152 VAL H CA 1
ATOM 2738 C C . VAL B 2 158 ? 29.050 52.128 44.638 1.00 29.32 152 VAL H C 1
ATOM 2739 O O . VAL B 2 158 ? 28.787 52.012 43.437 1.00 30.48 152 VAL H O 1
ATOM 2743 N N . THR B 2 159 ? 28.620 51.272 45.552 1.00 26.73 153 THR H N 1
ATOM 2744 C CA . THR B 2 159 ? 27.768 50.158 45.180 1.00 27.32 153 THR H CA 1
ATOM 2745 C C . THR B 2 159 ? 26.451 50.289 45.915 1.00 28.19 153 THR H C 1
ATOM 2746 O O . THR B 2 159 ? 26.404 50.773 47.046 1.00 29.21 153 THR H O 1
ATOM 2750 N N . VAL B 2 160 ? 25.374 49.878 45.261 1.00 27.13 154 VAL H N 1
ATOM 2751 C CA . VAL B 2 160 ? 24.061 49.952 45.871 1.00 26.65 154 VAL H CA 1
ATOM 2752 C C . VAL B 2 160 ? 23.265 48.682 45.630 1.00 27.81 154 VAL H C 1
ATOM 2753 O O . VAL B 2 160 ? 23.078 48.256 44.489 1.00 29.70 154 VAL H O 1
ATOM 2757 N N . VAL B 2 161 ? 22.811 48.067 46.714 1.00 25.57 155 VAL H N 1
ATOM 2758 C CA . VAL B 2 161 ? 21.989 46.876 46.611 1.00 25.07 155 VAL H CA 1
ATOM 2759 C C . VAL B 2 161 ? 20.718 47.183 47.386 1.00 23.99 155 VAL H C 1
ATOM 2760 O O . VAL B 2 161 ? 20.671 48.144 48.162 1.00 26.71 155 VAL H O 1
ATOM 2764 N N . TRP B 2 162 ? 19.676 46.397 47.155 1.00 24.69 157 TRP H N 1
ATOM 2765 C CA . TRP B 2 162 ? 18.415 46.602 47.843 1.00 24.27 157 TRP H CA 1
ATOM 2766 C C . TRP B 2 162 ? 18.046 45.348 48.623 1.00 27.24 157 TRP H C 1
ATOM 2767 O O . TRP B 2 162 ? 18.058 44.240 48.083 1.00 27.90 157 TRP H O 1
ATOM 2778 N N . ASN B 2 163 ? 17.733 45.531 49.901 1.00 26.80 158 ASN H N 1
ATOM 2779 C CA . ASN B 2 163 ? 17.384 44.414 50.768 1.00 27.18 158 ASN H CA 1
ATOM 2780 C C . ASN B 2 163 ? 18.470 43.349 50.716 1.00 28.67 158 ASN H C 1
ATOM 2781 O O . ASN B 2 163 ? 18.194 42.155 50.601 1.00 28.11 158 ASN H O 1
ATOM 2786 N N . LYS B 2 164 ? 19.711 43.810 50.804 1.00 27.72 159 LYS H N 1
ATOM 2787 C CA . LYS B 2 164 ? 20.886 42.948 50.798 1.00 30.97 159 LYS H CA 1
ATOM 2788 C C . LYS B 2 164 ? 20.980 42.031 49.584 1.00 32.10 159 LYS H C 1
ATOM 2789 O O . LYS B 2 164 ? 21.469 40.906 49.689 1.00 34.42 159 LYS H O 1
ATOM 2795 N N . GLY B 2 165 ? 20.519 42.516 48.435 1.00 31.10 164 GLY H N 1
ATOM 2796 C CA . GLY B 2 165 ? 20.574 41.719 47.221 1.00 32.11 164 GLY H CA 1
ATOM 2797 C C . GLY B 2 165 ? 19.319 40.910 46.958 1.00 32.92 164 GLY H C 1
ATOM 2798 O O . GLY B 2 165 ? 19.178 40.307 45.894 1.00 32.94 164 GLY H O 1
ATOM 2799 N N . SER B 2 166 ? 18.411 40.895 47.930 1.00 33.75 165 SER H N 1
ATOM 2800 C CA . SER B 2 166 ? 17.151 40.163 47.822 1.00 34.32 165 SER H CA 1
ATOM 2801 C C . SER B 2 166 ? 16.216 40.809 46.805 1.00 34.08 165 SER H C 1
ATOM 2802 O O . SER B 2 166 ? 15.409 40.135 46.167 1.00 35.21 165 SER H O 1
ATOM 2805 N N . LEU B 2 167 ? 16.321 42.126 46.671 1.00 31.73 166 LEU H N 1
ATOM 2806 C CA . LEU B 2 167 ? 15.506 42.868 45.722 1.00 32.54 166 LEU H CA 1
ATOM 2807 C C . LEU B 2 167 ? 16.457 43.196 44.576 1.00 32.07 166 LEU H C 1
ATOM 2808 O O . LEU B 2 167 ? 17.263 44.120 44.676 1.00 31.21 166 LEU H O 1
ATOM 2813 N N . SER B 2 168 ? 16.370 42.427 43.495 1.00 33.62 167 SER H N 1
ATOM 2814 C CA . SER B 2 168 ? 17.264 42.616 42.357 1.00 34.92 167 SER H CA 1
ATOM 2815 C C . SER B 2 168 ? 16.604 43.070 41.062 1.00 36.18 167 SER H C 1
ATOM 2816 O O . SER B 2 168 ? 17.198 43.821 40.290 1.00 37.69 167 SER H O 1
ATOM 2819 N N . THR B 2 169 ? 15.387 42.609 40.807 1.00 37.38 168 THR H N 1
ATOM 2820 C CA . THR B 2 169 ? 14.705 43.003 39.586 1.00 39.85 168 THR H CA 1
ATOM 2821 C C . THR B 2 169 ? 14.016 44.343 39.816 1.00 39.18 168 THR H C 1
ATOM 2822 O O . THR B 2 169 ? 13.550 44.631 40.921 1.00 40.99 168 THR H O 1
ATOM 2826 N N . GLY B 2 170 ? 13.972 45.166 38.774 1.00 37.46 169 GLY H N 1
ATOM 2827 C CA . GLY B 2 170 ? 13.345 46.468 38.890 1.00 33.86 169 GLY H CA 1
ATOM 2828 C C . GLY B 2 170 ? 14.281 47.505 39.480 1.00 30.93 169 GLY H C 1
ATOM 2829 O O . GLY B 2 170 ? 13.858 48.614 39.812 1.00 29.71 169 GLY H O 1
ATOM 2830 N N . THR B 2 171 ? 15.554 47.145 39.610 1.00 28.91 170 THR H N 1
ATOM 2831 C CA . THR B 2 171 ? 16.555 48.049 40.164 1.00 29.95 170 THR H CA 1
ATOM 2832 C C . THR B 2 171 ? 17.307 48.803 39.078 1.00 28.78 170 THR H C 1
ATOM 2833 O O . THR B 2 171 ? 17.774 48.210 38.103 1.00 29.99 170 THR H O 1
ATOM 2837 N N . HIS B 2 172 ? 17.421 50.114 39.257 1.00 25.88 172 HIS H N 1
ATOM 2838 C CA . HIS B 2 172 ? 18.127 50.965 38.314 1.00 27.36 172 HIS H CA 1
ATOM 2839 C C . HIS B 2 172 ? 19.160 51.806 39.050 1.00 26.82 172 HIS H C 1
ATOM 2840 O O . HIS B 2 172 ? 18.802 52.731 39.785 1.00 27.90 172 HIS H O 1
ATOM 2847 N N . THR B 2 173 ? 20.436 51.480 38.877 1.00 25.69 173 THR H N 1
ATOM 2848 C CA . THR B 2 173 ? 21.488 52.269 39.507 1.00 26.63 173 THR H CA 1
ATOM 2849 C C . THR B 2 173 ? 22.052 53.140 38.393 1.00 25.34 173 THR H C 1
ATOM 2850 O O . THR B 2 173 ? 22.728 52.668 37.480 1.00 25.35 173 THR H O 1
ATOM 2854 N N . PHE B 2 174 ? 21.741 54.425 38.485 1.00 23.37 174 PHE H N 1
ATOM 2855 C CA . PHE B 2 174 ? 22.115 55.409 37.481 1.00 21.27 174 PHE H CA 1
ATOM 2856 C C . PHE B 2 174 ? 23.573 55.834 37.479 1.00 20.93 174 PHE H C 1
ATOM 2857 O O . PHE B 2 174 ? 24.283 55.665 38.461 1.00 21.61 174 PHE H O 1
ATOM 2865 N N . PRO B 2 175 ? 24.042 56.387 36.350 1.00 22.53 175 PRO H N 1
ATOM 2866 C CA . PRO B 2 175 ? 25.430 56.842 36.233 1.00 23.38 175 PRO H CA 1
ATOM 2867 C C . PRO B 2 175 ? 25.663 58.024 37.171 1.00 22.09 175 PRO H C 1
ATOM 2868 O O . PRO B 2 175 ? 24.752 58.819 37.408 1.00 23.49 175 PRO H O 1
ATOM 2872 N N . ALA B 2 176 ? 26.874 58.143 37.701 1.00 23.50 176 ALA H N 1
ATOM 2873 C CA . ALA B 2 176 ? 27.189 59.245 38.597 1.00 22.96 176 ALA H CA 1
ATOM 2874 C C . ALA B 2 176 ? 27.511 60.489 37.788 1.00 26.00 176 ALA H C 1
ATOM 2875 O O . ALA B 2 176 ? 27.878 60.401 36.613 1.00 27.49 176 ALA H O 1
ATOM 2877 N N . VAL B 2 177 ? 27.356 61.648 38.415 1.00 24.75 177 VAL H N 1
ATOM 2878 C CA . VAL B 2 177 ? 27.655 62.913 37.759 1.00 26.14 177 VAL H CA 1
ATOM 2879 C C . VAL B 2 177 ? 28.359 63.805 38.776 1.00 28.16 177 VAL H C 1
ATOM 2880 O O . VAL B 2 177 ? 28.219 63.606 39.981 1.00 22.73 177 VAL H O 1
ATOM 2884 N N . LEU B 2 178 ? 29.127 64.778 38.296 1.00 30.12 178 LEU H N 1
ATOM 2885 C CA . LEU B 2 178 ? 29.836 65.683 39.192 1.00 33.39 178 LEU H CA 1
ATOM 2886 C C . LEU B 2 178 ? 29.010 66.901 39.588 1.00 35.43 178 LEU H C 1
ATOM 2887 O O . LEU B 2 178 ? 28.202 67.406 38.810 1.00 34.65 178 LEU H O 1
ATOM 2892 N N . ALA B 2 179 ? 29.235 67.366 40.812 1.00 37.39 179 ALA H N 1
ATOM 2893 C CA . ALA B 2 179 ? 28.552 68.533 41.355 1.00 37.38 179 ALA H CA 1
ATOM 2894 C C . ALA B 2 179 ? 29.444 69.111 42.451 1.00 37.22 179 ALA H C 1
ATOM 2895 O O . ALA B 2 179 ? 29.571 68.527 43.529 1.00 35.04 179 ALA H O 1
ATOM 2897 N N . ALA B 2 180 ? 30.072 70.249 42.162 1.00 38.39 180 ALA H N 1
ATOM 2898 C CA . ALA B 2 180 ? 30.962 70.907 43.116 1.00 38.97 180 ALA H CA 1
ATOM 2899 C C . ALA B 2 180 ? 32.208 70.060 43.394 1.00 38.82 180 ALA H C 1
ATOM 2900 O O . ALA B 2 180 ? 32.637 69.924 44.542 1.00 41.15 180 ALA H O 1
ATOM 2902 N N . ASP B 2 181 ? 32.772 69.495 42.330 1.00 37.74 183 ASP H N 1
ATOM 2903 C CA . ASP B 2 181 ? 33.971 68.663 42.400 1.00 37.36 183 ASP H CA 1
ATOM 2904 C C . ASP B 2 181 ? 33.795 67.286 43.044 1.00 36.93 183 ASP H C 1
ATOM 2905 O O . ASP B 2 181 ? 34.769 66.550 43.211 1.00 36.26 183 ASP H O 1
ATOM 2910 N N . LEU B 2 182 ? 32.560 66.936 43.397 1.00 34.22 184 LEU H N 1
ATOM 2911 C CA . LEU B 2 182 ? 32.265 65.638 44.011 1.00 31.13 184 LEU H CA 1
ATOM 2912 C C . LEU B 2 182 ? 31.220 64.868 43.194 1.00 29.57 184 LEU H C 1
ATOM 2913 O O . LEU B 2 182 ? 30.518 65.455 42.374 1.00 31.08 184 LEU H O 1
ATOM 2918 N N . TYR B 2 183 ? 31.115 63.560 43.428 1.00 25.23 185 TYR H N 1
ATOM 2919 C CA . TYR B 2 183 ? 30.162 62.720 42.705 1.00 25.29 185 TYR H CA 1
ATOM 2920 C C . TYR B 2 183 ? 28.819 62.536 43.404 1.00 24.64 185 TYR H C 1
ATOM 2921 O O . TYR B 2 183 ? 28.742 62.467 44.633 1.00 23.18 185 TYR H O 1
ATOM 2930 N N . THR B 2 184 ? 27.768 62.444 42.596 1.00 22.55 186 THR H N 1
ATOM 2931 C CA . THR B 2 184 ? 26.415 62.225 43.086 1.00 24.81 186 THR H CA 1
ATOM 2932 C C . THR B 2 184 ? 25.796 61.124 42.247 1.00 23.69 186 THR H C 1
ATOM 2933 O O . THR B 2 184 ? 25.821 61.166 41.017 1.00 22.27 186 THR H O 1
ATOM 2937 N N . LEU B 2 185 ? 25.244 60.132 42.926 1.00 22.74 187 LEU H N 1
ATOM 2938 C CA . LEU B 2 185 ? 24.623 59.007 42.266 1.00 23.16 187 LEU H CA 1
ATOM 2939 C C . LEU B 2 185 ? 23.311 58.701 42.962 1.00 21.14 187 LEU H C 1
ATOM 2940 O O . LEU B 2 185 ? 23.101 59.101 44.103 1.00 22.04 187 LEU H O 1
ATOM 2945 N N . SER B 2 186 ? 22.421 58.012 42.262 1.00 20.76 188 SER H N 1
ATOM 2946 C CA . SER B 2 186 ? 21.164 57.613 42.856 1.00 21.45 188 SER H CA 1
ATOM 2947 C C . SER B 2 186 ? 20.798 56.251 42.292 1.00 23.01 188 SER H C 1
ATOM 2948 O O . SER B 2 186 ? 21.242 55.868 41.205 1.00 21.86 188 SER H O 1
ATOM 2951 N N . SER B 2 187 ? 20.019 55.499 43.055 1.00 20.69 189 SER H N 1
ATOM 2952 C CA . SER B 2 187 ? 19.582 54.182 42.627 1.00 22.81 189 SER H CA 1
ATOM 2953 C C . SER B 2 187 ? 18.106 54.074 42.976 1.00 23.41 189 SER H C 1
ATOM 2954 O O . SER B 2 187 ? 17.661 54.613 43.991 1.00 24.11 189 SER H O 1
ATOM 2957 N N . SER B 2 188 ? 17.335 53.408 42.125 1.00 22.07 190 SER H N 1
ATOM 2958 C CA . SER B 2 188 ? 15.914 53.257 42.392 1.00 21.39 190 SER H CA 1
ATOM 2959 C C . SER B 2 188 ? 15.465 51.816 42.212 1.00 23.62 190 SER H C 1
ATOM 2960 O O . SER B 2 188 ? 16.104 51.034 41.512 1.00 25.57 190 SER H O 1
ATOM 2963 N N . VAL B 2 189 ? 14.369 51.465 42.870 1.00 23.92 191 VAL H N 1
ATOM 2964 C CA . VAL B 2 189 ? 13.817 50.125 42.757 1.00 24.79 191 VAL H CA 1
ATOM 2965 C C . VAL B 2 189 ? 12.310 50.270 42.639 1.00 27.27 191 VAL H C 1
ATOM 2966 O O . VAL B 2 189 ? 11.688 51.035 43.375 1.00 26.31 191 VAL H O 1
ATOM 2970 N N . THR B 2 190 ? 11.727 49.553 41.688 1.00 26.63 192 THR H N 1
ATOM 2971 C CA . THR B 2 190 ? 10.292 49.612 41.489 1.00 28.93 192 THR H CA 1
ATOM 2972 C C . THR B 2 190 ? 9.681 48.294 41.935 1.00 30.09 192 THR H C 1
ATOM 2973 O O . THR B 2 190 ? 10.026 47.231 41.420 1.00 30.19 192 THR H O 1
ATOM 2977 N N . VAL B 2 191 ? 8.782 48.370 42.907 1.00 27.80 193 VAL H N 1
ATOM 2978 C CA . VAL B 2 191 ? 8.135 47.178 43.434 1.00 31.74 193 VAL H CA 1
ATOM 2979 C C . VAL B 2 191 ? 6.624 47.335 43.440 1.00 31.89 193 VAL H C 1
ATOM 2980 O O . VAL B 2 191 ? 6.100 48.420 43.208 1.00 32.80 193 VAL H O 1
ATOM 2984 N N . SER B 2 192 ? 5.930 46.236 43.717 1.00 33.76 194 SER H N 1
ATOM 2985 C CA . SER B 2 192 ? 4.477 46.229 43.766 1.00 35.11 194 SER H CA 1
ATOM 2986 C C . SER B 2 192 ? 3.990 47.122 44.901 1.00 34.80 194 SER H C 1
ATOM 2987 O O . SER B 2 192 ? 4.501 47.052 46.017 1.00 35.83 194 SER H O 1
ATOM 2990 N N . ALA B 2 193 ? 2.999 47.958 44.614 1.00 34.68 195 ALA H N 1
ATOM 2991 C CA . ALA B 2 193 ? 2.448 48.856 45.618 1.00 37.44 195 ALA H CA 1
ATOM 2992 C C . ALA B 2 193 ? 1.929 48.082 46.827 1.00 39.28 195 ALA H C 1
ATOM 2993 O O . ALA B 2 193 ? 1.710 48.657 47.894 1.00 40.35 195 ALA H O 1
ATOM 2995 N N . SER B 2 194 ? 1.736 46.776 46.659 1.00 40.38 196 SER H N 1
ATOM 2996 C CA . SER B 2 194 ? 1.239 45.935 47.743 1.00 41.23 196 SER H CA 1
ATOM 2997 C C . SER B 2 194 ? 2.373 45.367 48.591 1.00 42.52 196 SER H C 1
ATOM 2998 O O . SER B 2 194 ? 2.128 44.703 49.599 1.00 42.17 196 SER H O 1
ATOM 3001 N N . SER B 2 195 ? 3.611 45.635 48.184 1.00 42.15 197 SER H N 1
ATOM 3002 C CA . SER B 2 195 ? 4.778 45.145 48.910 1.00 42.00 197 SER H CA 1
ATOM 3003 C C . SER B 2 195 ? 5.462 46.247 49.717 1.00 41.31 197 SER H C 1
ATOM 3004 O O . SER B 2 195 ? 6.369 45.980 50.501 1.00 42.18 197 SER H O 1
ATOM 3007 N N . TRP B 2 196 ? 5.031 47.487 49.514 1.00 40.19 199 TRP H N 1
ATOM 3008 C CA . TRP B 2 196 ? 5.599 48.620 50.238 1.00 38.21 199 TRP H CA 1
ATOM 3009 C C . TRP B 2 196 ? 4.514 49.671 50.441 1.00 39.45 199 TRP H C 1
ATOM 3010 O O . TRP B 2 196 ? 3.765 49.980 49.514 1.00 38.31 199 TRP H O 1
ATOM 3021 N N . PRO B 2 197 ? 4.428 50.251 51.650 1.00 39.54 200 PRO H N 1
ATOM 3022 C CA . PRO B 2 197 ? 5.275 49.985 52.820 1.00 40.49 200 PRO H CA 1
ATOM 3023 C C . PRO B 2 197 ? 4.925 48.714 53.600 1.00 41.71 200 PRO H C 1
ATOM 3024 O O . PRO B 2 197 ? 5.474 48.476 54.678 1.00 41.94 200 PRO H O 1
ATOM 3028 N N . GLY B 2 198 ? 4.020 47.905 53.056 1.00 43.06 201 GLY H N 1
ATOM 3029 C CA . GLY B 2 198 ? 3.627 46.673 53.724 1.00 42.85 201 GLY H CA 1
ATOM 3030 C C . GLY B 2 198 ? 4.826 45.821 54.094 1.00 42.29 201 GLY H C 1
ATOM 3031 O O . GLY B 2 198 ? 4.821 45.120 55.107 1.00 43.04 201 GLY H O 1
ATOM 3032 N N . GLN B 2 199 ? 5.855 45.876 53.256 1.00 39.93 203 GLN H N 1
ATOM 3033 C CA . GLN B 2 199 ? 7.089 45.134 53.481 1.00 39.82 203 GLN H CA 1
ATOM 3034 C C . GLN B 2 199 ? 8.213 46.162 53.497 1.00 39.92 203 GLN H C 1
ATOM 3035 O O . GLN B 2 199 ? 8.041 47.278 53.003 1.00 40.60 203 GLN H O 1
ATOM 3041 N N . SER B 2 200 ? 9.361 45.795 54.055 1.00 38.03 204 SER H N 1
ATOM 3042 C CA . SER B 2 200 ? 10.478 46.725 54.136 1.00 37.37 204 SER H CA 1
ATOM 3043 C C . SER B 2 200 ? 11.362 46.774 52.901 1.00 34.37 204 SER H C 1
ATOM 3044 O O . SER B 2 200 ? 11.607 45.761 52.246 1.00 34.21 204 SER H O 1
ATOM 3047 N N . VAL B 2 201 ? 11.830 47.978 52.591 1.00 32.49 205 VAL H N 1
ATOM 3048 C CA . VAL B 2 201 ? 12.719 48.213 51.463 1.00 30.86 205 VAL H CA 1
ATOM 3049 C C . VAL B 2 201 ? 13.876 49.040 52.005 1.00 29.33 205 VAL H C 1
ATOM 3050 O O . VAL B 2 201 ? 13.676 50.139 52.525 1.00 29.52 205 VAL H O 1
ATOM 3054 N N . THR B 2 202 ? 15.082 48.502 51.889 1.00 27.81 207 THR H N 1
ATOM 3055 C CA . THR B 2 202 ? 16.264 49.178 52.394 1.00 27.46 207 THR H CA 1
ATOM 3056 C C . THR B 2 202 ? 17.380 49.179 51.367 1.00 25.86 207 THR H C 1
ATOM 3057 O O . THR B 2 202 ? 17.643 48.162 50.734 1.00 25.39 207 THR H O 1
ATOM 3061 N N . CYS B 2 203 ? 18.031 50.322 51.187 1.00 25.51 208 CYS H N 1
ATOM 3062 C CA . CYS B 2 203 ? 19.145 50.354 50.259 1.00 24.84 208 CYS H CA 1
ATOM 3063 C C . CYS B 2 203 ? 20.423 50.200 51.070 1.00 24.10 208 CYS H C 1
ATOM 3064 O O . CYS B 2 203 ? 20.544 50.725 52.185 1.00 23.69 208 CYS H O 1
ATOM 3067 N N . ASN B 2 204 ? 21.364 49.445 50.520 1.00 23.80 209 ASN H N 1
ATOM 3068 C CA . ASN B 2 204 ? 22.641 49.214 51.170 1.00 21.93 209 ASN H CA 1
ATOM 3069 C C . ASN B 2 204 ? 23.692 49.880 50.303 1.00 24.73 209 ASN H C 1
ATOM 3070 O O . ASN B 2 204 ? 23.949 49.442 49.179 1.00 24.98 209 ASN H O 1
ATOM 3075 N N . VAL B 2 205 ? 24.287 50.949 50.826 1.00 23.15 210 VAL H N 1
ATOM 3076 C CA . VAL B 2 205 ? 25.300 51.702 50.098 1.00 21.62 210 VAL H CA 1
ATOM 3077 C C . VAL B 2 205 ? 26.701 51.492 50.648 1.00 23.32 210 VAL H C 1
ATOM 3078 O O . VAL B 2 205 ? 26.915 51.514 51.857 1.00 23.96 210 VAL H O 1
ATOM 3082 N N . ALA B 2 206 ? 27.656 51.291 49.749 1.00 24.22 211 ALA H N 1
ATOM 3083 C CA . ALA B 2 206 ? 29.037 51.102 50.155 1.00 22.26 211 ALA H CA 1
ATOM 3084 C C . ALA B 2 206 ? 29.948 51.961 49.295 1.00 23.36 211 ALA H C 1
ATOM 3085 O O . ALA B 2 206 ? 29.728 52.105 48.094 1.00 25.36 211 ALA H O 1
ATOM 3087 N N . HIS B 2 207 ? 30.959 52.546 49.924 1.00 23.91 212 HIS H N 1
ATOM 3088 C CA . HIS B 2 207 ? 31.936 53.365 49.219 1.00 25.37 212 HIS H CA 1
ATOM 3089 C C . HIS B 2 207 ? 33.306 52.859 49.654 1.00 27.58 212 HIS H C 1
ATOM 3090 O O . HIS B 2 207 ? 33.934 53.415 50.559 1.00 29.20 212 HIS H O 1
ATOM 3097 N N . PRO B 2 208 ? 33.790 51.792 49.001 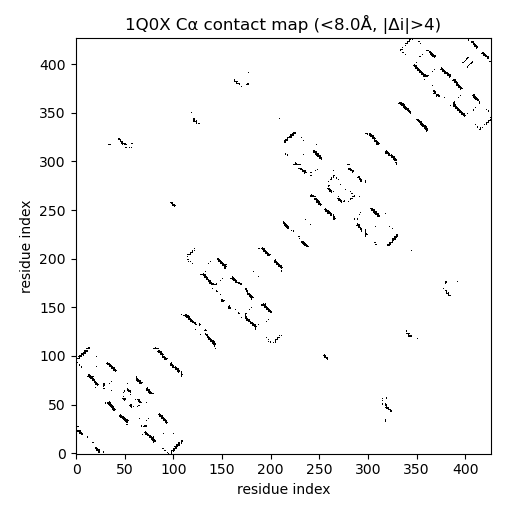1.00 30.63 213 PRO H N 1
ATOM 3098 C CA . PRO B 2 208 ? 35.081 51.158 49.282 1.00 31.11 213 PRO H CA 1
ATOM 3099 C C . PRO B 2 208 ? 36.232 52.106 49.591 1.00 31.76 213 PRO H C 1
ATOM 3100 O O . PRO B 2 208 ? 36.914 51.953 50.604 1.00 30.48 213 PRO H O 1
ATOM 3104 N N . ALA B 2 209 ? 36.444 53.080 48.714 1.00 28.81 214 ALA H N 1
ATOM 3105 C CA . ALA B 2 209 ? 37.527 54.040 48.877 1.00 28.97 214 ALA H CA 1
ATOM 3106 C C . ALA B 2 209 ? 37.608 54.620 50.283 1.00 30.44 214 ALA H C 1
ATOM 3107 O O . ALA B 2 209 ? 38.700 54.798 50.821 1.00 31.89 214 ALA H O 1
ATOM 3109 N N . SER B 2 210 ? 36.455 54.917 50.874 1.00 29.99 215 SER H N 1
ATOM 3110 C CA . SER B 2 210 ? 36.419 55.485 52.218 1.00 29.24 215 SER H CA 1
ATOM 3111 C C . SER B 2 210 ? 35.977 54.462 53.260 1.00 32.41 215 SER H C 1
ATOM 3112 O O . SER B 2 210 ? 35.798 54.803 54.432 1.00 32.98 215 SER H O 1
ATOM 3115 N N . SER B 2 211 ? 35.806 53.214 52.831 1.00 32.07 216 SER H N 1
ATOM 3116 C CA . SER B 2 211 ? 35.376 52.145 53.726 1.00 33.30 216 SER H CA 1
ATOM 3117 C C . SER B 2 211 ? 34.145 52.568 54.522 1.00 32.15 216 SER H C 1
ATOM 3118 O O . SER B 2 211 ? 34.093 52.427 55.744 1.00 33.40 216 SER H O 1
ATOM 3121 N N . THR B 2 212 ? 33.161 53.095 53.809 1.00 31.78 217 THR H N 1
ATOM 3122 C CA . THR B 2 212 ? 31.919 53.536 54.421 1.00 30.29 217 THR H CA 1
ATOM 3123 C C . THR B 2 212 ? 30.784 52.643 53.944 1.00 27.89 217 THR H C 1
ATOM 3124 O O . THR B 2 212 ? 30.703 52.294 52.765 1.00 27.66 217 THR H O 1
ATOM 3128 N N . LYS B 2 213 ? 29.924 52.248 54.874 1.00 26.55 218 LYS H N 1
ATOM 3129 C CA . LYS B 2 213 ? 28.770 51.426 54.544 1.00 26.22 218 LYS H CA 1
ATOM 3130 C C . LYS B 2 213 ? 27.566 52.007 55.260 1.00 25.36 218 LYS H C 1
ATOM 3131 O O . LYS B 2 213 ? 27.603 52.223 56.472 1.00 27.14 218 LYS H O 1
ATOM 3137 N N . VAL B 2 214 ? 26.507 52.276 54.510 1.00 23.23 219 VAL H N 1
ATOM 3138 C CA . VAL B 2 214 ? 25.298 52.842 55.089 1.00 23.52 219 VAL H CA 1
ATOM 3139 C C . VAL B 2 214 ? 24.055 52.124 54.593 1.00 25.16 219 VAL H C 1
ATOM 3140 O O . VAL B 2 214 ? 23.895 51.890 53.394 1.00 24.66 219 VAL H O 1
ATOM 3144 N N . ASP B 2 215 ? 23.179 51.764 55.523 1.00 25.02 220 ASP H N 1
ATOM 3145 C CA . ASP B 2 215 ? 21.926 51.110 55.179 1.00 26.46 220 ASP H CA 1
ATOM 3146 C C . ASP B 2 215 ? 20.827 52.109 55.515 1.00 29.90 220 ASP H C 1
ATOM 3147 O O . ASP B 2 215 ? 20.786 52.641 56.623 1.00 32.00 220 ASP H O 1
ATOM 3152 N N . LYS B 2 216 ? 19.949 52.376 54.555 1.00 28.91 221 LYS H N 1
ATOM 3153 C CA . LYS B 2 216 ? 18.870 53.328 54.769 1.00 32.12 221 LYS H CA 1
ATOM 3154 C C . LYS B 2 216 ? 17.518 52.720 54.428 1.00 32.65 221 LYS H C 1
ATOM 3155 O O . LYS B 2 216 ? 17.290 52.275 53.304 1.00 31.64 221 LYS H O 1
ATOM 3161 N N . LYS B 2 217 ? 16.622 52.701 55.406 1.00 32.11 222 LYS H N 1
ATOM 3162 C CA . LYS B 2 217 ? 15.290 52.158 55.192 1.00 32.62 222 LYS H CA 1
ATOM 3163 C C . LYS B 2 217 ? 14.419 53.242 54.575 1.00 32.13 222 LYS H C 1
ATOM 3164 O O . LYS B 2 217 ? 14.445 54.394 55.009 1.00 32.60 222 LYS H O 1
ATOM 3170 N N . ILE B 2 218 ? 13.657 52.875 53.551 1.00 31.64 223 ILE H N 1
ATOM 3171 C CA . ILE B 2 218 ? 12.777 53.825 52.888 1.00 30.17 223 ILE H CA 1
ATOM 3172 C C . ILE B 2 218 ? 11.413 53.751 53.557 1.00 32.36 223 ILE H C 1
ATOM 3173 O O . ILE B 2 218 ? 10.691 52.768 53.399 1.00 32.83 223 ILE H O 1
ATOM 3178 N N . ALA B 2 219 ? 11.067 54.788 54.309 1.00 31.42 224 ALA H N 1
ATOM 3179 C CA . ALA B 2 219 ? 9.786 54.824 55.000 1.00 34.24 224 ALA H CA 1
ATOM 3180 C C . ALA B 2 219 ? 8.935 55.949 54.433 1.00 36.17 224 ALA H C 1
ATOM 3181 O O . ALA B 2 219 ? 9.462 56.957 53.961 1.00 35.08 224 ALA H O 1
ATOM 3183 N N . PRO B 2 220 ? 7.602 55.786 54.460 1.00 37.27 227 PRO H N 1
ATOM 3184 C CA . PRO B 2 220 ? 6.685 56.804 53.942 1.00 39.96 227 PRO H CA 1
ATOM 3185 C C . PRO B 2 220 ? 6.973 58.175 54.545 1.00 41.34 227 PRO H C 1
ATOM 3186 O O . PRO B 2 220 ? 7.472 58.272 55.665 1.00 42.62 227 PRO H O 1
ATOM 3190 N N . SER B 2 221 ? 6.657 59.228 53.798 1.00 44.78 228 SER H N 1
ATOM 3191 C CA . SER B 2 221 ? 6.887 60.592 54.262 1.00 48.11 228 SER H CA 1
ATOM 3192 C C . SER B 2 221 ? 5.740 61.079 55.142 1.00 50.58 228 SER H C 1
ATOM 3193 O O . SER B 2 221 ? 4.737 60.344 55.268 1.00 51.90 228 SER H O 1
#